Protein AF-A0AA36NCY0-F1 (afdb_monomer_lite)

Sequence (665 aa):
MGGTDERCCNTKGRGQATPVPGSGQQLGLVKAFNTKGLGWIQCMDGSLAWLDLADCVGTRPVTGDAVQFDLQPSEVKVGKMQAVNVTGGTAPMDLKDAVLGKDMAKAKAASPTLQL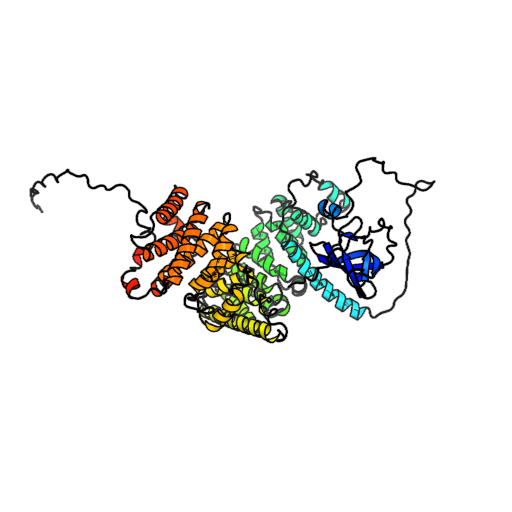KRNANGHLLGCAARIESCRFDAARICALMAHAQLAQRALRPWLVHAARRPLPKGAPETGPLPVQTAMSRIGDGDGLLEVPLSAQFVLARSGRRVDDAEAAELWRGLREKGILSLSGRELCDFLHVLGTARQFEGHPDVAKELAQSPWDRHGELKLWPQTLPLVCEYLVRHLRDRALLGRFLSAGLVPFWELHPGLVHGTLVPHHAMAVSQACAQVSLAPEATEVVRSALSRWTEANCPRLGPRGVANMALALSRLRGLGGEEANARLLHQLLIRAGQLLDEAQGSAQPKEPFRVLSLQFFRADWLGIFLSALAKARCRKEPETLRRLLEVHFPPFRGKSLLASEPQNLALSVHTVLKLDLLRLDLAGSPPLVVLAPDVKHALRGLKGASGARSACLLAHAYGSALLLAEEAQELRVYDEVLQNLFELMLSMKLSNIRLRFQLLSAVQCWFLVRGPTATVAPLRRAQALLRAVAPQMPGPEESIGDQDLISTKGHYEVAEALPEAVQARAVMEHFAFPFWLDIVLSPSRQPLPGKARPAQRPREKEPADE

Secondary structure (DSSP, 8-state):
-----------PPPPPPP-PPP---EEEEEEEE-TTSEEEEEETTS-EEEEEGGGB-SEE--TT-EEEEEEEE-TTSTT-EEEEEEE--SEEPPHHHHTTSS--SS--S------PPPPTTSPPP------------HHHHHHHHHHHHHHHHHHHHHHHHTT-PPPPTT--------HHHHHTTT-SSS-TT-S-HHHHHHHHHHTPPPPHHHHHHHHHHHHHH-GGGS-HHHHHHHHHHHTT-TT-TTHHHHHHHHHHS----TTHHHH-TTHHHHHHHHHHHH---HHHHHHHIIIIIHHHHHH-HHHHTTTTHHHHHHHHHHHHHH-TT-HHHHHHHHHHHHHHHHHHGGG--HHHHHHHHHHHTTS-SSS-HHHHHHHHHHHHHHHHHHHHHHHHTS-TT-HHHHTT--SS-HHHHHHHHHHHHHHT--S-HHHHHHHHHHHSS--TT--SGGGSHHHHHHHHHHHHHTT-TT--SSSS-HHHHHHHHHHHHGGG--HHHHHHHHHHHHHHHHHHHHT--SHHHHHHHHHHHHHHHHHHTTS---SHHHHHHHHHHHHHHHHHHGGGS-HHHHHHHHHHHHHHTTSPPPHHHHHSSS----HHHHHHHHHTS-HHHHTT--GGGGSS--BTTBS-----PPPTT-PPPP-PPPP-PPP--

Radius of gyration: 33.3 Å; chains: 1; bounding box: 70×115×91 Å

Organism: NCBI:txid2562239

pLDDT: mean 71.92, std 22.71, range [25.61, 98.44]

Foldseek 3Di:
DDDDDDDPDDPDDDDDDDDDQFPLPWKFFFQAADPQQWGWTQTPVRDIATGGLLQEDQFRAHHGWIWGFDWDQDPVDGPGIHTHNIDGHDHGQDPVSVPVNPDPPDDDDDDDDDDDDDPPVRDDDDDDDDDDDDDDDPVVVVVVVVVVVLVVVQCVVVVVVVVPDDDDDPPDCPDDPPPCVVVVVVPPDPPPCVVDLVNLLVVVVVVDADELVSLVVVVVVCVVVQVVVDALVSLVSNLSNVVRHVVNPCLQVVLLSLLPDPLPPPPRCLSRVVSQLSNLQSNLVRHPDLVSNLCCLQPRPLVCCVVCVVSCQPPNVLSSLVSVLSSCVSNLVPLPSLVSVVVSLLVSLVVCLLVDFLLNLLSSLLSLLSSPPSDDLVSSLVSLVSSLVSLLVQLVVLVVPDDPPCPPVSLVCPRDQLVSQLSSLLSCLSSLNLPCPPSVLVNLLSQLAPDPPAGSCLVPLLSVLSNLLSCVSNVVQVPDRPNHGSCLSCLVSLVSSLVVQDADSSLVSLLSLLLSLLLSCLVDPDPSSVVSSLVSNVSSLVSCLPYQPPALVSLVSNLSSVVSNCVNCDPVPDVVSLVSNVSSQVVNDVDDDDPVNQPPDPPHPDLVVVVVSLVPRPPVVVVVCDSVCVPDDVSCHVSDDPDDDPDPDDDDDDDDDDDDDDDDD

Structure (mmCIF, N/CA/C/O backbone):
data_AF-A0AA36NCY0-F1
#
_entry.id   AF-A0AA36NCY0-F1
#
loop_
_atom_site.group_PDB
_atom_site.id
_atom_site.type_symbol
_atom_site.label_atom_id
_atom_site.label_alt_id
_atom_site.label_comp_id
_atom_site.label_asym_id
_atom_site.label_entity_id
_atom_site.label_seq_id
_atom_site.pdbx_PDB_ins_code
_atom_site.Cartn_x
_atom_site.Cartn_y
_atom_site.Cartn_z
_atom_site.occupancy
_atom_site.B_iso_or_equiv
_atom_site.auth_seq_id
_atom_site.auth_comp_id
_atom_site.auth_asym_id
_atom_site.auth_atom_id
_atom_site.pdbx_PDB_model_num
ATOM 1 N N . MET A 1 1 ? -43.928 42.606 25.418 1.00 35.19 1 MET A N 1
ATOM 2 C CA . MET A 1 1 ? -44.026 43.418 24.184 1.00 35.19 1 MET A CA 1
ATOM 3 C C . MET A 1 1 ? -42.602 43.602 23.670 1.00 35.19 1 MET A C 1
ATOM 5 O O . MET A 1 1 ? -41.745 43.855 24.499 1.00 35.19 1 MET A O 1
ATOM 9 N N . GLY A 1 2 ? -42.264 43.421 22.396 1.00 39.00 2 GLY A N 1
ATOM 10 C CA . GLY A 1 2 ? -43.105 43.029 21.261 1.00 39.00 2 GLY A CA 1
ATOM 11 C C . GLY A 1 2 ? -42.668 43.763 19.993 1.00 39.00 2 GLY A C 1
ATOM 12 O O . GLY A 1 2 ? -43.191 44.834 19.720 1.00 39.00 2 GLY A O 1
ATOM 13 N N . GLY A 1 3 ? -41.708 43.205 19.256 1.00 32.59 3 GLY A N 1
ATOM 14 C CA . GLY A 1 3 ? -41.176 43.772 18.015 1.00 32.59 3 GLY A CA 1
ATOM 15 C C . GLY A 1 3 ? -40.204 42.789 17.362 1.00 32.59 3 GLY A C 1
ATOM 16 O O . GLY A 1 3 ? -39.414 42.157 18.062 1.00 32.59 3 GLY A O 1
ATOM 17 N N . THR A 1 4 ? -40.311 42.608 16.048 1.00 35.78 4 THR A N 1
ATOM 18 C CA . THR A 1 4 ? -39.571 41.598 15.277 1.00 35.78 4 THR A CA 1
ATOM 19 C C . THR A 1 4 ? -38.955 42.232 14.037 1.00 35.78 4 THR A C 1
ATOM 21 O O . THR A 1 4 ? -39.699 42.678 13.167 1.00 35.78 4 THR A O 1
ATOM 24 N N . ASP A 1 5 ? -37.626 42.223 13.927 1.00 37.50 5 ASP A N 1
ATOM 25 C CA . ASP A 1 5 ? -36.941 42.665 12.709 1.00 37.50 5 ASP A CA 1
ATOM 26 C C . ASP A 1 5 ? -37.069 41.631 11.582 1.00 37.50 5 ASP A C 1
ATOM 28 O O . ASP A 1 5 ? -36.787 40.437 11.751 1.00 37.50 5 ASP A O 1
ATOM 32 N N . GLU A 1 6 ? -37.482 42.098 10.405 1.00 35.84 6 GLU A N 1
ATOM 33 C CA . GLU A 1 6 ? -37.712 41.260 9.231 1.00 35.84 6 GLU A CA 1
ATOM 34 C C . GLU A 1 6 ? -36.411 40.930 8.483 1.00 35.84 6 GLU A C 1
ATOM 36 O O . GLU A 1 6 ? -35.582 41.792 8.183 1.00 35.84 6 GLU A O 1
ATOM 41 N N . ARG A 1 7 ? -36.243 39.662 8.086 1.00 34.66 7 ARG A N 1
ATOM 42 C CA . ARG A 1 7 ? -35.117 39.246 7.236 1.00 34.66 7 ARG A CA 1
ATOM 43 C C . ARG A 1 7 ? -35.407 39.540 5.767 1.00 34.66 7 ARG A C 1
ATOM 45 O O . ARG A 1 7 ? -36.014 38.725 5.072 1.00 34.66 7 ARG A O 1
ATOM 52 N N . CYS A 1 8 ? -34.906 40.666 5.269 1.00 34.69 8 CYS A N 1
ATOM 53 C CA . CYS A 1 8 ? -34.959 40.981 3.843 1.00 34.69 8 CYS A CA 1
ATOM 54 C C . CYS A 1 8 ? -34.064 40.020 3.029 1.00 34.69 8 CYS A C 1
ATOM 56 O O . CYS A 1 8 ? -32.838 40.113 3.055 1.00 34.69 8 CYS A O 1
ATOM 58 N N . CYS A 1 9 ? -34.678 39.070 2.318 1.00 34.47 9 CYS A N 1
ATOM 59 C CA . CYS A 1 9 ? -34.005 38.058 1.492 1.00 34.47 9 CYS A CA 1
ATOM 60 C C . CYS A 1 9 ? -34.830 37.758 0.227 1.00 34.47 9 CYS A C 1
ATOM 62 O O . CYS A 1 9 ? -35.457 36.705 0.130 1.00 34.47 9 CYS A O 1
ATOM 64 N N . ASN A 1 10 ? -34.888 38.693 -0.732 1.00 32.94 10 ASN A N 1
ATOM 65 C CA . ASN A 1 10 ? -35.711 38.514 -1.939 1.00 32.94 10 ASN A CA 1
ATOM 66 C C . ASN A 1 10 ? -35.160 39.219 -3.201 1.00 32.94 10 ASN A C 1
ATOM 68 O O . ASN A 1 10 ? -35.818 40.055 -3.822 1.00 32.94 10 ASN A O 1
ATOM 72 N N . THR A 1 11 ? -33.931 38.884 -3.603 1.00 34.44 11 THR A N 1
ATOM 73 C CA . THR A 1 11 ? -33.336 39.334 -4.874 1.00 34.44 11 THR A CA 1
ATOM 74 C C . THR A 1 11 ? -33.879 38.528 -6.059 1.00 34.44 11 THR A C 1
ATOM 76 O O . THR A 1 11 ? -33.278 37.554 -6.512 1.00 34.44 11 THR A O 1
ATOM 79 N N . LYS A 1 12 ? -35.029 38.956 -6.600 1.00 35.28 12 LYS A N 1
ATOM 80 C CA . LYS A 1 12 ? -35.546 38.453 -7.885 1.00 35.28 12 LYS A CA 1
ATOM 81 C C . LYS A 1 12 ? -34.496 38.641 -8.988 1.00 35.28 12 LYS A C 1
ATOM 83 O O . LYS A 1 12 ? -33.968 39.739 -9.162 1.00 35.28 12 LYS A O 1
ATOM 88 N N . GLY A 1 13 ? -34.220 37.580 -9.745 1.00 36.78 13 GLY A N 1
ATOM 89 C CA . GLY A 1 13 ? -33.263 37.627 -10.850 1.00 36.78 13 GLY A CA 1
ATOM 90 C C . GLY A 1 13 ? -33.707 38.591 -11.951 1.00 36.78 13 GLY A C 1
ATOM 91 O O . GLY A 1 13 ? -34.846 38.527 -12.415 1.00 36.78 13 GLY A O 1
ATOM 92 N N . ARG A 1 14 ? -32.797 39.464 -12.394 1.00 35.00 14 ARG A N 1
ATOM 93 C CA . ARG A 1 14 ? -32.939 40.165 -13.677 1.00 35.00 14 ARG A CA 1
ATOM 94 C C . ARG A 1 14 ? -32.693 39.154 -14.800 1.00 35.00 14 ARG A C 1
ATOM 96 O O . ARG A 1 14 ? -31.807 38.312 -14.673 1.00 35.00 14 ARG A O 1
ATOM 103 N N . GLY A 1 15 ? -33.467 39.231 -15.881 1.00 37.41 15 GLY A N 1
ATOM 104 C CA . GLY A 1 15 ? -33.204 38.421 -17.071 1.00 37.41 15 GLY A CA 1
ATOM 105 C C . GLY A 1 15 ? -31.859 38.812 -17.681 1.00 37.41 15 GLY A C 1
ATOM 106 O O . GLY A 1 15 ? -31.619 39.998 -17.904 1.00 37.41 15 GLY A O 1
ATOM 107 N N . GLN A 1 16 ? -30.985 37.835 -17.925 1.00 43.75 16 GLN A N 1
ATOM 108 C CA . GLN A 1 16 ? -29.778 38.063 -18.719 1.00 43.75 16 GLN A CA 1
ATOM 109 C C . GLN A 1 16 ? -30.184 38.284 -20.184 1.00 43.75 16 GLN A C 1
ATOM 111 O O . GLN A 1 16 ? -31.183 37.730 -20.650 1.00 43.75 16 GLN A O 1
ATOM 116 N N . ALA A 1 17 ? -29.430 39.114 -20.905 1.00 45.38 17 ALA A N 1
ATOM 117 C CA . ALA A 1 17 ? -29.609 39.255 -22.345 1.00 45.38 17 ALA A CA 1
ATOM 118 C C . ALA A 1 17 ? -29.276 37.931 -23.053 1.00 45.38 17 ALA A C 1
ATOM 120 O O . ALA A 1 17 ? -28.464 37.145 -22.561 1.00 45.38 17 ALA A O 1
ATOM 121 N N . THR A 1 18 ? -29.874 37.699 -24.224 1.00 51.03 18 THR A N 1
ATOM 122 C CA . THR A 1 18 ? -29.489 36.585 -25.104 1.00 51.03 18 THR A CA 1
ATOM 123 C C . THR A 1 18 ? -27.982 36.625 -25.377 1.00 51.03 18 THR A C 1
ATOM 125 O O . THR A 1 18 ? -27.478 37.722 -25.635 1.00 51.03 18 THR A O 1
ATOM 128 N N . PRO A 1 19 ? -27.269 35.482 -25.362 1.00 53.09 19 PRO A N 1
ATOM 129 C CA . PRO A 1 19 ? -25.819 35.455 -25.523 1.00 53.09 19 PRO A CA 1
ATOM 130 C C . PRO A 1 19 ? -25.412 36.090 -26.856 1.00 53.09 19 PRO A C 1
ATOM 132 O O . PRO A 1 19 ? -25.696 35.561 -27.932 1.00 53.09 19 PRO A O 1
ATOM 135 N N . VAL A 1 20 ? -24.767 37.253 -26.769 1.00 61.03 20 VAL A N 1
ATOM 136 C CA . VAL A 1 20 ? -24.192 37.952 -27.919 1.00 61.03 20 VAL A CA 1
ATOM 137 C C . VAL A 1 20 ? -22.940 37.181 -28.342 1.00 61.03 20 VAL A C 1
ATOM 139 O O . VAL A 1 20 ? -22.077 36.972 -27.489 1.00 61.03 20 VAL A O 1
ATOM 142 N N . PRO A 1 21 ? -22.808 36.760 -29.617 1.00 64.25 21 PRO A N 1
ATOM 143 C CA . PRO A 1 21 ? -21.606 36.087 -30.092 1.00 64.25 21 PRO A CA 1
ATOM 144 C C . PRO A 1 21 ? -20.361 36.925 -29.800 1.00 64.25 21 PRO A C 1
ATOM 146 O O . PRO A 1 21 ? -20.275 38.082 -30.214 1.00 64.25 21 PRO A O 1
ATOM 149 N N . GLY A 1 22 ? -19.429 36.333 -29.056 1.00 69.44 22 GLY A N 1
ATOM 150 C CA . GLY A 1 22 ? -18.222 37.009 -28.604 1.00 69.44 22 GLY A CA 1
ATOM 151 C C . GLY A 1 22 ? -17.298 37.454 -29.726 1.00 69.44 22 GLY A C 1
ATOM 152 O O . GLY A 1 22 ? -17.333 36.922 -30.836 1.00 69.44 22 GLY A O 1
ATOM 153 N N . SER A 1 23 ? -16.436 38.419 -29.415 1.00 82.75 23 SER A N 1
ATOM 154 C CA . SER A 1 23 ? -15.445 38.920 -30.370 1.00 82.75 23 SER A CA 1
ATOM 155 C C . SER A 1 23 ? -14.187 38.047 -30.433 1.00 82.75 23 SER A C 1
ATOM 157 O O . SER A 1 23 ? -13.454 38.112 -31.418 1.00 82.75 23 SER A O 1
ATOM 159 N N . GLY A 1 24 ? -13.941 37.229 -29.401 1.00 83.88 24 GLY A N 1
ATOM 160 C CA . GLY A 1 24 ? -12.805 36.305 -29.324 1.00 83.88 24 GLY A CA 1
ATOM 161 C C . GLY A 1 24 ? -11.446 37.010 -29.267 1.00 83.88 24 GLY A C 1
ATOM 162 O O . GLY A 1 24 ? -10.428 36.402 -29.592 1.00 83.88 24 GLY A O 1
ATOM 163 N N . GLN A 1 25 ? -11.423 38.297 -28.898 1.00 90.56 25 GLN A N 1
ATOM 164 C CA . GLN A 1 25 ? -10.248 39.169 -29.020 1.00 90.56 25 GLN A CA 1
ATOM 165 C C . GLN A 1 25 ? -9.060 38.762 -28.139 1.00 90.56 25 GLN A C 1
ATOM 167 O O . GLN A 1 25 ? -7.941 39.203 -28.400 1.00 90.56 25 GLN A O 1
ATOM 172 N N . GLN A 1 26 ? -9.277 37.959 -27.095 1.00 97.12 26 GLN A N 1
ATOM 173 C CA . GLN A 1 26 ? -8.231 37.544 -26.166 1.00 97.12 26 GLN A CA 1
ATOM 174 C C . GLN A 1 26 ? -7.858 36.078 -26.366 1.00 97.12 26 GLN A C 1
ATOM 176 O O . GLN A 1 26 ? -8.716 35.204 -26.479 1.00 97.12 26 GLN A O 1
ATOM 181 N N . LEU A 1 27 ? -6.550 35.822 -26.365 1.00 96.94 27 LEU A N 1
ATOM 182 C CA . LEU A 1 27 ? -5.952 34.490 -26.380 1.00 96.94 27 LEU A CA 1
ATOM 183 C C . LEU A 1 27 ? -5.340 34.181 -25.012 1.00 96.94 27 LEU A C 1
ATOM 185 O O . LEU A 1 27 ? -4.791 35.058 -24.341 1.00 96.94 27 LEU A O 1
ATOM 189 N N . GLY A 1 28 ? -5.378 32.913 -24.613 1.00 97.62 28 GLY A N 1
ATOM 190 C CA . GLY A 1 28 ? -4.780 32.477 -23.355 1.00 97.62 28 GLY A CA 1
ATOM 191 C C . GLY A 1 28 ? -4.713 30.963 -23.206 1.00 97.62 28 GLY A C 1
ATOM 192 O O . GLY A 1 28 ? -5.266 30.215 -24.009 1.00 97.62 28 GLY A O 1
ATOM 193 N N . LEU A 1 29 ? -4.019 30.516 -22.160 1.00 98.12 29 LEU A N 1
ATOM 194 C CA . LEU A 1 29 ? -3.852 29.103 -21.820 1.00 98.12 29 LEU A CA 1
ATOM 195 C C . LEU A 1 29 ? -4.638 28.756 -20.556 1.00 98.12 29 LEU A C 1
ATOM 197 O O . LEU A 1 29 ? -4.507 29.424 -19.529 1.00 98.12 29 LEU A O 1
ATOM 201 N N . VAL A 1 30 ? -5.424 27.682 -20.593 1.00 98.06 30 VAL A N 1
ATOM 202 C CA . VAL A 1 30 ? -6.199 27.213 -19.435 1.00 98.06 30 VAL A CA 1
ATOM 203 C C . VAL A 1 30 ? -5.242 26.704 -18.355 1.00 98.06 30 VAL A C 1
ATOM 205 O O . VAL A 1 30 ? -4.676 25.615 -18.456 1.00 98.06 30 VAL A O 1
ATOM 208 N N . LYS A 1 31 ? -5.049 27.493 -17.295 1.00 98.00 31 LYS A N 1
ATOM 209 C CA . LYS A 1 31 ? -4.085 27.221 -16.217 1.00 98.00 31 LYS A CA 1
ATOM 210 C C . LYS A 1 31 ? -4.586 26.169 -15.232 1.00 98.00 31 LYS A C 1
ATOM 212 O O . LYS A 1 31 ? -3.793 25.416 -14.671 1.00 98.00 31 LYS A O 1
ATOM 217 N N . ALA A 1 32 ? -5.898 26.126 -15.022 1.00 96.94 32 ALA A N 1
ATOM 218 C CA . ALA A 1 32 ? -6.588 25.063 -14.306 1.00 96.94 32 ALA A CA 1
ATOM 219 C C . ALA A 1 32 ? -8.072 25.072 -14.683 1.00 96.94 32 ALA A C 1
ATOM 221 O O . ALA A 1 32 ? -8.687 26.134 -14.660 1.00 96.94 32 ALA A O 1
ATOM 222 N N . PHE A 1 33 ? -8.663 23.905 -14.934 1.00 97.50 33 PHE A N 1
ATOM 223 C CA . PHE A 1 33 ? -10.117 23.726 -15.002 1.00 97.50 33 PHE A CA 1
ATOM 224 C C . PHE A 1 33 ? -10.523 22.484 -14.201 1.00 97.50 33 PHE A C 1
ATOM 226 O O . PHE A 1 33 ? -9.819 21.473 -14.226 1.00 97.50 33 PHE A O 1
ATOM 233 N N . ASN A 1 34 ? -11.613 22.564 -13.434 1.00 95.25 34 ASN A N 1
ATOM 234 C CA . ASN A 1 34 ? -12.010 21.508 -12.499 1.00 95.25 34 ASN A CA 1
ATOM 235 C C . ASN A 1 34 ? -13.320 20.800 -12.892 1.00 95.25 34 ASN A C 1
ATOM 237 O O . ASN A 1 34 ? -14.043 21.192 -13.810 1.00 95.25 34 ASN A O 1
ATOM 241 N N . THR A 1 35 ? -13.645 19.719 -12.177 1.00 90.94 35 THR A N 1
ATOM 242 C CA . THR A 1 35 ? -14.837 18.902 -12.456 1.00 90.94 35 THR A CA 1
ATOM 243 C C . THR A 1 35 ? -16.154 19.651 -12.255 1.00 90.94 35 THR A C 1
ATOM 245 O O . THR A 1 35 ? -17.126 19.305 -12.917 1.00 90.94 35 THR A O 1
ATOM 248 N N . LYS A 1 36 ? -16.187 20.693 -11.409 1.00 91.94 36 LYS A N 1
ATOM 249 C CA . LYS A 1 36 ? -17.359 21.557 -11.178 1.00 91.94 36 LYS A CA 1
ATOM 250 C C . LYS A 1 36 ? -17.565 22.617 -12.270 1.00 91.94 36 LYS A C 1
ATOM 252 O O . LYS A 1 36 ? -18.457 23.439 -12.119 1.00 91.94 36 LYS A O 1
ATOM 257 N N . GLY A 1 37 ? -16.735 22.629 -13.315 1.00 95.94 37 GLY A N 1
ATOM 258 C CA . GLY A 1 37 ? -16.844 23.601 -14.402 1.00 95.94 37 GLY A CA 1
ATOM 259 C C . GLY A 1 37 ? -16.209 24.961 -14.104 1.00 95.94 37 GLY A C 1
ATOM 260 O O . GLY A 1 37 ? -16.533 25.926 -14.773 1.00 95.94 37 GLY A O 1
ATOM 261 N N . LEU A 1 38 ? -15.323 25.062 -13.108 1.00 97.19 38 LEU A N 1
ATOM 262 C CA . LEU A 1 38 ? -14.690 26.332 -12.729 1.00 97.19 38 LEU A CA 1
ATOM 263 C C . LEU A 1 38 ? -13.178 26.289 -12.958 1.00 97.19 38 LEU A C 1
ATOM 265 O O . LEU A 1 38 ? -12.538 25.257 -12.717 1.00 97.19 38 LEU A O 1
ATOM 269 N N . GLY A 1 39 ? -12.588 27.415 -13.353 1.00 97.62 39 GLY A N 1
ATOM 270 C CA . GLY A 1 39 ? -11.160 27.489 -13.632 1.00 97.62 39 GLY A CA 1
ATOM 271 C C . GLY A 1 39 ? -10.576 28.888 -13.790 1.00 97.62 39 GLY A C 1
ATOM 272 O O . GLY A 1 39 ? -11.169 29.892 -13.400 1.00 97.62 39 GLY A O 1
ATOM 273 N N . TRP A 1 40 ? -9.373 28.914 -14.360 1.00 98.25 40 TRP A N 1
ATOM 274 C CA . TRP A 1 40 ? -8.596 30.115 -14.645 1.00 98.25 40 TRP A CA 1
ATOM 275 C C . TRP A 1 40 ? -7.907 29.991 -16.002 1.00 98.25 40 TRP A C 1
ATOM 277 O O . TRP A 1 40 ? -7.247 28.981 -16.268 1.00 98.25 40 TRP A O 1
ATOM 287 N N . ILE A 1 41 ? -7.986 31.042 -16.814 1.00 98.44 41 ILE A N 1
ATOM 288 C CA . ILE A 1 41 ? -7.174 31.208 -18.023 1.00 98.44 41 ILE A CA 1
ATOM 289 C C . ILE A 1 41 ? -6.034 32.173 -17.699 1.00 98.44 41 ILE A C 1
ATOM 291 O O . ILE A 1 41 ? -6.250 33.196 -17.052 1.00 98.44 41 ILE A O 1
ATOM 295 N N . GLN A 1 42 ? -4.820 31.837 -18.130 1.00 98.19 42 GLN A N 1
ATOM 296 C CA . GLN A 1 42 ? -3.692 32.757 -18.145 1.00 98.19 42 GLN A CA 1
ATOM 297 C C . GLN A 1 42 ? -3.652 33.471 -19.495 1.00 98.19 42 GLN A C 1
ATOM 299 O O . GLN A 1 42 ? -3.424 32.842 -20.530 1.00 98.19 42 GLN A O 1
ATOM 304 N N . CYS A 1 43 ? -3.898 34.775 -19.460 1.00 97.44 43 CYS A N 1
ATOM 305 C CA . CYS A 1 43 ? -3.846 35.676 -20.605 1.00 97.44 43 CYS A CA 1
ATOM 306 C C . CYS A 1 43 ? -2.392 35.880 -21.076 1.00 97.44 43 CYS A C 1
ATOM 308 O O . CYS A 1 43 ? -1.444 35.612 -20.330 1.00 97.44 43 CYS A O 1
ATOM 310 N N . MET A 1 44 ? -2.198 36.383 -22.301 1.00 95.62 44 MET A N 1
ATOM 311 C CA . MET A 1 44 ? -0.852 36.616 -22.862 1.00 95.62 44 MET A CA 1
ATOM 312 C C . MET A 1 44 ? -0.039 37.696 -22.121 1.00 95.62 44 MET A C 1
ATOM 314 O O . MET A 1 44 ? 1.187 37.655 -22.153 1.00 95.62 44 MET A O 1
ATOM 318 N N . ASP A 1 45 ? -0.696 38.614 -21.407 1.00 95.31 45 ASP A N 1
ATOM 319 C CA . ASP A 1 45 ? -0.064 39.596 -20.509 1.00 95.31 45 ASP A CA 1
ATOM 320 C C . ASP A 1 45 ? 0.368 38.998 -19.149 1.00 95.31 45 ASP A C 1
ATOM 322 O O . ASP A 1 45 ? 0.961 39.683 -18.317 1.00 95.31 45 ASP A O 1
ATOM 326 N N . GLY A 1 46 ? 0.073 37.716 -18.904 1.00 94.56 46 GLY A N 1
ATOM 327 C CA . GLY A 1 46 ? 0.329 37.022 -17.642 1.00 94.56 46 GLY A CA 1
ATOM 328 C C . GLY A 1 46 ? -0.773 37.171 -16.586 1.00 94.56 46 GLY A C 1
ATOM 329 O O . GLY A 1 46 ? -0.674 36.533 -15.532 1.00 94.56 46 GLY A O 1
ATOM 330 N N . SER A 1 47 ? -1.828 37.950 -16.849 1.00 96.56 47 SER A N 1
ATOM 331 C CA . SER A 1 47 ? -2.985 38.077 -15.958 1.00 96.56 47 SER A CA 1
ATOM 332 C C . SER A 1 47 ? -3.814 36.782 -15.896 1.00 96.56 47 SER A C 1
ATOM 334 O O . SER A 1 47 ? -3.635 35.857 -16.695 1.00 96.56 47 SER A O 1
ATOM 336 N N . LEU A 1 48 ? -4.706 36.683 -14.901 1.00 97.56 48 LEU A N 1
ATOM 337 C CA . LEU A 1 48 ? -5.579 35.522 -14.698 1.00 97.56 48 LEU A CA 1
ATOM 338 C C . LEU A 1 48 ? -7.055 35.919 -14.789 1.00 97.56 48 LEU A C 1
ATOM 340 O O . LEU A 1 48 ? -7.579 36.579 -13.890 1.00 97.56 48 LEU A O 1
ATOM 344 N N . ALA A 1 49 ? -7.731 35.447 -15.835 1.00 97.88 49 ALA A N 1
ATOM 345 C CA . ALA A 1 49 ? -9.177 35.552 -15.984 1.00 97.88 49 ALA A CA 1
ATOM 346 C C . ALA A 1 49 ? -9.876 34.364 -15.307 1.00 97.88 49 ALA A C 1
ATOM 348 O O . ALA A 1 49 ? -9.431 33.219 -15.433 1.00 97.88 49 ALA A O 1
ATOM 349 N N . TRP A 1 50 ? -10.972 34.621 -14.589 1.00 97.88 50 TRP A N 1
ATOM 350 C CA . TRP A 1 50 ? -11.857 33.566 -14.083 1.00 97.88 50 TRP A CA 1
ATOM 351 C C . TRP A 1 50 ? -12.628 32.913 -15.234 1.00 97.88 50 TRP A C 1
ATOM 353 O O . TRP A 1 50 ? -13.065 33.614 -16.140 1.00 97.88 50 TRP A O 1
ATOM 363 N N . LEU A 1 51 ? -12.816 31.594 -15.184 1.00 97.94 51 LEU A N 1
ATOM 364 C CA . LEU A 1 51 ? -13.529 30.820 -16.202 1.00 97.94 51 LEU A CA 1
ATOM 365 C C . LEU A 1 51 ? -14.657 30.001 -15.559 1.00 97.94 51 LEU A C 1
ATOM 367 O O . LEU A 1 51 ? -14.405 29.256 -14.607 1.00 97.94 51 LEU A O 1
ATOM 371 N N . ASP A 1 52 ? -15.865 30.102 -16.112 1.00 97.31 52 ASP A N 1
ATOM 372 C CA . ASP A 1 52 ? -17.020 29.254 -15.796 1.00 97.31 52 ASP A CA 1
ATOM 373 C C . ASP A 1 52 ? -17.401 28.392 -17.017 1.00 97.31 52 ASP A C 1
ATOM 375 O O . ASP A 1 52 ? -17.140 28.761 -18.158 1.00 97.31 52 ASP A O 1
ATOM 379 N N . LEU A 1 53 ? -18.020 27.233 -16.795 1.00 96.75 53 LEU A N 1
ATOM 380 C CA . LEU A 1 53 ? -18.481 26.330 -17.853 1.00 96.75 53 LEU A CA 1
ATOM 381 C C . LEU A 1 53 ? -19.710 26.887 -18.575 1.00 96.75 53 LEU A C 1
ATOM 383 O O . LEU A 1 53 ? -19.911 26.577 -19.745 1.00 96.75 53 LEU A O 1
ATOM 387 N N . ALA A 1 54 ? -20.504 27.721 -17.895 1.00 95.19 54 ALA A N 1
ATOM 388 C CA . ALA A 1 54 ? -21.620 28.438 -18.509 1.00 95.19 54 ALA A CA 1
ATOM 389 C C . ALA A 1 54 ? -21.164 29.470 -19.562 1.00 95.19 54 ALA A C 1
ATOM 391 O O . ALA A 1 54 ? -21.940 29.809 -20.452 1.00 95.19 54 ALA A O 1
ATOM 392 N N . ASP A 1 55 ? -19.911 29.928 -19.476 1.00 96.25 55 ASP A N 1
ATOM 393 C CA . ASP A 1 55 ? -19.295 30.885 -20.399 1.00 96.25 55 ASP A CA 1
ATOM 394 C C . ASP A 1 55 ? -18.600 30.201 -21.602 1.00 96.25 55 ASP A C 1
ATOM 396 O O . ASP A 1 55 ? -18.093 30.884 -22.495 1.00 96.25 55 ASP A O 1
ATOM 400 N N . CYS A 1 56 ? -18.560 28.860 -21.642 1.00 96.12 56 CYS A N 1
ATOM 401 C CA . CYS A 1 56 ? -17.899 28.069 -22.685 1.00 96.12 56 CYS A CA 1
ATOM 402 C C . CYS A 1 56 ? -18.835 27.740 -23.859 1.00 96.12 56 CYS A C 1
ATOM 404 O O . CYS A 1 56 ? -19.942 27.231 -23.678 1.00 96.12 56 CYS A O 1
ATOM 406 N N . VAL A 1 57 ? -18.351 27.936 -25.086 1.00 94.94 57 VAL A N 1
ATOM 407 C CA . VAL A 1 57 ? -19.106 27.717 -26.324 1.00 94.94 57 VAL A CA 1
ATOM 408 C C . VAL A 1 57 ? -18.571 26.489 -27.068 1.00 94.94 57 VAL A C 1
ATOM 410 O O . VAL A 1 57 ? -17.412 26.428 -27.476 1.00 94.94 57 VAL A O 1
ATOM 413 N N . GLY A 1 58 ? -19.445 25.501 -27.275 1.00 93.81 58 GLY A N 1
ATOM 414 C CA . GLY A 1 58 ? -19.193 24.299 -28.081 1.00 93.81 58 GLY A CA 1
ATOM 415 C C . GLY A 1 58 ? -18.370 23.201 -27.395 1.00 93.81 58 GLY A C 1
ATOM 416 O O . GLY A 1 58 ? -18.771 22.038 -27.436 1.00 93.81 58 GLY A O 1
ATOM 417 N N . THR A 1 59 ? -17.250 23.541 -26.753 1.00 95.50 59 THR A N 1
ATOM 418 C CA . THR A 1 59 ? -16.319 22.565 -26.157 1.00 95.50 59 THR A CA 1
ATOM 419 C C . THR A 1 59 ? -15.938 22.894 -24.715 1.00 95.50 59 THR A C 1
ATOM 421 O O . THR A 1 59 ? -15.872 24.052 -24.310 1.00 95.50 59 THR A O 1
ATOM 424 N N . ARG A 1 60 ? -15.665 21.851 -23.922 1.00 97.12 60 ARG A N 1
ATOM 425 C CA . ARG A 1 60 ? -15.244 21.961 -22.522 1.00 97.12 60 ARG A CA 1
ATOM 426 C C . ARG A 1 60 ? -13.716 22.138 -22.459 1.00 97.12 60 ARG A C 1
ATOM 428 O O . ARG A 1 60 ? -12.999 21.264 -22.949 1.00 97.12 60 ARG A O 1
ATOM 435 N N . PRO A 1 61 ? -13.185 23.213 -21.847 1.00 97.25 61 PRO A N 1
ATOM 436 C CA . PRO A 1 61 ? -11.740 23.404 -21.753 1.00 97.25 61 PRO A CA 1
ATOM 437 C C . PRO A 1 61 ? -11.063 22.464 -20.745 1.00 97.25 61 PRO A C 1
ATOM 439 O O . PRO A 1 61 ? -11.642 22.070 -19.729 1.00 97.25 61 PRO A O 1
ATOM 442 N N . VAL A 1 62 ? -9.804 22.131 -21.013 1.00 97.50 62 VAL A N 1
ATOM 443 C CA . VAL A 1 62 ? -8.923 21.281 -20.204 1.00 97.50 62 VAL A CA 1
ATOM 444 C C . VAL A 1 62 ? -7.642 22.051 -19.877 1.00 97.50 62 VAL A C 1
ATOM 446 O O . VAL A 1 62 ? -7.181 22.881 -20.654 1.00 97.50 62 VAL A O 1
ATOM 449 N N . THR A 1 63 ? -7.039 21.789 -18.715 1.00 97.75 63 THR A N 1
ATOM 450 C CA . THR A 1 63 ? -5.760 22.401 -18.318 1.00 97.75 63 THR A CA 1
ATOM 451 C C . THR A 1 63 ? -4.671 22.170 -19.375 1.00 97.75 63 THR A C 1
ATOM 453 O O . THR A 1 63 ? -4.243 21.033 -19.583 1.00 97.75 63 THR A O 1
ATOM 456 N N . GLY A 1 64 ? -4.191 23.254 -19.986 1.00 96.44 64 GLY A N 1
ATOM 457 C CA . GLY A 1 64 ? -3.226 23.254 -21.089 1.00 96.44 64 GLY A CA 1
ATOM 458 C C . GLY A 1 64 ? -3.805 23.609 -22.464 1.00 96.44 64 GLY A C 1
ATOM 459 O O . GLY A 1 64 ? -3.015 23.848 -23.374 1.00 96.44 64 GLY A O 1
ATOM 460 N N . ASP A 1 65 ? -5.130 23.683 -22.620 1.00 98.12 65 ASP A N 1
ATOM 461 C CA . ASP A 1 65 ? -5.767 24.132 -23.866 1.00 98.12 65 ASP A CA 1
ATOM 462 C C . ASP A 1 65 ? -5.472 25.616 -24.144 1.00 98.12 65 ASP A C 1
ATOM 464 O O . ASP A 1 65 ? -5.396 26.430 -23.216 1.00 98.12 65 ASP A O 1
ATOM 468 N N . ALA A 1 66 ? -5.351 25.968 -25.427 1.00 97.31 66 ALA A N 1
ATOM 469 C CA . ALA A 1 66 ? -5.281 27.347 -25.902 1.00 97.31 66 ALA A CA 1
ATOM 470 C C . ALA A 1 66 ? -6.674 27.800 -26.355 1.00 97.31 66 ALA A C 1
ATOM 472 O O . ALA A 1 66 ? -7.268 27.181 -27.235 1.00 97.31 66 ALA A O 1
ATOM 473 N N . VAL A 1 67 ? -7.188 28.868 -25.746 1.00 97.88 67 VAL A N 1
ATOM 474 C CA . VAL A 1 67 ? -8.586 29.304 -25.885 1.00 97.88 67 VAL A CA 1
ATOM 475 C C . VAL A 1 67 ? -8.700 30.756 -26.347 1.00 97.88 67 VAL A C 1
ATOM 477 O O . VAL A 1 67 ? -7.840 31.581 -26.029 1.00 97.88 67 VAL A O 1
ATOM 480 N N . GLN A 1 68 ? -9.778 31.053 -27.078 1.00 97.62 68 GLN A N 1
ATOM 481 C CA . GLN A 1 68 ? -10.209 32.403 -27.464 1.00 97.62 68 GLN A CA 1
ATOM 482 C C . GLN A 1 68 ? -11.419 32.823 -26.625 1.00 97.62 68 GLN A C 1
ATOM 484 O O . GLN A 1 68 ? -12.308 32.006 -26.388 1.00 97.62 68 GLN A O 1
ATOM 489 N N . PHE A 1 69 ? -11.447 34.070 -26.156 1.00 97.81 69 PHE A N 1
ATOM 490 C CA . PHE A 1 69 ? -12.481 34.597 -25.257 1.00 97.81 69 PHE A CA 1
ATOM 491 C C . PHE A 1 69 ? -12.545 36.133 -25.298 1.00 97.81 69 PHE A C 1
ATOM 493 O O . PHE A 1 69 ? -11.673 36.790 -25.868 1.00 97.81 69 PHE A O 1
ATOM 500 N N . ASP A 1 70 ? -13.560 36.709 -24.654 1.00 97.25 70 ASP A N 1
ATOM 501 C CA . ASP A 1 70 ? -13.628 38.135 -24.317 1.00 97.25 70 ASP A CA 1
ATOM 502 C C . ASP A 1 70 ? -13.402 38.339 -22.807 1.00 97.25 70 ASP A C 1
ATOM 504 O O . ASP A 1 70 ? -13.714 37.462 -22.000 1.00 97.25 70 ASP A O 1
ATOM 508 N N . LEU A 1 71 ? -12.882 39.502 -22.401 1.00 97.38 71 LEU A N 1
ATOM 509 C CA . LEU A 1 71 ? -12.682 39.861 -20.990 1.00 97.38 71 LEU A CA 1
ATOM 510 C C . LEU A 1 71 ? -13.777 40.812 -20.493 1.00 97.38 71 LEU A C 1
ATOM 512 O O . LEU A 1 71 ? -13.915 41.921 -21.006 1.00 97.38 71 LEU A O 1
ATOM 516 N N . GLN A 1 72 ? -14.482 40.424 -19.429 1.00 96.75 72 GLN A N 1
ATOM 517 C CA . GLN A 1 72 ? -15.504 41.240 -18.764 1.00 96.75 72 GLN A CA 1
ATOM 518 C C . GLN A 1 72 ? -15.219 41.358 -17.250 1.00 96.75 72 GLN A C 1
ATOM 520 O O . GLN A 1 72 ? -14.738 40.399 -16.643 1.00 96.75 72 GLN A O 1
ATOM 525 N N . PRO A 1 73 ? -15.503 42.498 -16.590 1.00 97.12 73 PRO A N 1
ATOM 526 C CA . PRO A 1 73 ? -15.484 42.580 -15.128 1.00 97.12 73 PRO A CA 1
ATOM 527 C C . PRO A 1 73 ? -16.527 41.638 -14.503 1.00 97.12 73 PRO A C 1
ATOM 529 O O . PRO A 1 73 ? -17.689 41.640 -14.903 1.00 97.12 73 PRO A O 1
ATOM 532 N N . SER A 1 74 ? -16.132 40.839 -13.509 1.00 94.94 74 SER A N 1
ATOM 533 C CA . SER A 1 74 ? -17.013 39.841 -12.891 1.00 94.94 74 SER A CA 1
ATOM 534 C C . SER A 1 74 ? -18.036 40.493 -11.955 1.00 94.94 74 SER A C 1
ATOM 536 O O . SER A 1 74 ? -17.670 41.028 -10.905 1.00 94.94 74 SER A O 1
ATOM 538 N N . GLU A 1 75 ? -19.327 40.383 -12.286 1.00 92.38 75 GLU A N 1
ATOM 539 C CA . GLU A 1 75 ? -20.444 40.941 -11.500 1.00 92.38 75 GLU A CA 1
ATOM 540 C C . GLU A 1 75 ? -20.448 40.465 -10.035 1.00 92.38 75 GLU A C 1
ATOM 542 O O . GLU A 1 75 ? -20.811 41.207 -9.126 1.00 92.38 75 GLU A O 1
ATOM 547 N N . VAL A 1 76 ? -20.006 39.226 -9.794 1.00 89.62 76 VAL A N 1
ATOM 548 C CA . VAL A 1 76 ? -19.974 38.595 -8.462 1.00 89.62 76 VAL A CA 1
ATOM 549 C C . VAL A 1 76 ? -18.732 39.008 -7.657 1.00 89.62 76 VAL A C 1
ATOM 551 O O . VAL A 1 76 ? -18.703 38.862 -6.435 1.00 89.62 76 VAL A O 1
ATOM 554 N N . LYS A 1 77 ? -17.668 39.479 -8.323 1.00 90.19 77 LYS A N 1
ATOM 555 C CA . LYS A 1 77 ? -16.349 39.747 -7.723 1.00 90.19 77 LYS A CA 1
ATOM 556 C C . LYS A 1 77 ? -15.739 41.009 -8.331 1.00 90.19 77 LYS A C 1
ATOM 558 O O . LYS A 1 77 ? -14.799 40.935 -9.123 1.00 90.19 77 LYS A O 1
ATOM 563 N N . VAL A 1 78 ? -16.268 42.159 -7.910 1.00 93.44 78 VAL A N 1
ATOM 564 C CA . VAL A 1 78 ? -15.768 43.500 -8.256 1.00 93.44 78 VAL A CA 1
ATOM 565 C C . VAL A 1 78 ? -14.237 43.551 -8.154 1.00 93.44 78 VAL A C 1
ATOM 567 O O . VAL A 1 78 ? -13.654 43.089 -7.172 1.00 93.44 78 VAL A O 1
ATOM 570 N N . GLY A 1 79 ? -13.583 44.084 -9.190 1.00 93.19 79 GLY A N 1
ATOM 571 C CA . GLY A 1 79 ? -12.120 44.134 -9.286 1.00 93.19 79 GLY A CA 1
ATOM 572 C C . GLY A 1 79 ? -11.448 42.850 -9.795 1.00 93.19 79 GLY A C 1
ATOM 573 O O . GLY A 1 79 ? -10.224 42.756 -9.743 1.00 93.19 79 GLY A O 1
ATOM 574 N N . LYS A 1 80 ? -12.203 41.859 -10.293 1.00 95.94 80 LYS A N 1
ATOM 575 C CA . LYS A 1 80 ? -11.657 40.685 -11.000 1.00 95.94 80 LYS A CA 1
ATOM 576 C C . LYS A 1 80 ? -12.249 40.547 -12.397 1.00 95.94 80 LYS A C 1
ATOM 578 O O . LYS A 1 80 ? -13.430 40.812 -12.597 1.00 95.94 80 LYS A O 1
ATOM 583 N N . MET A 1 81 ? -11.429 40.083 -13.336 1.00 97.94 81 MET A N 1
ATOM 584 C CA . MET A 1 81 ? -11.855 39.800 -14.706 1.00 97.94 81 MET A CA 1
ATOM 585 C C . MET A 1 81 ? -12.328 38.351 -14.857 1.00 97.94 81 MET A C 1
ATOM 587 O O . MET A 1 81 ? -11.796 37.431 -14.228 1.00 97.94 81 MET A O 1
ATOM 591 N N . GLN A 1 82 ? -13.316 38.167 -15.720 1.00 98.00 82 GLN A N 1
ATOM 592 C CA . GLN A 1 82 ? -13.922 36.904 -16.114 1.00 98.00 82 GLN A CA 1
ATOM 593 C C . GLN A 1 82 ? -13.827 36.773 -17.637 1.00 98.00 82 GLN A C 1
ATOM 595 O O . GLN A 1 82 ? -13.950 37.763 -18.359 1.00 98.00 82 GLN A O 1
ATOM 600 N N . ALA A 1 83 ? -13.546 35.562 -18.105 1.00 97.94 83 ALA A N 1
ATOM 601 C CA . ALA A 1 83 ? -13.523 35.212 -19.512 1.00 97.94 83 ALA A CA 1
ATOM 602 C C . ALA A 1 83 ? -14.919 34.751 -19.936 1.00 97.94 83 ALA A C 1
ATOM 604 O O . ALA A 1 83 ? -15.452 33.813 -19.345 1.00 97.94 83 ALA A O 1
ATOM 605 N N . VAL A 1 84 ? -15.486 35.400 -20.950 1.00 97.31 84 VAL A N 1
ATOM 606 C CA . VAL A 1 84 ? -16.791 35.057 -21.536 1.00 97.31 84 VAL A CA 1
ATOM 607 C C . VAL A 1 84 ? -16.630 34.634 -22.998 1.00 97.31 84 VAL A C 1
ATOM 609 O O . VAL A 1 84 ? -15.609 34.932 -23.621 1.00 97.31 84 VAL A O 1
ATOM 612 N N . ASN A 1 85 ? -17.620 33.922 -23.546 1.00 95.94 85 ASN A N 1
ATOM 613 C CA . ASN A 1 85 ? -17.618 33.409 -24.926 1.00 95.94 85 ASN A CA 1
ATOM 614 C C . ASN A 1 85 ? -16.414 32.498 -25.252 1.00 95.94 85 ASN A C 1
ATOM 616 O O . ASN A 1 85 ? -15.811 32.588 -26.322 1.00 95.94 85 ASN A O 1
ATOM 620 N N . VAL A 1 86 ? -16.037 31.630 -24.311 1.00 97.00 86 VAL A N 1
ATOM 621 C CA . VAL A 1 86 ? -14.774 30.883 -24.358 1.00 97.00 86 VAL A CA 1
ATOM 622 C C . VAL A 1 86 ? -14.852 29.712 -25.338 1.00 97.00 86 VAL A C 1
ATOM 624 O O . VAL A 1 86 ? -15.678 28.814 -25.188 1.00 97.00 86 VAL A O 1
ATOM 627 N N . THR A 1 87 ? -13.957 29.690 -26.322 1.00 96.50 87 THR A N 1
ATOM 628 C CA . THR A 1 87 ? -13.866 28.671 -27.382 1.00 96.50 87 THR A CA 1
ATOM 629 C C . THR A 1 87 ? -12.463 28.062 -27.452 1.00 96.50 87 THR A C 1
ATOM 631 O O . THR A 1 87 ? -11.495 28.654 -26.978 1.00 96.50 87 THR A O 1
ATOM 634 N N . GLY A 1 88 ? -12.332 26.868 -28.046 1.00 95.94 88 GLY A N 1
ATOM 635 C CA . GLY A 1 88 ? -11.038 26.186 -28.229 1.00 95.94 88 GLY A CA 1
ATOM 636 C C . GLY A 1 88 ? -10.700 25.107 -27.190 1.00 95.94 88 GLY A C 1
ATOM 637 O O . GLY A 1 88 ? -9.573 24.622 -27.158 1.00 95.94 88 GLY A O 1
ATOM 638 N N . GLY A 1 89 ? -11.659 24.697 -26.352 1.00 96.69 89 GLY A N 1
ATOM 639 C CA . GLY A 1 89 ? -11.485 23.550 -25.452 1.00 96.69 89 GLY A CA 1
ATOM 640 C C . GLY A 1 89 ? -11.381 22.211 -26.197 1.00 96.69 89 GLY A C 1
ATOM 641 O O . GLY A 1 89 ? -11.975 22.052 -27.266 1.00 96.69 89 GLY A O 1
ATOM 642 N N . THR A 1 90 ? -10.661 21.239 -25.632 1.00 96.94 90 THR A N 1
ATOM 643 C CA . THR A 1 90 ? -10.410 19.924 -26.258 1.00 96.94 90 THR A CA 1
ATOM 644 C C . THR A 1 90 ? -11.313 18.789 -25.768 1.00 96.94 90 THR A C 1
ATOM 646 O O . THR A 1 90 ? -11.352 17.736 -26.407 1.00 96.94 90 THR A O 1
ATOM 649 N N . ALA A 1 91 ? -12.062 18.964 -24.673 1.00 93.81 91 ALA A N 1
ATOM 650 C CA . ALA A 1 91 ? -13.008 17.956 -24.193 1.00 93.81 91 ALA A CA 1
ATOM 651 C C . ALA A 1 91 ? -14.432 18.189 -24.744 1.00 93.81 91 ALA A C 1
ATOM 653 O O . ALA A 1 91 ? -14.842 19.335 -24.959 1.00 93.81 91 ALA A O 1
ATOM 654 N N . PRO A 1 92 ? -15.229 17.123 -24.949 1.00 94.06 92 PRO A N 1
ATOM 655 C CA . PRO A 1 92 ? -16.639 17.271 -25.287 1.00 94.06 92 PRO A CA 1
ATOM 656 C C . PRO A 1 92 ? -17.418 17.909 -24.127 1.00 94.06 92 PRO A C 1
ATOM 658 O O . PRO A 1 92 ? -17.130 17.663 -22.954 1.00 94.06 92 PRO A O 1
ATOM 661 N N . MET A 1 93 ? -18.441 18.694 -24.464 1.00 90.31 93 MET A N 1
ATOM 662 C CA . MET A 1 93 ? -19.501 19.063 -23.524 1.00 90.31 93 MET A CA 1
ATOM 663 C C . MET A 1 93 ? -20.381 17.829 -23.284 1.00 90.31 93 MET A C 1
ATOM 665 O O . MET A 1 93 ? -20.992 17.321 -24.225 1.00 90.31 93 MET A O 1
ATOM 669 N N . ASP A 1 94 ? -20.463 17.339 -22.045 1.00 84.44 94 ASP A N 1
ATOM 670 C CA . ASP A 1 94 ? -21.432 16.294 -21.697 1.00 84.44 94 ASP A CA 1
ATOM 671 C C . ASP A 1 94 ? -22.861 16.828 -21.915 1.00 84.44 94 ASP A C 1
ATOM 673 O O . ASP A 1 94 ? -23.148 17.988 -21.612 1.00 84.44 94 ASP A O 1
ATOM 677 N N . LEU A 1 95 ? -23.809 15.980 -22.339 1.00 64.31 95 LEU A N 1
ATOM 678 C CA . LEU A 1 95 ? -25.219 16.395 -22.503 1.00 64.31 95 LEU A CA 1
ATOM 679 C C . LEU A 1 95 ? -25.838 16.972 -21.214 1.00 64.31 95 LEU A C 1
ATOM 681 O O . LEU A 1 95 ? -26.826 17.695 -21.274 1.00 64.31 95 LEU A O 1
ATOM 685 N N . LYS A 1 96 ? -25.269 16.652 -20.046 1.00 70.12 96 LYS A N 1
ATOM 686 C CA . LYS A 1 96 ? -25.676 17.204 -18.745 1.00 70.12 96 LYS A CA 1
ATOM 687 C C . LYS A 1 96 ? -25.059 18.572 -18.459 1.00 70.12 96 LYS A C 1
ATOM 689 O O . LYS A 1 96 ? -25.708 19.379 -17.806 1.00 70.12 96 LYS A O 1
ATOM 694 N N . ASP A 1 97 ? -23.857 18.834 -18.968 1.00 63.00 97 ASP A N 1
ATOM 695 C CA . ASP A 1 97 ? -23.200 20.139 -18.871 1.00 63.00 97 ASP A CA 1
ATOM 696 C C . ASP A 1 97 ? -23.895 21.146 -19.802 1.00 63.00 97 ASP A C 1
ATOM 698 O O . ASP A 1 97 ? -24.217 22.254 -19.386 1.00 63.00 97 ASP A O 1
ATOM 702 N N . ALA A 1 98 ? -24.237 20.728 -21.028 1.00 54.94 98 ALA A N 1
ATOM 703 C CA . ALA A 1 98 ? -24.993 21.546 -21.981 1.00 54.94 98 ALA A CA 1
ATOM 704 C C . ALA A 1 98 ? -26.389 21.963 -21.460 1.00 54.94 98 ALA A C 1
ATOM 706 O O . ALA A 1 98 ? -26.889 23.028 -21.810 1.00 54.94 98 ALA A O 1
ATOM 707 N N . VAL A 1 99 ? -27.004 21.149 -20.592 1.00 50.78 99 VAL A N 1
ATOM 708 C CA . VAL A 1 99 ? -28.316 21.410 -19.963 1.00 50.78 99 VAL A CA 1
ATOM 709 C C . VAL A 1 99 ? -28.212 22.276 -18.691 1.00 50.78 99 VAL A C 1
ATOM 711 O O . VAL A 1 99 ? -29.232 22.673 -18.132 1.00 50.78 99 VAL A O 1
ATOM 714 N N . LEU A 1 100 ? -27.001 22.639 -18.245 1.00 54.19 100 LEU A N 1
ATOM 715 C CA . LEU A 1 100 ? -26.807 23.669 -17.211 1.00 54.19 100 LEU A CA 1
ATOM 716 C C . LEU A 1 100 ? -26.827 25.104 -17.780 1.00 54.19 100 LEU A C 1
ATOM 718 O O . LEU A 1 100 ? -26.894 26.062 -17.006 1.00 54.19 100 LEU A O 1
ATOM 722 N N . GLY A 1 101 ? -26.860 25.263 -19.110 1.00 47.69 101 GLY A N 1
ATOM 723 C CA . GLY A 1 101 ? -27.321 26.496 -19.755 1.00 47.69 101 GLY A CA 1
ATOM 724 C C . GLY A 1 101 ? -28.804 26.739 -19.439 1.00 47.69 101 GLY A C 1
ATOM 725 O O . GLY A 1 101 ? -29.631 25.844 -19.590 1.00 47.69 101 GLY A O 1
ATOM 726 N N . LYS A 1 102 ? -29.149 27.937 -18.952 1.00 46.00 102 LYS A N 1
ATOM 727 C CA . LYS A 1 102 ? -30.375 28.178 -18.157 1.00 46.00 102 LYS A CA 1
ATOM 728 C C . LYS A 1 102 ? -31.727 28.110 -18.891 1.00 46.00 102 LYS A C 1
ATOM 730 O O . LYS A 1 102 ? -32.756 28.161 -18.217 1.00 46.00 102 LYS A O 1
ATOM 735 N N . ASP A 1 103 ? -31.765 27.979 -20.215 1.00 47.03 103 ASP A N 1
ATOM 736 C CA . ASP A 1 103 ? -32.983 28.191 -21.011 1.00 47.03 103 ASP A CA 1
ATOM 737 C C . ASP A 1 103 ? -33.596 26.908 -21.595 1.00 47.03 103 ASP A C 1
ATOM 739 O O . ASP A 1 103 ? -33.434 26.580 -22.769 1.00 47.03 103 ASP A O 1
ATOM 743 N N . MET A 1 104 ? -34.402 26.215 -20.782 1.00 39.81 104 MET A N 1
ATOM 744 C CA . MET A 1 104 ? -35.299 25.132 -21.234 1.00 39.81 104 MET A CA 1
ATOM 745 C C . MET A 1 104 ? -36.746 25.282 -20.723 1.00 39.81 104 MET A C 1
ATOM 747 O O . MET A 1 104 ? -37.469 24.310 -20.517 1.00 39.81 104 MET A O 1
ATOM 751 N N . ALA A 1 105 ? -37.201 26.528 -20.551 1.00 37.88 105 ALA A N 1
ATOM 752 C CA . ALA A 1 105 ? -38.573 26.847 -20.137 1.00 37.88 105 ALA A CA 1
ATOM 753 C C . ALA A 1 105 ? -39.524 27.221 -21.296 1.00 37.88 105 ALA A C 1
ATOM 755 O O . ALA A 1 105 ? -40.725 27.369 -21.066 1.00 37.88 105 ALA A O 1
ATOM 756 N N . LYS A 1 106 ? -39.025 27.428 -22.531 1.00 39.59 106 LYS A N 1
ATOM 757 C CA . LYS A 1 106 ? -39.836 28.031 -23.612 1.00 39.59 106 LYS A CA 1
ATOM 758 C C . LYS A 1 106 ? -39.492 27.605 -25.053 1.00 39.59 106 LYS A C 1
ATOM 760 O O . LYS A 1 106 ? -39.538 28.423 -25.964 1.00 39.59 106 LYS A O 1
ATOM 765 N N . ALA A 1 107 ? -39.214 26.317 -25.275 1.00 35.53 107 ALA A N 1
ATOM 766 C CA . ALA A 1 107 ? -38.931 25.757 -26.606 1.00 35.53 107 ALA A CA 1
ATOM 767 C C . ALA A 1 107 ? -39.729 24.463 -26.896 1.00 35.53 107 ALA A C 1
ATOM 769 O O . ALA A 1 107 ? -39.169 23.373 -26.968 1.00 35.53 107 ALA A O 1
ATOM 770 N N . LYS A 1 108 ? -41.058 24.572 -27.064 1.00 34.16 108 LYS A N 1
ATOM 771 C CA . LYS A 1 108 ? -41.924 23.458 -27.523 1.00 34.16 108 LYS A CA 1
ATOM 772 C C . LYS A 1 108 ? -42.810 23.844 -28.720 1.00 34.16 108 LYS A C 1
ATOM 774 O O . LYS A 1 108 ? -43.999 23.540 -28.751 1.00 34.16 108 LYS A O 1
ATOM 779 N N . ALA A 1 109 ? -42.219 24.528 -29.697 1.00 36.72 109 ALA A N 1
ATOM 780 C CA . ALA A 1 109 ? -42.780 24.758 -31.028 1.00 36.72 109 ALA A CA 1
ATOM 781 C C . ALA A 1 109 ? -41.645 25.068 -32.021 1.00 36.72 109 ALA A C 1
ATOM 783 O O . ALA A 1 109 ? -40.637 25.638 -31.614 1.00 36.72 109 ALA A O 1
ATOM 784 N N . ALA A 1 110 ? -41.863 24.736 -33.300 1.00 33.31 110 ALA A N 1
ATOM 785 C CA . ALA A 1 110 ? -40.977 24.953 -34.453 1.00 33.31 110 ALA A CA 1
ATOM 786 C C . ALA A 1 110 ? -39.599 24.245 -34.435 1.00 33.31 110 ALA A C 1
ATOM 788 O O . ALA A 1 110 ? -38.799 24.366 -33.513 1.00 33.31 110 ALA A O 1
ATOM 789 N N . SER A 1 111 ? -39.297 23.554 -35.537 1.00 39.44 111 SER A N 1
ATOM 790 C CA . SER A 1 111 ? -37.963 23.053 -35.889 1.00 39.44 111 SER A CA 1
ATOM 791 C C . SER A 1 111 ? -37.530 23.714 -37.204 1.00 39.44 111 SER A C 1
ATOM 793 O O . SER A 1 111 ? -38.318 23.689 -38.151 1.00 39.44 111 SER A O 1
ATOM 795 N N . PRO A 1 112 ? -36.327 24.313 -37.285 1.00 38.66 112 PRO A N 1
ATOM 796 C CA . PRO A 1 112 ? -35.766 24.800 -38.541 1.00 38.66 112 PRO A CA 1
ATOM 797 C C . PRO A 1 112 ? -34.549 23.980 -39.005 1.00 38.66 112 PRO A C 1
ATOM 799 O O . PRO A 1 112 ? -33.687 23.588 -38.218 1.00 38.66 112 PRO A O 1
ATOM 802 N N . THR A 1 113 ? -34.459 23.754 -40.316 1.00 31.28 113 THR A N 1
ATOM 803 C CA . THR A 1 113 ? -33.347 23.051 -40.972 1.00 31.28 113 THR A CA 1
ATOM 804 C C . THR A 1 113 ? -32.076 23.906 -41.014 1.00 31.28 113 THR A C 1
ATOM 806 O O . THR A 1 113 ? -32.126 25.103 -41.291 1.00 31.28 113 THR A O 1
ATOM 809 N N . LEU A 1 114 ? -30.916 23.280 -40.803 1.00 26.11 114 LEU A N 1
ATOM 810 C CA . LEU A 1 114 ? -29.609 23.938 -40.866 1.00 26.11 114 LEU A CA 1
ATOM 811 C C . LEU A 1 114 ? -29.181 24.151 -42.333 1.00 26.11 114 LEU A C 1
ATOM 813 O O . LEU A 1 114 ? -29.018 23.183 -43.074 1.00 26.11 114 LEU A O 1
ATOM 817 N N . GLN A 1 115 ? -28.971 25.404 -42.753 1.00 29.30 115 GLN A N 1
ATOM 818 C CA . GLN A 1 115 ? -28.383 25.746 -44.057 1.00 29.30 115 GLN A CA 1
ATOM 819 C C . GLN A 1 115 ? -27.037 26.460 -43.884 1.00 29.30 115 GLN A C 1
ATOM 821 O O . GLN A 1 115 ? -26.929 27.441 -43.150 1.00 29.30 115 GLN A O 1
ATOM 826 N N . LEU A 1 116 ? -26.015 25.997 -44.608 1.00 33.94 116 LEU A N 1
ATOM 827 C CA . LEU A 1 116 ? -24.695 26.628 -44.669 1.00 33.94 116 LEU A CA 1
ATOM 828 C C . LEU A 1 116 ? -24.631 27.600 -45.854 1.00 33.94 116 LEU A C 1
ATOM 830 O O . LEU A 1 116 ? -24.729 27.179 -47.007 1.00 33.94 116 LEU A O 1
ATOM 834 N N . LYS A 1 117 ? -24.413 28.894 -45.590 1.00 34.66 117 LYS A N 1
ATOM 835 C CA . LYS A 1 117 ? -24.132 29.871 -46.653 1.00 34.66 117 LYS A CA 1
ATOM 836 C C . LYS A 1 117 ? -22.708 29.696 -47.184 1.00 34.66 117 LYS A C 1
ATOM 838 O O . LYS A 1 117 ? -21.741 29.806 -46.436 1.00 34.66 117 LYS A O 1
ATOM 843 N N . ARG A 1 118 ? -22.597 29.494 -48.496 1.00 42.31 118 ARG A N 1
ATOM 844 C CA . ARG A 1 118 ? -21.375 29.716 -49.287 1.00 42.31 118 ARG A CA 1
ATOM 845 C C . ARG A 1 118 ? -21.429 31.120 -49.899 1.00 42.31 118 ARG A C 1
ATOM 847 O O . ARG A 1 118 ? -22.504 31.720 -49.955 1.00 42.31 118 ARG A O 1
ATOM 854 N N . ASN A 1 119 ? -20.299 31.642 -50.376 1.00 59.59 119 ASN A N 1
ATOM 855 C CA . ASN A 1 119 ? -20.326 32.813 -51.262 1.00 59.59 119 ASN A CA 1
ATOM 856 C C . ASN A 1 119 ? -20.844 32.427 -52.668 1.00 59.59 119 ASN A C 1
ATOM 858 O O . ASN A 1 119 ? -21.051 31.246 -52.953 1.00 59.59 119 ASN A O 1
ATOM 862 N N . ALA A 1 120 ? -21.042 33.412 -53.552 1.00 43.59 120 ALA A N 1
ATOM 863 C CA . ALA A 1 120 ? -21.591 33.196 -54.898 1.00 43.59 120 ALA A CA 1
ATOM 864 C C . ALA A 1 120 ? -20.782 32.205 -55.767 1.00 43.59 120 ALA A C 1
ATOM 866 O O . ALA A 1 120 ? -21.345 31.597 -56.671 1.00 43.59 120 ALA A O 1
ATOM 867 N N . ASN A 1 121 ? -19.500 31.990 -55.445 1.00 47.41 121 ASN A N 1
ATOM 868 C CA . ASN A 1 121 ? -18.598 31.076 -56.153 1.00 47.41 121 ASN A CA 1
ATOM 869 C C . ASN A 1 121 ? -18.316 29.783 -55.352 1.00 47.41 121 ASN A C 1
ATOM 871 O O . ASN A 1 121 ? -17.376 29.054 -55.647 1.00 47.41 121 ASN A O 1
ATOM 875 N N . GLY A 1 122 ? -19.117 29.484 -54.322 1.00 42.44 122 GLY A N 1
ATOM 876 C CA . GLY A 1 122 ? -19.124 28.188 -53.637 1.00 42.44 122 GLY A CA 1
ATOM 877 C C . GLY A 1 122 ? -18.042 27.948 -52.575 1.00 42.44 122 GLY A C 1
ATOM 878 O O . GLY A 1 122 ? -18.053 26.883 -51.958 1.00 42.44 122 GLY A O 1
ATOM 879 N N . HIS A 1 123 ? -17.138 28.896 -52.318 1.00 41.59 123 HIS A N 1
ATOM 880 C CA . HIS A 1 123 ? -16.020 28.707 -51.383 1.00 41.59 123 HIS A CA 1
ATOM 881 C C . HIS A 1 123 ? -16.362 29.079 -49.928 1.00 41.59 123 HIS A C 1
ATOM 883 O O . HIS A 1 123 ? -17.190 29.955 -49.660 1.00 41.59 123 HIS A O 1
ATOM 889 N N . LEU A 1 124 ? -15.679 28.413 -48.990 1.00 36.16 124 LEU A N 1
ATOM 890 C CA . LEU A 1 124 ? -15.589 28.792 -47.576 1.00 36.16 124 LEU A CA 1
ATOM 891 C C . LEU A 1 124 ? -14.379 29.718 -47.386 1.00 36.16 124 LEU A C 1
ATOM 893 O O . LEU A 1 124 ? -13.325 29.480 -47.972 1.00 36.16 124 LEU A O 1
ATOM 897 N N . LEU A 1 125 ? -14.531 30.771 -46.582 1.00 33.81 125 LEU A N 1
ATOM 898 C CA . LEU A 1 125 ? -13.480 31.760 -46.329 1.00 33.81 125 LEU A CA 1
ATOM 899 C C . LEU A 1 125 ? -12.745 31.468 -45.017 1.00 33.81 125 LEU A C 1
ATOM 901 O O . LEU A 1 125 ? -13.372 31.210 -43.992 1.00 33.81 125 LEU A O 1
ATOM 905 N N . GLY A 1 126 ? -11.420 31.585 -45.052 1.00 31.42 126 GLY A N 1
ATOM 906 C CA . GLY A 1 126 ? -10.545 31.606 -43.884 1.00 31.42 126 GLY A CA 1
ATOM 907 C C . GLY A 1 126 ? -9.357 32.525 -44.160 1.00 31.42 126 GLY A C 1
ATOM 908 O O . GLY A 1 126 ? -8.851 32.550 -45.282 1.00 31.42 126 GLY A O 1
ATOM 909 N N . CYS A 1 127 ? -8.932 33.294 -43.159 1.00 25.61 127 CYS A N 1
ATOM 910 C CA . CYS A 1 127 ? -7.831 34.250 -43.282 1.00 25.61 127 CYS A CA 1
ATOM 911 C C . CYS A 1 127 ? -6.598 33.781 -42.505 1.00 25.61 127 CYS A C 1
ATOM 913 O O . CYS A 1 127 ? -6.714 33.227 -41.414 1.00 25.61 127 CYS A O 1
ATOM 915 N N . ALA A 1 128 ? -5.418 34.075 -43.049 1.00 29.75 128 ALA A N 1
ATOM 916 C CA . ALA A 1 128 ? -4.136 33.937 -42.370 1.00 29.75 128 ALA A CA 1
ATOM 917 C C . ALA A 1 128 ? -3.483 35.319 -42.225 1.00 29.75 128 ALA A C 1
ATOM 919 O O . ALA A 1 128 ? -3.628 36.166 -43.107 1.00 29.75 128 ALA A O 1
ATOM 920 N N . ALA A 1 129 ? -2.739 35.536 -41.141 1.00 27.73 129 ALA A N 1
ATOM 921 C CA . ALA A 1 129 ? -1.967 36.755 -40.915 1.00 27.73 129 ALA A CA 1
ATOM 922 C C . ALA A 1 129 ? -0.603 36.418 -40.293 1.00 27.73 129 ALA A C 1
ATOM 924 O O . ALA A 1 129 ? -0.505 35.551 -39.425 1.00 27.73 129 ALA A O 1
ATOM 925 N N . ARG A 1 130 ? 0.447 37.113 -40.744 1.00 30.80 130 ARG A N 1
ATOM 926 C CA . ARG A 1 130 ? 1.778 37.111 -40.115 1.00 30.80 130 ARG A CA 1
ATOM 927 C C . ARG A 1 130 ? 1.865 38.249 -39.100 1.00 30.80 130 ARG A C 1
ATOM 929 O O . ARG A 1 130 ? 1.337 39.323 -39.368 1.00 30.80 130 ARG A O 1
ATOM 936 N N . ILE A 1 131 ? 2.647 38.061 -38.039 1.00 27.44 131 ILE A N 1
ATOM 937 C CA . ILE A 1 131 ? 3.307 39.155 -37.312 1.00 27.44 131 ILE A CA 1
ATOM 938 C C . ILE A 1 131 ? 4.763 38.741 -37.070 1.00 27.44 131 ILE A C 1
ATOM 940 O O . ILE A 1 131 ? 5.039 37.591 -36.729 1.00 27.44 131 ILE A O 1
ATOM 944 N N . GLU A 1 132 ? 5.688 39.675 -37.277 1.00 27.42 132 GLU A N 1
ATOM 945 C CA . GLU A 1 132 ? 7.120 39.516 -37.012 1.00 27.42 132 GLU A CA 1
ATOM 946 C C . GLU A 1 132 ? 7.546 40.323 -35.774 1.00 27.42 132 GLU A C 1
ATOM 948 O O . GLU A 1 132 ? 6.828 41.199 -35.298 1.00 27.42 132 GLU A O 1
ATOM 953 N N . SER A 1 133 ? 8.777 40.074 -35.322 1.00 30.80 133 SER A N 1
ATOM 954 C CA . SER A 1 133 ? 9.529 40.829 -34.308 1.00 30.80 133 SER A CA 1
ATOM 955 C C . SER A 1 133 ? 9.056 40.737 -32.842 1.00 30.80 133 SER A C 1
ATOM 957 O O . SER A 1 133 ? 8.070 41.329 -32.421 1.00 30.80 133 SER A O 1
ATOM 959 N N . CYS A 1 134 ? 9.877 40.078 -32.018 1.00 27.00 134 CYS A N 1
ATOM 960 C CA . CYS A 1 134 ? 10.208 40.544 -30.668 1.00 27.00 134 CYS A CA 1
ATOM 961 C C . CYS A 1 134 ? 11.537 39.893 -30.235 1.00 27.00 134 CYS A C 1
ATOM 963 O O . CYS A 1 134 ? 11.657 38.669 -30.262 1.00 27.00 134 CYS A O 1
ATOM 965 N N . ARG A 1 135 ? 12.566 40.683 -29.891 1.00 37.59 135 ARG A N 1
ATOM 966 C CA . ARG A 1 135 ? 13.882 40.167 -29.457 1.00 37.59 135 ARG A CA 1
ATOM 967 C C . ARG A 1 135 ? 13.971 40.156 -27.930 1.00 37.59 135 ARG A C 1
ATOM 969 O O . ARG A 1 135 ? 14.137 41.211 -27.332 1.00 37.59 135 ARG A O 1
ATOM 976 N N . PHE A 1 136 ? 13.943 38.971 -27.325 1.00 39.72 136 PHE A N 1
ATOM 977 C CA . PHE A 1 136 ? 14.269 38.754 -25.909 1.00 39.72 136 PHE A CA 1
ATOM 978 C C . PHE A 1 136 ? 15.167 37.522 -25.729 1.00 39.72 136 PHE A C 1
ATOM 980 O O . PHE A 1 136 ? 15.302 36.710 -26.644 1.00 39.72 136 PHE A O 1
ATOM 987 N N . ASP A 1 137 ? 15.821 37.422 -24.567 1.00 48.56 137 ASP A N 1
ATOM 988 C CA . ASP A 1 137 ? 16.883 36.449 -24.269 1.00 48.56 137 ASP A CA 1
ATOM 989 C C . ASP A 1 137 ? 16.389 34.989 -24.310 1.00 48.56 137 ASP A C 1
ATOM 991 O O . ASP A 1 137 ? 15.898 34.414 -23.330 1.00 48.56 137 ASP A O 1
ATOM 995 N N . ALA A 1 138 ? 16.542 34.384 -25.489 1.00 36.28 138 ALA A N 1
ATOM 996 C CA . ALA A 1 138 ? 16.090 33.034 -25.778 1.00 36.28 138 ALA A CA 1
ATOM 997 C C . ALA A 1 138 ? 16.811 31.967 -24.941 1.00 36.28 138 ALA A C 1
ATOM 999 O O . ALA A 1 138 ? 16.197 30.945 -24.640 1.00 36.28 138 ALA A O 1
ATOM 1000 N N . ALA A 1 139 ? 18.065 32.181 -24.526 1.00 36.12 139 ALA A N 1
ATOM 1001 C CA . ALA A 1 139 ? 18.827 31.177 -23.782 1.00 36.12 139 ALA A CA 1
ATOM 1002 C C . ALA A 1 139 ? 18.191 30.907 -22.409 1.00 36.12 139 ALA A C 1
ATOM 1004 O O . ALA A 1 139 ? 17.970 29.756 -22.018 1.00 36.12 139 ALA A O 1
ATOM 1005 N N . ARG A 1 140 ? 17.817 31.978 -21.702 1.00 36.88 140 ARG A N 1
ATOM 1006 C CA . ARG A 1 140 ? 17.229 31.903 -20.358 1.00 36.88 140 ARG A CA 1
ATOM 1007 C C . ARG A 1 140 ? 15.786 31.391 -20.375 1.00 36.88 140 ARG A C 1
ATOM 1009 O O . ARG A 1 140 ? 15.394 30.628 -19.490 1.00 36.88 140 ARG A O 1
ATOM 1016 N N . ILE A 1 141 ? 15.022 31.747 -21.411 1.00 41.09 141 ILE A N 1
ATOM 1017 C CA . ILE A 1 141 ? 13.661 31.238 -21.639 1.00 41.09 141 ILE A CA 1
ATOM 1018 C C . ILE A 1 141 ? 13.696 29.749 -22.014 1.00 41.09 141 ILE A C 1
ATOM 1020 O O . ILE A 1 141 ? 12.970 28.958 -21.412 1.00 41.09 141 ILE A O 1
ATOM 1024 N N . CYS A 1 142 ? 14.581 29.332 -22.927 1.00 37.81 142 CYS A N 1
ATOM 1025 C CA . CYS A 1 142 ? 14.717 27.928 -23.321 1.00 37.81 142 CYS A CA 1
ATOM 1026 C C . CYS A 1 142 ? 15.121 27.030 -22.145 1.00 37.81 142 CYS A C 1
ATOM 1028 O O . CYS A 1 142 ? 14.560 25.946 -22.011 1.00 37.81 142 CYS A O 1
ATOM 1030 N N . ALA A 1 143 ? 16.013 27.475 -21.254 1.00 37.75 143 ALA A N 1
ATOM 1031 C CA . ALA A 1 143 ? 16.384 26.709 -20.061 1.00 37.75 143 ALA A CA 1
ATOM 1032 C C . ALA A 1 143 ? 15.185 26.463 -19.118 1.00 37.75 143 ALA A C 1
ATOM 1034 O O . ALA A 1 143 ? 14.934 25.329 -18.703 1.00 37.75 143 ALA A O 1
ATOM 1035 N N . LEU A 1 144 ? 14.398 27.505 -18.821 1.00 36.56 144 LEU A N 1
ATOM 1036 C CA . LEU A 1 144 ? 13.204 27.389 -17.974 1.00 36.56 144 LEU A CA 1
ATOM 1037 C C . LEU A 1 144 ? 12.096 26.559 -18.639 1.00 36.56 144 LEU A C 1
ATOM 1039 O O . LEU A 1 144 ? 11.490 25.708 -17.985 1.00 36.56 144 LEU A O 1
ATOM 1043 N N . MET A 1 145 ? 11.863 26.747 -19.942 1.00 37.84 145 MET A N 1
ATOM 1044 C CA . MET A 1 145 ? 10.896 25.949 -20.698 1.00 37.84 145 MET A CA 1
ATOM 1045 C C . MET A 1 145 ? 11.328 24.483 -20.817 1.00 37.84 145 MET A C 1
ATOM 1047 O O . MET A 1 145 ? 10.477 23.607 -20.688 1.00 37.84 145 MET A O 1
ATOM 1051 N N . ALA A 1 146 ? 12.620 24.187 -20.984 1.00 37.69 146 ALA A N 1
ATOM 1052 C CA . ALA A 1 146 ? 13.135 22.820 -21.009 1.00 37.69 146 ALA A CA 1
ATOM 1053 C C . ALA A 1 146 ? 12.911 22.105 -19.667 1.00 37.69 146 ALA A C 1
ATOM 1055 O O . ALA A 1 146 ? 12.368 21.001 -19.655 1.00 37.69 146 ALA A O 1
ATOM 1056 N N . HIS A 1 147 ? 13.228 22.746 -18.535 1.00 38.38 147 HIS A N 1
ATOM 1057 C CA . HIS A 1 147 ? 12.959 22.181 -17.206 1.00 38.38 147 HIS A CA 1
ATOM 1058 C C . HIS A 1 147 ? 11.457 21.984 -16.938 1.00 38.38 147 HIS A C 1
ATOM 1060 O O . HIS A 1 147 ? 11.053 20.925 -16.449 1.00 38.38 147 HIS A O 1
ATOM 1066 N N . ALA A 1 148 ? 10.613 22.957 -17.298 1.00 33.91 148 ALA A N 1
ATOM 1067 C CA . ALA A 1 148 ? 9.162 22.843 -17.148 1.00 33.91 148 ALA A CA 1
ATOM 1068 C C . ALA A 1 148 ? 8.569 21.735 -18.041 1.00 33.91 148 ALA A C 1
ATOM 1070 O O . ALA A 1 148 ? 7.730 20.955 -17.585 1.00 33.91 148 ALA A O 1
ATOM 1071 N N . GLN A 1 149 ? 9.036 21.611 -19.288 1.00 37.94 149 GLN A N 1
ATOM 1072 C CA . GLN A 1 149 ? 8.620 20.539 -20.192 1.00 37.94 149 GLN A CA 1
ATOM 1073 C C . GLN A 1 149 ? 9.138 19.167 -19.749 1.00 37.94 149 GLN A C 1
ATOM 1075 O O . GLN A 1 149 ? 8.390 18.201 -19.881 1.00 37.94 149 GLN A O 1
ATOM 1080 N N . LEU A 1 150 ? 10.346 19.048 -19.182 1.00 37.22 150 LEU A N 1
ATOM 1081 C CA . LEU A 1 150 ? 10.819 17.797 -18.569 1.00 37.22 150 LEU A CA 1
ATOM 1082 C C . LEU A 1 150 ? 9.874 17.356 -17.443 1.00 37.22 150 LEU A C 1
ATOM 1084 O O . LEU A 1 150 ? 9.376 16.231 -17.464 1.00 37.22 150 LEU A O 1
ATOM 1088 N N . ALA A 1 151 ? 9.560 18.259 -16.509 1.00 34.34 151 ALA A N 1
ATOM 1089 C CA . ALA A 1 151 ? 8.658 17.971 -15.394 1.00 34.34 151 ALA A CA 1
ATOM 1090 C C . ALA A 1 151 ? 7.245 17.573 -15.868 1.00 34.34 151 ALA A C 1
ATOM 1092 O O . ALA A 1 151 ? 6.677 16.593 -15.381 1.00 34.34 151 ALA A O 1
ATOM 1093 N N . GLN A 1 152 ? 6.686 18.273 -16.863 1.00 37.47 152 GLN A N 1
ATOM 1094 C CA . GLN A 1 152 ? 5.389 17.914 -17.449 1.00 37.47 152 GLN A CA 1
ATOM 1095 C C . GLN A 1 152 ? 5.426 16.577 -18.209 1.00 37.47 152 GLN A C 1
ATOM 1097 O O . GLN A 1 152 ? 4.488 15.785 -18.087 1.00 37.47 152 GLN A O 1
ATOM 1102 N N . ARG A 1 153 ? 6.497 16.286 -18.962 1.00 37.50 153 ARG A N 1
ATOM 1103 C CA . ARG A 1 153 ? 6.672 15.014 -19.690 1.00 37.50 153 ARG A CA 1
ATOM 1104 C C . ARG A 1 153 ? 6.817 13.830 -18.728 1.00 37.50 153 ARG A C 1
ATOM 1106 O O . ARG A 1 153 ? 6.172 12.810 -18.953 1.00 37.50 153 ARG A O 1
ATOM 1113 N N . ALA A 1 154 ? 7.555 13.988 -17.627 1.00 37.28 154 ALA A N 1
ATOM 1114 C CA . ALA A 1 154 ? 7.712 12.965 -16.590 1.00 37.28 154 ALA A CA 1
ATOM 1115 C C . ALA A 1 154 ? 6.408 12.667 -15.818 1.00 37.28 154 ALA A C 1
ATOM 1117 O O . ALA A 1 154 ? 6.156 11.522 -15.444 1.00 37.28 154 ALA A O 1
ATOM 1118 N N . LEU A 1 155 ? 5.544 13.669 -15.602 1.00 32.97 155 LEU A N 1
ATOM 1119 C CA . LEU A 1 155 ? 4.275 13.499 -14.876 1.00 32.97 155 LEU A CA 1
ATOM 1120 C C . LEU A 1 155 ? 3.110 12.991 -15.747 1.00 32.97 155 LEU A C 1
ATOM 1122 O O . LEU A 1 155 ? 2.168 12.389 -15.219 1.00 32.97 155 LEU A O 1
ATOM 1126 N N . ARG A 1 156 ? 3.156 13.190 -17.074 1.00 33.47 156 ARG A N 1
ATOM 1127 C CA . ARG A 1 156 ? 2.058 12.834 -17.997 1.00 33.47 156 ARG A CA 1
ATOM 1128 C C . ARG A 1 156 ? 1.634 11.349 -17.958 1.00 33.47 156 ARG A C 1
ATOM 1130 O O . ARG A 1 156 ? 0.428 11.106 -18.009 1.00 33.47 156 ARG A O 1
ATOM 1137 N N . PRO A 1 157 ? 2.535 10.352 -17.815 1.00 38.25 157 PRO A N 1
ATOM 1138 C CA . PRO A 1 157 ? 2.141 8.949 -17.651 1.00 38.25 157 PRO A CA 1
ATOM 1139 C C . PRO A 1 157 ? 1.314 8.682 -16.383 1.00 38.25 157 PRO A C 1
ATOM 1141 O O . PRO A 1 157 ? 0.383 7.876 -16.411 1.00 38.25 157 PRO A O 1
ATOM 1144 N N . TRP A 1 158 ? 1.610 9.374 -15.277 1.00 38.38 158 TRP A N 1
ATOM 1145 C CA . TRP A 1 158 ? 0.978 9.115 -13.979 1.00 38.38 158 TRP A CA 1
ATOM 1146 C C . TRP A 1 158 ? -0.447 9.676 -13.883 1.00 38.38 158 TRP A C 1
ATOM 1148 O O . TRP A 1 158 ? -1.331 9.009 -13.345 1.00 38.38 158 TRP A O 1
ATOM 1158 N N . LEU A 1 159 ? -0.710 10.843 -14.486 1.00 33.47 159 LEU A N 1
ATOM 1159 C CA . LEU A 1 159 ? -2.074 11.385 -14.600 1.00 33.47 159 LEU A CA 1
ATOM 1160 C C . LEU A 1 159 ? -3.016 10.433 -15.361 1.00 33.47 159 LEU A C 1
ATOM 1162 O O . LEU A 1 159 ? -4.189 10.324 -15.012 1.00 33.47 159 LEU A O 1
ATOM 1166 N N . VAL A 1 160 ? -2.500 9.677 -16.337 1.00 37.16 160 VAL A N 1
ATOM 1167 C CA . VAL A 1 160 ? -3.278 8.656 -17.064 1.00 37.16 160 VAL A CA 1
ATOM 1168 C C . VAL A 1 160 ? -3.470 7.378 -16.232 1.00 37.16 160 VAL A C 1
ATOM 1170 O O . VAL A 1 160 ? -4.511 6.736 -16.339 1.00 37.16 160 VAL A O 1
ATOM 1173 N N . HIS A 1 161 ? -2.555 7.031 -15.319 1.00 33.91 161 HIS A N 1
ATOM 1174 C CA . HIS A 1 161 ? -2.768 5.913 -14.384 1.00 33.91 161 HIS A CA 1
ATOM 1175 C C . HIS A 1 161 ? -3.956 6.176 -13.426 1.00 33.91 161 HIS A C 1
ATOM 1177 O O . HIS A 1 161 ? -4.621 5.231 -12.992 1.00 33.91 161 HIS A O 1
ATOM 1183 N N . ALA A 1 162 ? -4.281 7.437 -13.122 1.00 29.08 162 ALA A N 1
ATOM 1184 C CA . ALA A 1 162 ? -5.491 7.782 -12.370 1.00 29.08 162 ALA A CA 1
ATOM 1185 C C . ALA A 1 162 ? -6.791 7.577 -13.182 1.00 29.08 162 ALA A C 1
ATOM 1187 O O . ALA A 1 162 ? -7.854 7.365 -12.599 1.00 29.08 162 ALA A O 1
ATOM 1188 N N . ALA A 1 163 ? -6.721 7.566 -14.517 1.00 30.98 163 ALA A N 1
ATOM 1189 C CA . ALA A 1 163 ? -7.868 7.466 -15.422 1.00 30.98 163 ALA A CA 1
ATOM 1190 C C . ALA A 1 163 ? -8.389 6.024 -15.637 1.00 30.98 163 ALA A C 1
ATOM 1192 O O . ALA A 1 163 ? -8.967 5.719 -16.675 1.00 30.98 163 ALA A O 1
ATOM 1193 N N . ARG A 1 164 ? -8.235 5.123 -14.652 1.00 34.91 164 ARG A N 1
ATOM 1194 C CA . ARG A 1 164 ? -8.698 3.714 -14.694 1.00 34.91 164 ARG A CA 1
ATOM 1195 C C . ARG A 1 164 ? -10.229 3.551 -14.578 1.00 34.91 164 ARG A C 1
ATOM 1197 O O . ARG A 1 164 ? -10.713 2.688 -13.846 1.00 34.91 164 ARG A O 1
ATOM 1204 N N . ARG A 1 165 ? -11.012 4.367 -15.287 1.00 30.14 165 ARG A N 1
ATOM 1205 C CA . ARG A 1 165 ? -12.445 4.119 -15.509 1.00 30.14 165 ARG A CA 1
ATOM 1206 C C . ARG A 1 165 ? -12.621 3.449 -16.876 1.00 30.14 165 ARG A C 1
ATOM 1208 O O . ARG A 1 165 ? -12.040 3.944 -17.837 1.00 30.14 165 ARG A O 1
ATOM 1215 N N . PRO A 1 166 ? -13.407 2.364 -16.996 1.00 31.80 166 PRO A N 1
ATOM 1216 C CA . PRO A 1 166 ? -13.852 1.915 -18.310 1.00 31.80 166 PRO A CA 1
ATOM 1217 C C . PRO A 1 166 ? -14.725 3.002 -18.953 1.00 31.80 166 PRO A C 1
ATOM 1219 O O . PRO A 1 166 ? -15.360 3.792 -18.246 1.00 31.80 166 PRO A O 1
ATOM 1222 N N . LEU A 1 167 ? -14.780 3.015 -20.287 1.00 36.66 167 LEU A N 1
ATOM 1223 C CA . LEU A 1 167 ? -15.748 3.831 -21.022 1.00 36.66 167 LEU A CA 1
ATOM 1224 C C . LEU A 1 167 ? -17.190 3.476 -20.594 1.00 36.66 167 LEU A C 1
ATOM 1226 O O . LEU A 1 167 ? -17.438 2.349 -20.145 1.00 36.66 167 LEU A O 1
ATOM 1230 N N . PRO A 1 168 ? -18.155 4.409 -20.712 1.00 32.00 168 PRO A N 1
ATOM 1231 C CA . PRO A 1 168 ? -19.552 4.121 -20.408 1.00 32.00 168 PRO A CA 1
ATOM 1232 C C . PRO A 1 168 ? -20.070 2.927 -21.220 1.00 32.00 168 PRO A C 1
ATOM 1234 O O . PRO A 1 168 ? -19.861 2.853 -22.431 1.00 32.00 168 PRO A O 1
ATOM 1237 N N . LYS A 1 169 ? -20.796 2.008 -20.567 1.00 28.56 169 LYS A N 1
ATOM 1238 C CA . LYS A 1 169 ? -21.568 0.982 -21.284 1.00 28.56 169 LYS A CA 1
ATOM 1239 C C . LYS A 1 169 ? -22.563 1.689 -22.209 1.00 28.56 169 LYS A C 1
ATOM 1241 O O . LYS A 1 169 ? -23.397 2.441 -21.713 1.00 28.56 169 LYS A O 1
ATOM 1246 N N . GLY A 1 170 ? -22.467 1.443 -23.515 1.00 36.12 170 GLY A N 1
ATOM 1247 C CA . GLY A 1 170 ? -23.269 2.134 -24.530 1.00 36.12 170 GLY A CA 1
ATOM 1248 C C . GLY A 1 170 ? -22.527 3.214 -25.325 1.00 36.12 170 GLY A C 1
ATOM 1249 O O . GLY A 1 170 ? -23.159 3.878 -26.141 1.00 36.12 170 GLY A O 1
ATOM 1250 N N . ALA A 1 171 ? -21.208 3.381 -25.154 1.00 34.19 171 ALA A N 1
ATOM 1251 C CA . ALA A 1 171 ? -20.398 3.933 -26.243 1.00 34.19 171 ALA A CA 1
ATOM 1252 C C . ALA A 1 171 ? -20.589 3.042 -27.494 1.00 34.19 171 ALA A C 1
ATOM 1254 O O . ALA A 1 171 ? -20.568 1.817 -27.343 1.00 34.19 171 ALA A O 1
ATOM 1255 N N . PRO A 1 172 ? -20.828 3.609 -28.691 1.00 31.89 172 PRO A N 1
ATOM 1256 C CA . PRO A 1 172 ? -21.124 2.812 -29.875 1.00 31.89 172 PRO A CA 1
ATOM 1257 C C . PRO A 1 172 ? -19.921 1.952 -30.260 1.00 31.89 172 PRO A C 1
ATOM 1259 O O . PRO A 1 172 ? -18.786 2.431 -30.261 1.00 31.89 172 PRO A O 1
ATOM 1262 N N . GLU A 1 173 ? -20.179 0.704 -30.650 1.00 38.09 173 GLU A N 1
ATOM 1263 C CA . GLU A 1 173 ? -19.185 -0.137 -31.314 1.00 38.09 173 GLU A CA 1
ATOM 1264 C C . GLU A 1 173 ? -18.935 0.409 -32.723 1.00 38.09 173 GLU A C 1
ATOM 1266 O O . GLU A 1 173 ? -19.493 -0.054 -33.717 1.00 38.09 173 GLU A O 1
ATOM 1271 N N . THR A 1 174 ? -18.077 1.428 -32.819 1.00 34.88 174 THR A N 1
ATOM 1272 C CA . THR A 1 174 ? -17.360 1.702 -34.062 1.00 34.88 174 THR A CA 1
ATOM 1273 C C . THR A 1 174 ? -16.604 0.426 -34.409 1.00 34.88 174 THR A C 1
ATOM 1275 O O . THR A 1 174 ? -15.674 0.054 -33.688 1.00 34.88 174 THR A O 1
ATOM 1278 N N . GLY A 1 175 ? -17.053 -0.260 -35.465 1.00 36.00 175 GLY A N 1
ATOM 1279 C CA . GLY A 1 175 ? -16.466 -1.518 -35.923 1.00 36.00 175 GLY A CA 1
ATOM 1280 C C . GLY A 1 175 ? -14.961 -1.391 -36.184 1.00 36.00 175 GLY A C 1
ATOM 1281 O O . GLY A 1 175 ? -14.444 -0.271 -36.233 1.00 36.00 175 GLY A O 1
ATOM 1282 N N . PRO A 1 176 ? -14.241 -2.518 -36.335 1.00 34.12 176 PRO A N 1
ATOM 1283 C CA . PRO A 1 176 ? -12.784 -2.526 -36.375 1.00 34.12 176 PRO A CA 1
ATOM 1284 C C . PRO A 1 176 ? -12.257 -1.534 -37.415 1.00 34.12 176 PRO A C 1
ATOM 1286 O O . PRO A 1 176 ? -12.369 -1.767 -38.619 1.00 34.12 176 PRO A O 1
ATOM 1289 N N . LEU A 1 177 ? -11.673 -0.430 -36.932 1.00 36.75 177 LEU A N 1
ATOM 1290 C CA . LEU A 1 177 ? -10.888 0.486 -37.753 1.00 36.75 177 LEU A CA 1
ATOM 1291 C C . LEU A 1 177 ? -9.828 -0.367 -38.456 1.00 36.75 177 LEU A C 1
ATOM 1293 O O . LEU A 1 177 ? -9.021 -0.982 -37.750 1.00 36.75 177 LEU A O 1
ATOM 1297 N N . PRO A 1 178 ? -9.832 -0.467 -39.799 1.00 38.22 178 PRO A N 1
ATOM 1298 C CA . PRO A 1 178 ? -8.948 -1.405 -40.461 1.00 38.22 178 PRO A CA 1
ATOM 1299 C C . PRO A 1 178 ? -7.504 -1.020 -40.161 1.00 38.22 178 PRO A C 1
ATOM 1301 O O . PRO A 1 178 ? -7.067 0.082 -40.495 1.00 38.22 178 PRO A O 1
ATOM 1304 N N . VAL A 1 179 ? -6.759 -1.943 -39.549 1.00 40.53 179 VAL A N 1
ATOM 1305 C CA . VAL A 1 179 ? -5.312 -1.799 -39.319 1.00 40.53 179 VAL A CA 1
ATOM 1306 C C . VAL A 1 179 ? -4.616 -1.470 -40.649 1.00 40.53 179 VAL A C 1
ATOM 1308 O O . VAL A 1 179 ? -3.760 -0.589 -40.711 1.00 40.53 179 VAL A O 1
ATOM 1311 N N . GLN A 1 180 ? -5.120 -2.062 -41.737 1.00 38.00 180 GLN A N 1
ATOM 1312 C CA . GLN A 1 180 ? -4.782 -1.737 -43.121 1.00 38.00 180 GLN A CA 1
ATOM 1313 C C . GLN A 1 180 ? -4.862 -0.239 -43.458 1.00 38.00 180 GLN A C 1
ATOM 1315 O O . GLN A 1 180 ? -3.945 0.241 -44.101 1.00 38.00 180 GLN A O 1
ATOM 1320 N N . THR A 1 181 ? -5.860 0.536 -43.018 1.00 35.19 181 THR A N 1
ATOM 1321 C CA . THR A 1 181 ? -5.980 1.969 -43.382 1.00 35.19 181 THR A CA 1
ATOM 1322 C C . THR A 1 181 ? -4.980 2.863 -42.637 1.00 35.19 181 THR A C 1
ATOM 1324 O O . THR A 1 181 ? -4.658 3.959 -43.100 1.00 35.19 181 THR A O 1
ATOM 1327 N N . ALA A 1 182 ? -4.471 2.411 -41.486 1.00 35.59 182 ALA A N 1
ATOM 1328 C CA . ALA A 1 182 ? -3.355 3.064 -40.804 1.00 35.59 182 ALA A CA 1
ATOM 1329 C C . ALA A 1 182 ? -2.010 2.697 -41.458 1.00 35.59 182 ALA A C 1
ATOM 1331 O O . ALA A 1 182 ? -1.162 3.567 -41.635 1.00 35.59 182 ALA A O 1
ATOM 1332 N N . MET A 1 183 ? -1.835 1.435 -41.870 1.00 35.94 183 MET A N 1
ATOM 1333 C CA . MET A 1 183 ? -0.609 0.951 -42.521 1.00 35.94 183 MET A CA 1
ATOM 1334 C C . MET A 1 183 ? -0.495 1.379 -43.998 1.00 35.94 183 MET A C 1
ATOM 1336 O O . MET A 1 183 ? 0.594 1.701 -44.464 1.00 35.94 183 MET A O 1
ATOM 1340 N N . SER A 1 184 ? -1.605 1.498 -44.733 1.00 36.44 184 SER A N 1
ATOM 1341 C CA . SER A 1 184 ? -1.645 1.898 -46.153 1.00 36.44 184 SER A CA 1
ATOM 1342 C C . SER A 1 184 ? -1.402 3.395 -46.390 1.00 36.44 184 SER A C 1
ATOM 1344 O O . SER A 1 184 ? -1.596 3.884 -47.499 1.00 36.44 184 SER A O 1
ATOM 1346 N N . ARG A 1 185 ? -1.041 4.146 -45.343 1.00 33.50 185 ARG A N 1
ATOM 1347 C CA . ARG A 1 185 ? -0.515 5.519 -45.428 1.00 33.50 185 ARG A CA 1
ATOM 1348 C C . ARG A 1 185 ? 0.973 5.604 -45.059 1.00 33.50 185 ARG A C 1
ATOM 1350 O O . ARG A 1 185 ? 1.496 6.704 -44.936 1.00 33.50 185 ARG A O 1
ATOM 1357 N N . ILE A 1 186 ? 1.612 4.451 -44.852 1.00 39.88 186 ILE A N 1
ATOM 1358 C CA . ILE A 1 186 ? 3.024 4.287 -44.469 1.00 39.88 186 ILE A CA 1
ATOM 1359 C C . ILE A 1 186 ? 3.758 3.402 -45.500 1.00 39.88 186 ILE A C 1
ATOM 1361 O O . ILE A 1 186 ? 4.954 3.564 -45.716 1.00 39.88 186 ILE A O 1
ATOM 1365 N N . GLY A 1 187 ? 3.047 2.495 -46.180 1.00 34.59 187 GLY A N 1
ATOM 1366 C CA . GLY A 1 187 ? 3.622 1.618 -47.202 1.00 34.59 187 GLY A CA 1
ATOM 1367 C C . GLY A 1 187 ? 3.924 2.304 -48.537 1.00 34.59 187 GLY A C 1
ATOM 1368 O O . GLY A 1 187 ? 3.051 2.341 -49.397 1.00 34.59 187 GLY A O 1
ATOM 1369 N N . ASP A 1 188 ? 5.166 2.765 -48.701 1.00 33.69 188 ASP A N 1
ATOM 1370 C CA . ASP A 1 188 ? 5.893 2.797 -49.990 1.00 33.69 188 ASP A CA 1
ATOM 1371 C C . ASP A 1 188 ? 7.435 2.758 -49.779 1.00 33.69 188 ASP A C 1
ATOM 1373 O O . ASP A 1 188 ? 8.225 3.313 -50.541 1.00 33.69 188 ASP A O 1
ATOM 1377 N N . GLY A 1 189 ? 7.882 2.102 -48.698 1.00 34.69 189 GLY A N 1
ATOM 1378 C CA . GLY A 1 189 ? 9.295 1.879 -48.360 1.00 34.69 189 GLY A CA 1
ATOM 1379 C C . GLY A 1 189 ? 9.466 0.784 -47.296 1.00 34.69 189 GLY A C 1
ATOM 1380 O O . GLY A 1 189 ? 8.507 0.456 -46.596 1.00 34.69 189 GLY A O 1
ATOM 1381 N N . ASP A 1 190 ? 10.678 0.231 -47.154 1.00 37.97 190 ASP A N 1
ATOM 1382 C CA . ASP A 1 190 ? 11.018 -0.971 -46.350 1.00 37.97 190 ASP A CA 1
ATOM 1383 C C . ASP A 1 190 ? 10.902 -0.819 -44.805 1.00 37.97 190 ASP A C 1
ATOM 1385 O O . ASP A 1 190 ? 11.526 -1.533 -44.016 1.00 37.97 190 ASP A O 1
ATOM 1389 N N . GLY A 1 191 ? 10.088 0.123 -44.330 1.00 43.56 191 GLY A N 1
ATOM 1390 C CA . GLY A 1 191 ? 9.920 0.492 -42.926 1.00 43.56 191 GLY A CA 1
ATOM 1391 C C . GLY A 1 191 ? 8.901 -0.350 -42.153 1.00 43.56 191 GLY A C 1
ATOM 1392 O O . GLY A 1 191 ? 8.010 0.214 -41.525 1.00 43.56 191 GLY A O 1
ATOM 1393 N N . LEU A 1 192 ? 9.021 -1.683 -42.113 1.00 44.72 192 LEU A N 1
ATOM 1394 C CA . LEU A 1 192 ? 8.060 -2.554 -41.390 1.00 44.72 192 LEU A CA 1
ATOM 1395 C C . LEU A 1 192 ? 8.005 -2.328 -39.855 1.00 44.72 192 LEU A C 1
ATOM 1397 O O . LEU A 1 192 ? 7.113 -2.827 -39.175 1.00 44.72 192 LEU A O 1
ATOM 1401 N N . LEU A 1 193 ? 8.921 -1.518 -39.310 1.00 46.06 193 LEU A N 1
ATOM 1402 C CA . LEU A 1 193 ? 8.938 -1.033 -37.920 1.00 46.06 193 LEU A CA 1
ATOM 1403 C C . LEU A 1 193 ? 8.626 0.476 -37.789 1.00 46.06 193 LEU A C 1
ATOM 1405 O O . LEU A 1 193 ? 8.815 1.044 -36.715 1.00 46.06 193 LEU A O 1
ATOM 1409 N N . GLU A 1 194 ? 8.136 1.130 -38.849 1.00 44.66 194 GLU A N 1
ATOM 1410 C CA . GLU A 1 194 ? 7.611 2.510 -38.821 1.00 44.66 194 GLU A CA 1
ATOM 1411 C C . GLU A 1 194 ? 6.110 2.588 -38.490 1.00 44.66 194 GLU A C 1
ATOM 1413 O O . GLU A 1 194 ? 5.475 3.633 -38.622 1.00 44.66 194 GLU A O 1
ATOM 1418 N N . VAL A 1 195 ? 5.541 1.520 -37.925 1.00 48.94 195 VAL A N 1
ATOM 1419 C CA . VAL A 1 195 ? 4.535 1.700 -36.873 1.00 48.94 195 VAL A CA 1
ATOM 1420 C C . VAL A 1 195 ? 5.323 2.038 -35.600 1.00 48.94 195 VAL A C 1
ATOM 1422 O O . VAL A 1 195 ? 5.790 1.115 -34.931 1.00 48.94 195 VAL A O 1
ATOM 1425 N N . PRO A 1 196 ? 5.534 3.325 -35.241 1.00 55.69 196 PRO A N 1
ATOM 1426 C CA . PRO A 1 196 ? 6.319 3.656 -34.057 1.00 55.69 196 PRO A CA 1
ATOM 1427 C C . PRO A 1 196 ? 5.654 3.025 -32.835 1.00 55.69 196 PRO A C 1
ATOM 1429 O O . PRO A 1 196 ? 4.424 3.018 -32.752 1.00 55.69 196 PRO A O 1
ATOM 1432 N N . LEU A 1 197 ? 6.428 2.575 -31.839 1.00 58.09 197 LEU A N 1
ATOM 1433 C CA . LEU A 1 197 ? 5.872 1.926 -30.637 1.00 58.09 197 LEU A CA 1
ATOM 1434 C C . LEU A 1 197 ? 4.772 2.770 -29.964 1.00 58.09 197 LEU A C 1
ATOM 1436 O O . LEU A 1 197 ? 3.823 2.232 -29.399 1.00 58.09 197 LEU A O 1
ATOM 1440 N N . SER A 1 198 ? 4.841 4.099 -30.112 1.00 58.75 198 SER A N 1
ATOM 1441 C CA . SER A 1 198 ? 3.780 5.048 -29.748 1.00 58.75 198 SER A CA 1
ATOM 1442 C C . SER A 1 198 ? 2.378 4.686 -30.279 1.00 58.75 198 SER A C 1
ATOM 1444 O O . SER A 1 198 ? 1.401 4.908 -29.568 1.00 58.75 198 SER A O 1
ATOM 1446 N N . ALA A 1 199 ? 2.246 4.147 -31.493 1.00 54.41 199 ALA A N 1
ATOM 1447 C CA . ALA A 1 199 ? 0.965 3.804 -32.116 1.00 54.41 199 ALA A CA 1
ATOM 1448 C C . ALA A 1 199 ? 0.364 2.510 -31.538 1.00 54.41 199 ALA A C 1
ATOM 1450 O O . ALA A 1 199 ? -0.804 2.491 -31.151 1.00 54.41 199 ALA A O 1
ATOM 1451 N N . GLN A 1 200 ? 1.166 1.455 -31.370 1.00 58.94 200 GLN A N 1
ATOM 1452 C CA . GLN A 1 200 ? 0.730 0.245 -30.659 1.00 58.94 200 GLN A CA 1
ATOM 1453 C C . GLN A 1 200 ? 0.476 0.513 -29.171 1.00 58.94 200 GLN A C 1
ATOM 1455 O O . GLN A 1 200 ? -0.468 -0.024 -28.602 1.00 58.94 200 GLN A O 1
ATOM 1460 N N . PHE A 1 201 ? 1.233 1.415 -28.546 1.00 62.44 201 PHE A N 1
ATOM 1461 C CA . PHE A 1 201 ? 0.960 1.899 -27.194 1.00 62.44 201 PHE A CA 1
ATOM 1462 C C . PHE A 1 201 ? -0.361 2.685 -27.106 1.00 62.44 201 PHE A C 1
ATOM 1464 O O . PHE A 1 201 ? -1.075 2.587 -26.106 1.00 62.44 201 PHE A O 1
ATOM 1471 N N . VAL A 1 202 ? -0.746 3.419 -28.158 1.00 62.81 202 VAL A N 1
ATOM 1472 C CA . VAL A 1 202 ? -2.087 4.019 -28.286 1.00 62.81 202 VAL A CA 1
ATOM 1473 C C . VAL A 1 202 ? -3.171 2.943 -28.447 1.00 62.81 202 VAL A C 1
ATOM 1475 O O . VAL A 1 202 ? -4.213 3.056 -27.802 1.00 62.81 202 VAL A O 1
ATOM 1478 N N . LEU A 1 203 ? -2.924 1.864 -29.198 1.00 60.53 203 LEU A N 1
ATOM 1479 C CA . LEU A 1 203 ? -3.852 0.726 -29.295 1.00 60.53 203 LEU A CA 1
ATOM 1480 C C . LEU A 1 203 ? -4.004 -0.010 -27.951 1.00 60.53 203 LEU A C 1
ATOM 1482 O O . LEU A 1 203 ? -5.134 -0.193 -27.496 1.00 60.53 203 LEU A O 1
ATOM 1486 N N . ALA A 1 204 ? -2.905 -0.306 -27.252 1.00 60.34 204 ALA A N 1
ATOM 1487 C CA . ALA A 1 204 ? -2.913 -0.862 -25.896 1.00 60.34 204 ALA A CA 1
ATOM 1488 C C . ALA A 1 204 ? -3.693 0.030 -24.910 1.00 60.34 204 ALA A C 1
ATOM 1490 O O . ALA A 1 204 ? -4.448 -0.456 -24.065 1.00 60.34 204 ALA A O 1
ATOM 1491 N N . ARG A 1 205 ? -3.580 1.358 -25.058 1.00 62.28 205 ARG A N 1
ATOM 1492 C CA . ARG A 1 205 ? -4.349 2.347 -24.284 1.00 62.28 205 ARG A CA 1
ATOM 1493 C C . ARG A 1 205 ? -5.824 2.453 -24.668 1.00 62.28 205 ARG A C 1
ATOM 1495 O O . ARG A 1 205 ? -6.617 2.828 -23.810 1.00 62.28 205 ARG A O 1
ATOM 1502 N N . SER A 1 206 ? -6.207 2.108 -25.897 1.00 66.56 206 SER A N 1
ATOM 1503 C CA . SER A 1 206 ? -7.620 2.024 -26.307 1.00 66.56 206 SER A CA 1
ATOM 1504 C C . SER A 1 206 ? -8.350 0.808 -25.714 1.00 66.56 206 SER A C 1
ATOM 1506 O O . SER A 1 206 ? -9.571 0.716 -25.798 1.00 66.56 206 SER A O 1
ATOM 1508 N N . GLY A 1 207 ? -7.618 -0.113 -25.075 1.00 72.31 207 GLY A N 1
ATOM 1509 C CA . GLY A 1 207 ? -8.161 -1.317 -24.445 1.00 72.31 207 GLY A CA 1
ATOM 1510 C C . GLY A 1 207 ? -8.067 -2.576 -25.310 1.00 72.31 207 GLY A C 1
ATOM 1511 O O . GLY A 1 207 ? -8.288 -3.670 -24.784 1.00 72.31 207 GLY A O 1
ATOM 1512 N N . ARG A 1 208 ? -7.668 -2.455 -26.587 1.00 83.75 208 ARG A N 1
ATOM 1513 C CA . ARG A 1 208 ? -7.190 -3.600 -27.375 1.00 83.75 208 ARG A CA 1
ATOM 1514 C C . ARG A 1 208 ? -5.957 -4.169 -26.674 1.00 83.75 208 ARG A C 1
ATOM 1516 O O . ARG A 1 208 ? -4.997 -3.444 -26.434 1.00 83.75 208 ARG A O 1
ATOM 1523 N N . ARG A 1 209 ? -5.975 -5.457 -26.332 1.00 83.25 209 ARG A N 1
ATOM 1524 C CA . ARG A 1 209 ? -4.750 -6.154 -25.916 1.00 83.25 209 ARG A CA 1
ATOM 1525 C C . ARG A 1 209 ? -3.961 -6.526 -27.157 1.00 83.25 209 ARG A C 1
ATOM 1527 O O . ARG A 1 209 ? -4.569 -6.890 -28.159 1.00 83.25 209 ARG A O 1
ATOM 1534 N N . VAL A 1 210 ? -2.644 -6.441 -27.044 1.00 86.06 210 VAL A N 1
ATOM 1535 C CA . VAL A 1 210 ? -1.734 -7.061 -28.001 1.00 86.06 210 VAL A CA 1
ATOM 1536 C C . VAL A 1 210 ? -1.751 -8.559 -27.715 1.00 86.06 210 VAL A C 1
ATOM 1538 O O . VAL A 1 210 ? -1.698 -8.960 -26.547 1.00 86.06 210 VAL A O 1
ATOM 1541 N N . ASP A 1 211 ? -1.944 -9.366 -28.755 1.00 91.62 211 ASP A N 1
ATOM 1542 C CA . ASP A 1 211 ? -1.932 -10.824 -28.632 1.00 91.62 211 ASP A CA 1
ATOM 1543 C C . ASP A 1 211 ? -0.502 -11.384 -28.669 1.00 91.62 211 ASP A C 1
ATOM 1545 O O . ASP A 1 211 ? 0.475 -10.665 -28.891 1.00 91.62 211 ASP A O 1
ATOM 1549 N N . ASP A 1 212 ? -0.360 -12.676 -28.382 1.00 92.25 212 ASP A N 1
ATOM 1550 C CA . ASP A 1 212 ? 0.953 -13.297 -28.222 1.00 92.25 212 ASP A CA 1
ATOM 1551 C C . ASP A 1 212 ? 1.712 -13.442 -29.566 1.00 92.25 212 ASP A C 1
ATOM 1553 O O . ASP A 1 212 ? 2.932 -13.613 -29.556 1.00 92.25 212 ASP A O 1
ATOM 1557 N N . ALA A 1 213 ? 1.028 -13.305 -30.715 1.00 92.75 213 ALA A N 1
ATOM 1558 C CA . ALA A 1 213 ? 1.642 -13.289 -32.045 1.00 92.75 213 ALA A CA 1
ATOM 1559 C C . ALA A 1 213 ? 2.129 -11.882 -32.427 1.00 92.75 213 ALA A C 1
ATOM 1561 O O . ALA A 1 213 ? 3.284 -11.736 -32.833 1.00 92.75 213 ALA A O 1
ATOM 1562 N N . GLU A 1 214 ? 1.318 -10.840 -32.204 1.00 91.75 214 GLU A N 1
ATOM 1563 C CA . GLU A 1 214 ? 1.759 -9.440 -32.316 1.00 91.75 214 GLU A CA 1
ATOM 1564 C C . GLU A 1 214 ? 2.947 -9.155 -31.373 1.00 91.75 214 GLU A C 1
ATOM 1566 O O . GLU A 1 214 ? 3.900 -8.472 -31.750 1.00 91.75 214 GLU A O 1
ATOM 1571 N N . ALA A 1 215 ? 2.938 -9.722 -30.160 1.00 93.06 215 ALA A N 1
ATOM 1572 C CA . ALA A 1 215 ? 4.052 -9.645 -29.213 1.00 93.06 215 ALA A CA 1
ATOM 1573 C C . ALA A 1 215 ? 5.326 -10.349 -29.721 1.00 93.06 215 ALA A C 1
ATOM 1575 O O . ALA A 1 215 ? 6.435 -9.848 -29.511 1.00 93.06 215 ALA A O 1
ATOM 1576 N N . ALA A 1 216 ? 5.187 -11.484 -30.414 1.00 93.88 216 ALA A N 1
ATOM 1577 C CA . ALA A 1 216 ? 6.309 -12.214 -31.002 1.00 93.88 216 ALA A CA 1
ATOM 1578 C C . ALA A 1 216 ? 6.907 -11.510 -32.230 1.00 93.88 216 ALA A C 1
ATOM 1580 O O . ALA A 1 216 ? 8.127 -11.513 -32.398 1.00 93.88 216 ALA A O 1
ATOM 1581 N N . GLU A 1 217 ? 6.078 -10.881 -33.065 1.00 93.06 217 GLU A N 1
ATOM 1582 C CA . GLU A 1 217 ? 6.529 -10.042 -34.180 1.00 93.06 217 GLU A CA 1
ATOM 1583 C C . GLU A 1 217 ? 7.269 -8.796 -33.675 1.00 93.06 217 GLU A C 1
ATOM 1585 O O . GLU A 1 217 ? 8.395 -8.531 -34.100 1.00 93.06 217 GLU A O 1
ATOM 1590 N N . LEU A 1 218 ? 6.695 -8.104 -32.683 1.00 91.56 218 LEU A N 1
ATOM 1591 C CA . LEU A 1 218 ? 7.336 -6.990 -31.983 1.00 91.56 218 LEU A CA 1
ATOM 1592 C C . LEU A 1 218 ? 8.700 -7.358 -31.410 1.00 91.56 218 LEU A C 1
ATOM 1594 O O . LEU A 1 218 ? 9.661 -6.600 -31.550 1.00 91.56 218 LEU A O 1
ATOM 1598 N N . TRP A 1 219 ? 8.789 -8.515 -30.753 1.00 94.75 219 TRP A N 1
ATOM 1599 C CA . TRP A 1 219 ? 10.046 -8.970 -30.181 1.00 94.75 219 TRP A CA 1
ATOM 1600 C C . TRP A 1 219 ? 11.080 -9.293 -31.259 1.00 94.75 219 TRP A C 1
ATOM 1602 O O . TRP A 1 219 ? 12.231 -8.890 -31.121 1.00 94.75 219 TRP A O 1
ATOM 1612 N N . ARG A 1 220 ? 10.680 -9.953 -32.354 1.00 93.94 220 ARG A N 1
ATOM 1613 C CA . ARG A 1 220 ? 11.568 -10.266 -33.484 1.00 93.94 220 ARG A CA 1
ATOM 1614 C C . ARG A 1 220 ? 12.181 -8.995 -34.080 1.00 93.94 220 ARG A C 1
ATOM 1616 O O . ARG A 1 220 ? 13.402 -8.861 -34.091 1.00 93.94 220 ARG A O 1
ATOM 1623 N N . GLY A 1 221 ? 11.339 -8.036 -34.469 1.00 91.38 221 GLY A N 1
ATOM 1624 C CA . GLY A 1 221 ? 11.787 -6.780 -35.073 1.00 91.38 221 GLY A CA 1
ATOM 1625 C C . GLY A 1 221 ? 12.594 -5.885 -34.124 1.00 91.38 221 GLY A C 1
ATOM 1626 O O . GLY A 1 221 ? 13.476 -5.149 -34.566 1.00 91.38 221 GLY A O 1
ATOM 1627 N N . LEU A 1 222 ? 12.348 -5.961 -32.810 1.00 92.12 222 LEU A N 1
ATOM 1628 C CA . LEU A 1 222 ? 13.198 -5.285 -31.830 1.00 92.12 222 LEU A CA 1
ATOM 1629 C C . LEU A 1 222 ? 14.550 -5.983 -31.657 1.00 92.12 222 LEU A C 1
ATOM 1631 O O . LEU A 1 222 ? 15.572 -5.309 -31.598 1.00 92.12 222 LEU A O 1
ATOM 1635 N N . ARG A 1 223 ? 14.576 -7.316 -31.588 1.00 91.88 223 ARG A N 1
ATOM 1636 C CA . ARG A 1 223 ? 15.797 -8.109 -31.384 1.00 91.88 223 ARG A CA 1
ATOM 1637 C C . ARG A 1 223 ? 16.801 -7.943 -32.528 1.00 91.88 223 ARG A C 1
ATOM 1639 O O . ARG A 1 223 ? 18.001 -7.936 -32.282 1.00 91.88 223 ARG A O 1
ATOM 1646 N N . GLU A 1 224 ? 16.322 -7.736 -33.752 1.00 91.00 224 GLU A N 1
ATOM 1647 C CA . GLU A 1 224 ? 17.151 -7.393 -34.920 1.00 91.00 224 GLU A CA 1
ATOM 1648 C C . GLU A 1 224 ? 17.822 -6.010 -34.798 1.00 91.00 224 GLU A C 1
ATOM 1650 O O . GLU A 1 224 ? 18.937 -5.819 -35.278 1.00 91.00 224 GLU A O 1
ATOM 1655 N N . LYS A 1 225 ? 17.180 -5.055 -34.108 1.00 89.19 225 LYS A N 1
ATOM 1656 C CA . LYS A 1 225 ? 17.738 -3.725 -33.786 1.00 89.19 225 LYS A CA 1
ATOM 1657 C C . LYS A 1 225 ? 18.486 -3.685 -32.441 1.00 89.19 225 LYS A C 1
ATOM 1659 O O . LYS A 1 225 ? 19.200 -2.721 -32.168 1.00 89.19 225 LYS A O 1
ATOM 1664 N N . GLY A 1 226 ? 18.320 -4.726 -31.622 1.00 90.25 226 GLY A N 1
ATOM 1665 C CA . GLY A 1 226 ? 18.704 -4.806 -30.214 1.00 90.25 226 GLY A CA 1
ATOM 1666 C C . GLY A 1 226 ? 17.813 -3.946 -29.309 1.00 90.25 226 GLY A C 1
ATOM 1667 O O . GLY A 1 226 ? 17.517 -2.791 -29.620 1.00 90.25 226 GLY A O 1
ATOM 1668 N N . ILE A 1 227 ? 17.447 -4.446 -28.121 1.00 87.75 227 ILE A N 1
ATOM 1669 C CA . ILE A 1 227 ? 16.630 -3.684 -27.149 1.00 87.75 227 ILE A CA 1
ATOM 1670 C C . ILE A 1 227 ? 17.256 -2.337 -26.730 1.00 87.75 227 ILE A C 1
ATOM 1672 O O . ILE A 1 227 ? 16.563 -1.411 -26.299 1.00 87.75 227 ILE A O 1
ATOM 1676 N N . LEU A 1 228 ? 18.574 -2.203 -26.914 1.00 80.88 228 LEU A N 1
ATOM 1677 C CA . LEU A 1 228 ? 19.339 -0.976 -26.708 1.00 80.88 228 LEU A CA 1
ATOM 1678 C C . LEU A 1 228 ? 18.991 0.166 -27.680 1.00 80.88 228 LEU A C 1
ATOM 1680 O O . LEU A 1 228 ? 19.367 1.299 -27.380 1.00 80.88 228 LEU A O 1
ATOM 1684 N N . SER A 1 229 ? 18.270 -0.071 -28.781 1.00 88.19 229 SER A N 1
ATOM 1685 C CA . SER A 1 229 ? 17.877 0.998 -29.713 1.00 88.19 229 SER A CA 1
ATOM 1686 C C . SER A 1 229 ? 16.737 1.886 -29.190 1.00 88.19 229 SER A C 1
ATOM 1688 O O . SER A 1 229 ? 16.516 2.966 -29.731 1.00 88.19 229 SER A O 1
ATOM 1690 N N . LEU A 1 230 ? 15.989 1.447 -28.169 1.00 88.00 230 LEU A N 1
ATOM 1691 C CA . LEU A 1 230 ? 14.817 2.168 -27.653 1.00 88.00 230 LEU A CA 1
ATOM 1692 C C . LEU A 1 230 ? 15.199 3.258 -26.648 1.00 88.00 230 LEU A C 1
ATOM 1694 O O . LEU A 1 230 ? 15.915 2.978 -25.680 1.00 88.00 230 LEU A O 1
ATOM 1698 N N . SER A 1 231 ? 14.628 4.459 -26.772 1.00 88.25 231 SER A N 1
ATOM 1699 C CA . SER A 1 231 ? 14.654 5.448 -25.683 1.00 88.25 231 SER A CA 1
ATOM 1700 C C . SER A 1 231 ? 14.023 4.890 -24.397 1.00 88.25 231 SER A C 1
ATOM 1702 O O . SER A 1 231 ? 13.259 3.921 -24.418 1.00 88.25 231 SER A O 1
ATOM 1704 N N . GLY A 1 232 ? 14.294 5.510 -23.246 1.00 85.38 232 GLY A N 1
ATOM 1705 C CA . GLY A 1 232 ? 13.700 5.122 -21.962 1.00 85.38 232 GLY A CA 1
ATOM 1706 C C . GLY A 1 232 ? 12.168 5.145 -21.994 1.00 85.38 232 GLY A C 1
ATOM 1707 O O . GLY A 1 232 ? 11.516 4.296 -21.383 1.00 85.38 232 GLY A O 1
ATOM 1708 N N . ARG A 1 233 ? 11.577 6.049 -22.788 1.00 85.19 233 ARG A N 1
ATOM 1709 C CA . ARG A 1 233 ? 10.134 6.053 -23.044 1.00 85.19 233 ARG A CA 1
ATOM 1710 C C . ARG A 1 233 ? 9.684 4.886 -23.917 1.00 85.19 233 ARG A C 1
ATOM 1712 O O . ARG A 1 233 ? 8.732 4.215 -23.540 1.00 85.19 233 ARG A O 1
ATOM 1719 N N . GLU A 1 234 ? 10.302 4.658 -25.072 1.00 88.56 234 GLU A N 1
ATOM 1720 C CA . GLU A 1 234 ? 9.873 3.574 -25.968 1.00 88.56 234 GLU A CA 1
ATOM 1721 C C . GLU A 1 234 ? 10.032 2.210 -25.301 1.00 88.56 234 GLU A C 1
ATOM 1723 O O . GLU A 1 234 ? 9.182 1.346 -25.475 1.00 88.56 234 GLU A O 1
ATOM 1728 N N . LEU A 1 235 ? 11.047 2.053 -24.448 1.00 90.44 235 LEU A N 1
ATOM 1729 C CA . LEU A 1 235 ? 11.208 0.880 -23.601 1.00 90.44 235 LEU A CA 1
ATOM 1730 C C . LEU A 1 235 ? 10.079 0.747 -22.563 1.00 90.44 235 LEU A C 1
ATOM 1732 O O . LEU A 1 235 ? 9.606 -0.360 -22.315 1.00 90.44 235 LEU A O 1
ATOM 1736 N N . CYS A 1 236 ? 9.590 1.848 -21.982 1.00 87.75 236 CYS A N 1
ATOM 1737 C CA . CYS A 1 236 ? 8.394 1.799 -21.133 1.00 87.75 236 CYS A CA 1
ATOM 1738 C C . CYS A 1 236 ? 7.144 1.394 -21.921 1.00 87.75 236 CYS A C 1
ATOM 1740 O O . CYS A 1 236 ? 6.374 0.545 -21.467 1.00 87.75 236 CYS A O 1
ATOM 1742 N N . ASP A 1 237 ? 6.949 2.003 -23.090 1.00 88.69 237 ASP A N 1
ATOM 1743 C CA . ASP A 1 237 ? 5.801 1.767 -23.960 1.00 88.69 237 ASP A CA 1
ATOM 1744 C C . ASP A 1 237 ? 5.827 0.289 -24.464 1.00 88.69 237 ASP A C 1
ATOM 1746 O O . ASP A 1 237 ? 4.795 -0.384 -24.422 1.00 88.69 237 ASP A O 1
ATOM 1750 N N . PHE A 1 238 ? 7.011 -0.270 -24.777 1.00 92.25 238 PHE A N 1
ATOM 1751 C CA . PHE A 1 238 ? 7.270 -1.685 -25.119 1.00 92.25 238 PHE A CA 1
ATOM 1752 C C . PHE A 1 238 ? 6.922 -2.667 -23.993 1.00 92.25 238 PHE A C 1
ATOM 1754 O O . PHE A 1 238 ? 6.119 -3.582 -24.184 1.00 92.25 238 PHE A O 1
ATOM 1761 N N . LEU A 1 239 ? 7.496 -2.483 -22.797 1.00 92.31 239 LEU A N 1
ATOM 1762 C CA . LEU A 1 239 ? 7.265 -3.394 -21.667 1.00 92.31 239 LEU A CA 1
ATOM 1763 C C . LEU A 1 239 ? 5.815 -3.329 -21.170 1.00 92.31 239 LEU A C 1
ATOM 1765 O O . LEU A 1 239 ? 5.284 -4.326 -20.678 1.00 92.31 239 LEU A O 1
ATOM 1769 N N . HIS A 1 240 ? 5.147 -2.184 -21.342 1.00 87.50 240 HIS A N 1
ATOM 1770 C CA . HIS A 1 240 ? 3.715 -2.068 -21.089 1.00 87.50 240 HIS A CA 1
ATOM 1771 C C . HIS A 1 240 ? 2.880 -2.869 -22.097 1.00 87.50 240 HIS A C 1
ATOM 1773 O O . HIS A 1 240 ? 1.958 -3.571 -21.683 1.00 87.50 240 HIS A O 1
ATOM 1779 N N . VAL A 1 241 ? 3.221 -2.803 -23.391 1.00 88.56 241 VAL A N 1
ATOM 1780 C CA . VAL A 1 241 ? 2.585 -3.589 -24.460 1.00 88.56 241 VAL A CA 1
ATOM 1781 C C . VAL A 1 241 ? 2.754 -5.092 -24.214 1.00 88.56 241 VAL A C 1
ATOM 1783 O O . VAL A 1 241 ? 1.747 -5.793 -24.072 1.00 88.56 241 VAL A O 1
ATOM 1786 N N . LEU A 1 242 ? 3.993 -5.579 -24.059 1.00 92.56 242 LEU A N 1
ATOM 1787 C CA . LEU A 1 242 ? 4.264 -6.998 -23.788 1.00 92.56 242 LEU A CA 1
ATOM 1788 C C . LEU A 1 242 ? 3.596 -7.484 -22.497 1.00 92.56 242 LEU A C 1
ATOM 1790 O O . LEU A 1 242 ? 3.092 -8.600 -22.446 1.00 92.56 242 LEU A O 1
ATOM 1794 N N . GLY A 1 243 ? 3.507 -6.641 -21.463 1.00 89.12 243 GLY A N 1
ATOM 1795 C CA . GLY A 1 243 ? 2.803 -6.963 -20.217 1.00 89.12 243 GLY A CA 1
ATOM 1796 C C . GLY A 1 243 ? 1.299 -7.263 -20.373 1.00 89.12 243 GLY A C 1
ATOM 1797 O O . GLY A 1 243 ? 0.673 -7.733 -19.414 1.00 89.12 243 GLY A O 1
ATOM 1798 N N . THR A 1 244 ? 0.705 -7.010 -21.549 1.00 89.31 244 THR A N 1
ATOM 1799 C CA . THR A 1 244 ? -0.680 -7.396 -21.875 1.00 89.31 244 THR A CA 1
ATOM 1800 C C . THR A 1 244 ? -0.807 -8.796 -22.491 1.00 89.31 244 THR A C 1
ATOM 1802 O O . THR A 1 244 ? -1.804 -9.469 -22.202 1.00 89.31 244 THR A O 1
ATOM 1805 N N . ALA A 1 245 ? 0.206 -9.255 -23.235 1.00 92.25 245 ALA A N 1
ATOM 1806 C CA . ALA A 1 245 ? 0.279 -10.548 -23.922 1.00 92.25 245 ALA A CA 1
ATOM 1807 C C . ALA A 1 245 ? 0.720 -11.658 -22.949 1.00 92.25 245 ALA A C 1
ATOM 1809 O O . ALA A 1 245 ? 1.874 -12.069 -22.889 1.00 92.25 245 ALA A O 1
ATOM 1810 N N . ARG A 1 246 ? -0.198 -12.075 -22.067 1.00 89.88 246 ARG A N 1
ATOM 1811 C CA . ARG A 1 246 ? 0.125 -12.891 -20.879 1.00 89.88 246 ARG A CA 1
ATOM 1812 C C . ARG A 1 246 ? 0.641 -14.304 -21.167 1.00 89.88 246 ARG A C 1
ATOM 1814 O O . ARG A 1 246 ? 1.092 -14.941 -20.213 1.00 89.88 246 ARG A O 1
ATOM 1821 N N . GLN A 1 247 ? 0.499 -14.810 -22.389 1.00 94.38 247 GLN A N 1
ATOM 1822 C CA . GLN A 1 247 ? 0.914 -16.160 -22.779 1.00 94.38 247 GLN A CA 1
ATOM 1823 C C . GLN A 1 247 ? 2.118 -16.131 -23.736 1.00 94.38 247 GLN A C 1
ATOM 1825 O O . GLN A 1 247 ? 2.582 -17.187 -24.152 1.00 94.38 247 GLN A O 1
ATOM 1830 N N . PHE A 1 248 ? 2.676 -14.947 -24.013 1.00 96.00 248 PHE A N 1
ATOM 1831 C CA . PHE A 1 248 ? 3.830 -14.749 -24.875 1.00 96.00 248 PHE A CA 1
ATOM 1832 C C . PHE A 1 248 ? 5.068 -15.500 -24.362 1.00 96.00 248 PHE A C 1
ATOM 1834 O O . PHE A 1 248 ? 5.719 -15.109 -23.388 1.00 96.00 248 PHE A O 1
ATOM 1841 N N . GLU A 1 249 ? 5.421 -16.584 -25.054 1.00 96.44 249 GLU A N 1
ATOM 1842 C CA . GLU A 1 249 ? 6.493 -17.494 -24.638 1.00 96.44 249 GLU A CA 1
ATOM 1843 C C . GLU A 1 249 ? 7.883 -16.844 -24.655 1.00 96.44 249 GLU A C 1
ATOM 1845 O O . GLU A 1 249 ? 8.742 -17.232 -23.867 1.00 96.44 249 GLU A O 1
ATOM 1850 N N . GLY A 1 250 ? 8.093 -15.805 -25.475 1.00 96.12 250 GLY A N 1
ATOM 1851 C CA . GLY A 1 250 ? 9.347 -15.043 -25.547 1.00 96.12 250 GLY A CA 1
ATOM 1852 C C . GLY A 1 250 ? 9.602 -14.103 -24.361 1.00 96.12 250 GLY A C 1
ATOM 1853 O O . GLY A 1 250 ? 10.666 -13.487 -24.284 1.00 96.12 250 GLY A O 1
ATOM 1854 N N . HIS A 1 251 ? 8.673 -14.002 -23.403 1.00 96.19 251 HIS A N 1
ATOM 1855 C CA . HIS A 1 251 ? 8.837 -13.222 -22.173 1.00 96.19 251 HIS A CA 1
ATOM 1856 C C . HIS A 1 251 ? 10.202 -13.415 -21.458 1.00 96.19 251 HIS A C 1
ATOM 1858 O O . HIS A 1 251 ? 10.794 -12.400 -21.069 1.00 96.19 251 HIS A O 1
ATOM 1864 N N . PRO A 1 252 ? 10.734 -14.647 -21.267 1.00 96.50 252 PRO A N 1
ATOM 1865 C CA . PRO A 1 252 ? 12.016 -14.869 -20.598 1.00 96.50 252 PRO A CA 1
ATOM 1866 C C . PRO A 1 252 ? 13.221 -14.408 -21.421 1.00 96.50 252 PRO A C 1
ATOM 1868 O O . PRO A 1 252 ? 14.204 -13.973 -20.827 1.00 96.50 252 PRO A O 1
ATOM 1871 N N . ASP A 1 253 ? 13.149 -14.455 -22.755 1.00 96.00 253 ASP A N 1
ATOM 1872 C CA . ASP A 1 253 ? 14.226 -13.982 -23.635 1.00 96.00 253 ASP A CA 1
ATOM 1873 C C . ASP A 1 253 ? 14.329 -12.457 -23.603 1.00 96.00 253 ASP A C 1
ATOM 1875 O O . ASP A 1 253 ? 15.421 -11.927 -23.415 1.00 96.00 253 ASP A O 1
ATOM 1879 N N . VAL A 1 254 ? 13.191 -11.752 -23.660 1.00 95.50 254 VAL A N 1
ATOM 1880 C CA . VAL A 1 254 ? 13.143 -10.296 -23.433 1.00 95.50 254 VAL A CA 1
ATOM 1881 C C . VAL A 1 254 ? 13.737 -9.956 -22.065 1.00 95.50 254 VAL A C 1
ATOM 1883 O O . VAL A 1 254 ? 14.545 -9.040 -21.939 1.00 95.50 254 VAL A O 1
ATOM 1886 N N . ALA A 1 255 ? 13.366 -10.708 -21.023 1.00 95.31 255 ALA A N 1
ATOM 1887 C CA . ALA A 1 255 ? 13.875 -10.482 -19.674 1.00 95.31 255 ALA A CA 1
ATOM 1888 C C . ALA A 1 255 ? 15.383 -10.777 -19.551 1.00 95.31 255 ALA A C 1
ATOM 1890 O O . ALA A 1 255 ? 16.098 -10.101 -18.813 1.00 95.31 255 ALA A O 1
ATOM 1891 N N . LYS A 1 256 ? 15.889 -11.756 -20.301 1.00 95.31 256 LYS A N 1
ATOM 1892 C CA . LYS A 1 256 ? 17.313 -12.072 -20.370 1.00 95.31 256 LYS A CA 1
ATOM 1893 C C . LYS A 1 256 ? 18.091 -10.972 -21.100 1.00 95.31 256 LYS A C 1
ATOM 1895 O O . LYS A 1 256 ? 19.070 -10.490 -20.541 1.00 95.31 256 LYS A O 1
ATOM 1900 N N . GLU A 1 257 ? 17.647 -10.520 -22.274 1.00 94.50 257 GLU A N 1
ATOM 1901 C CA . GLU A 1 257 ? 18.321 -9.446 -23.022 1.00 94.50 257 GLU A CA 1
ATOM 1902 C C . GLU A 1 257 ? 18.298 -8.119 -22.249 1.00 94.50 257 GLU A C 1
ATOM 1904 O O . GLU A 1 257 ? 19.326 -7.449 -22.150 1.00 94.50 257 GLU A O 1
ATOM 1909 N N . LEU A 1 258 ? 17.179 -7.786 -21.590 1.00 93.00 258 LEU A N 1
ATOM 1910 C CA . LEU A 1 258 ? 17.100 -6.666 -20.645 1.00 93.00 258 LEU A CA 1
ATOM 1911 C C . LEU A 1 258 ? 18.177 -6.753 -19.557 1.00 93.00 258 LEU A C 1
ATOM 1913 O O . LEU A 1 258 ? 18.898 -5.788 -19.336 1.00 93.00 258 LEU A O 1
ATOM 1917 N N . ALA A 1 259 ? 18.296 -7.880 -18.854 1.00 91.81 259 ALA A N 1
ATOM 1918 C CA . ALA A 1 259 ? 19.224 -7.987 -17.728 1.00 91.81 259 ALA A CA 1
ATOM 1919 C C . ALA A 1 259 ? 20.693 -8.209 -18.148 1.00 91.81 259 ALA A C 1
ATOM 1921 O O . ALA A 1 259 ? 21.587 -7.967 -17.340 1.00 91.81 259 ALA A O 1
ATOM 1922 N N . GLN A 1 260 ? 20.951 -8.641 -19.389 1.00 92.06 260 GLN A N 1
ATOM 1923 C CA . GLN A 1 260 ? 22.294 -8.700 -19.989 1.00 92.06 260 GLN A CA 1
ATOM 1924 C C . GLN A 1 260 ? 22.729 -7.378 -20.640 1.00 92.06 260 GLN A C 1
ATOM 1926 O O . GLN A 1 260 ? 23.925 -7.175 -20.840 1.00 92.06 260 GLN A O 1
ATOM 1931 N N . SER A 1 261 ? 21.790 -6.487 -20.970 1.00 89.06 261 SER A N 1
ATOM 1932 C CA . SER A 1 261 ? 22.090 -5.183 -21.567 1.00 89.06 261 SER A CA 1
ATOM 1933 C C . SER A 1 261 ? 22.979 -4.326 -20.650 1.00 89.06 261 SER A C 1
ATOM 1935 O O . SER A 1 261 ? 22.744 -4.297 -19.440 1.00 89.06 261 SER A O 1
ATOM 1937 N N . PRO A 1 262 ? 23.957 -3.571 -21.184 1.00 83.81 262 PRO A N 1
ATOM 1938 C CA . PRO A 1 262 ? 24.632 -2.524 -20.427 1.00 83.81 262 PRO A CA 1
ATOM 1939 C C . PRO A 1 262 ? 23.631 -1.428 -20.031 1.00 83.81 262 PRO A C 1
ATOM 1941 O O . PRO A 1 262 ? 22.995 -0.798 -20.875 1.00 83.81 262 PRO A O 1
ATOM 1944 N N . TRP A 1 263 ? 23.497 -1.183 -18.726 1.00 73.75 263 TRP A N 1
ATOM 1945 C CA . TRP A 1 263 ? 22.644 -0.122 -18.169 1.00 73.75 263 TRP A CA 1
ATOM 1946 C C . TRP A 1 263 ? 23.411 1.187 -17.925 1.00 73.75 263 TRP A C 1
ATOM 1948 O O . TRP A 1 263 ? 23.008 1.999 -17.095 1.00 73.75 263 TRP A O 1
ATOM 1958 N N . ASP A 1 264 ? 24.468 1.438 -18.706 1.00 67.75 264 ASP A N 1
ATOM 1959 C CA . ASP A 1 264 ? 25.264 2.681 -18.711 1.00 67.75 264 ASP A CA 1
ATOM 1960 C C . ASP A 1 264 ? 24.493 3.911 -19.239 1.00 67.75 264 ASP A C 1
ATOM 1962 O O . ASP A 1 264 ? 25.032 5.017 -19.313 1.00 67.75 264 ASP A O 1
ATOM 1966 N N . ARG A 1 265 ? 23.201 3.714 -19.545 1.00 63.31 265 ARG A N 1
ATOM 1967 C CA . ARG A 1 265 ? 22.145 4.648 -19.970 1.00 63.31 265 ARG A CA 1
ATOM 1968 C C . ARG A 1 265 ? 21.895 5.829 -19.009 1.00 63.31 265 ARG A C 1
ATOM 1970 O O . ARG A 1 265 ? 20.770 6.312 -18.896 1.00 63.31 265 ARG A O 1
ATOM 1977 N N . HIS A 1 266 ? 22.918 6.370 -18.352 1.00 67.38 266 HIS A N 1
ATOM 1978 C CA . HIS A 1 266 ? 22.876 7.562 -17.502 1.00 67.38 266 HIS A CA 1
ATOM 1979 C C . HIS A 1 266 ? 22.295 8.802 -18.201 1.00 67.38 266 HIS A C 1
ATOM 1981 O O . HIS A 1 266 ? 21.904 9.737 -17.510 1.00 67.38 266 HIS A O 1
ATOM 1987 N N . GLY A 1 267 ? 22.234 8.850 -19.536 1.00 73.25 267 GLY A N 1
ATOM 1988 C CA . GLY A 1 267 ? 21.433 9.835 -20.273 1.00 73.25 267 GLY A CA 1
ATOM 1989 C C . GLY A 1 267 ? 19.933 9.539 -20.159 1.00 73.25 267 GLY A C 1
ATOM 1990 O O . GLY A 1 267 ? 19.2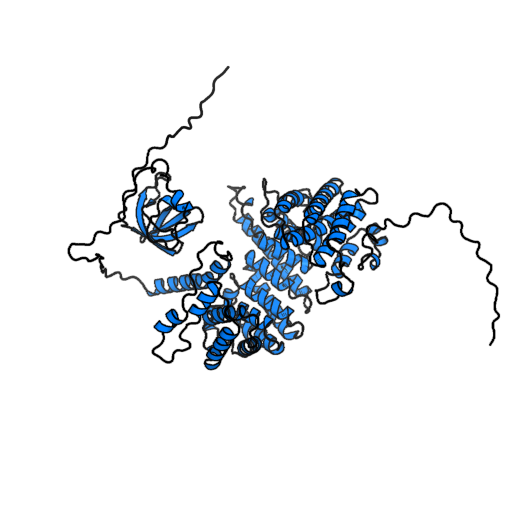07 10.225 -19.440 1.00 73.25 267 GLY A O 1
ATOM 1991 N N . GLU A 1 268 ? 19.475 8.476 -20.822 1.00 75.94 268 GLU A N 1
ATOM 1992 C CA . GLU A 1 268 ? 18.055 8.100 -20.889 1.00 75.94 268 GLU A CA 1
ATOM 1993 C C . GLU A 1 268 ? 17.409 7.848 -19.522 1.00 75.94 268 GLU A C 1
ATOM 1995 O O . GLU A 1 268 ? 16.271 8.250 -19.296 1.00 75.94 268 GLU A O 1
ATOM 2000 N N . LEU A 1 269 ? 18.124 7.250 -18.568 1.00 76.94 269 LEU A N 1
ATOM 2001 C CA . LEU A 1 269 ? 17.598 6.987 -17.227 1.00 76.94 269 LEU A CA 1
ATOM 2002 C C . LEU A 1 269 ? 17.485 8.256 -16.366 1.00 76.94 269 LEU A C 1
ATOM 2004 O O . LEU A 1 269 ? 16.687 8.274 -15.431 1.00 76.94 269 LEU A O 1
ATOM 2008 N N . LYS A 1 270 ? 18.212 9.340 -16.685 1.00 77.62 270 LYS A N 1
ATOM 2009 C CA . LYS A 1 270 ? 17.961 10.661 -16.074 1.00 77.62 270 LYS A CA 1
ATOM 2010 C C . LYS A 1 270 ? 16.693 11.314 -16.626 1.00 77.62 270 LYS A C 1
ATOM 2012 O O . LYS A 1 270 ? 16.012 12.024 -15.892 1.00 77.62 270 LYS A O 1
ATOM 2017 N N . LEU A 1 271 ? 16.377 11.076 -17.901 1.00 75.69 271 LEU A N 1
ATOM 2018 C CA . LEU A 1 271 ? 15.165 11.581 -18.556 1.00 75.69 271 LEU A CA 1
ATOM 2019 C C . LEU A 1 271 ? 13.919 10.758 -18.183 1.00 75.69 271 LEU A C 1
ATOM 2021 O O . LEU A 1 271 ? 12.831 11.315 -18.031 1.00 75.69 271 LEU A O 1
ATOM 2025 N N . TRP A 1 272 ? 14.088 9.447 -17.994 1.00 77.88 272 TRP A N 1
ATOM 2026 C CA . TRP A 1 272 ? 13.019 8.480 -17.733 1.00 77.88 272 TRP A CA 1
ATOM 2027 C C . TRP A 1 272 ? 13.332 7.561 -16.530 1.00 77.88 272 TRP A C 1
ATOM 2029 O O . TRP A 1 272 ? 13.337 6.336 -16.690 1.00 77.88 272 TRP A O 1
ATOM 2039 N N . PRO A 1 273 ? 13.561 8.091 -15.309 1.00 79.00 273 PRO A N 1
ATOM 2040 C CA . PRO A 1 273 ? 13.869 7.280 -14.120 1.00 79.00 273 PRO A CA 1
ATOM 2041 C C . PRO A 1 273 ? 12.806 6.210 -13.808 1.00 79.00 273 PRO A C 1
ATOM 2043 O O . PRO A 1 273 ? 13.134 5.121 -13.338 1.00 79.00 273 PRO A O 1
ATOM 2046 N N . GLN A 1 274 ? 11.540 6.462 -14.162 1.00 79.88 274 GLN A N 1
ATOM 2047 C CA . GLN A 1 274 ? 10.428 5.507 -14.069 1.00 79.88 274 GLN A CA 1
ATOM 2048 C C . GLN A 1 274 ? 10.561 4.256 -14.962 1.00 79.88 274 GLN A C 1
ATOM 2050 O O . GLN A 1 274 ? 9.800 3.307 -14.771 1.00 79.88 274 GLN A O 1
ATOM 2055 N N . THR A 1 275 ? 11.532 4.212 -15.880 1.00 85.00 275 THR A N 1
ATOM 2056 C CA . THR A 1 275 ? 11.842 3.014 -16.679 1.00 85.00 275 THR A CA 1
ATOM 2057 C C . THR A 1 275 ? 12.408 1.900 -15.805 1.00 85.00 275 THR A C 1
ATOM 2059 O O . THR A 1 275 ? 11.993 0.753 -15.931 1.00 85.00 275 THR A O 1
ATOM 2062 N N . LEU A 1 276 ? 13.301 2.228 -14.864 1.00 84.88 276 LEU A N 1
ATOM 2063 C CA . LEU A 1 276 ? 13.955 1.232 -14.009 1.00 84.88 276 LEU A CA 1
ATOM 2064 C C . LEU A 1 276 ? 12.963 0.419 -13.155 1.00 84.88 276 LEU A C 1
ATOM 2066 O O . LEU A 1 276 ? 13.076 -0.803 -13.177 1.00 84.88 276 LEU A O 1
ATOM 2070 N N . PRO A 1 277 ? 11.970 1.007 -12.452 1.00 83.94 277 PRO A N 1
ATOM 2071 C CA . PRO A 1 277 ? 10.938 0.242 -11.750 1.00 83.94 277 PRO A CA 1
ATOM 2072 C C . PRO A 1 277 ? 10.144 -0.716 -12.645 1.00 83.94 277 PRO A C 1
ATOM 2074 O O . PRO A 1 277 ? 9.831 -1.820 -12.212 1.00 83.94 277 PRO A O 1
ATOM 2077 N N . LEU A 1 278 ? 9.833 -0.317 -13.884 1.00 87.50 278 LEU A N 1
ATOM 2078 C CA . LEU A 1 278 ? 9.074 -1.150 -14.821 1.00 87.50 278 LEU A CA 1
ATOM 2079 C C . LEU A 1 278 ? 9.930 -2.293 -15.383 1.00 87.50 278 LEU A C 1
ATOM 2081 O O . LEU A 1 278 ? 9.462 -3.426 -15.458 1.00 87.50 278 LEU A O 1
ATOM 2085 N N . VAL A 1 279 ? 11.199 -2.015 -15.702 1.00 90.38 279 VAL A N 1
ATOM 2086 C CA . VAL A 1 279 ? 12.203 -3.036 -16.038 1.00 90.38 279 VAL A CA 1
ATOM 2087 C C . VAL A 1 279 ? 12.346 -4.019 -14.878 1.00 90.38 279 VAL A C 1
ATOM 2089 O O . VAL A 1 279 ? 12.249 -5.218 -15.102 1.00 90.38 279 VAL A O 1
ATOM 2092 N N . CYS A 1 280 ? 12.476 -3.539 -13.636 1.00 88.12 280 CYS A N 1
ATOM 2093 C CA . CYS A 1 280 ? 12.492 -4.396 -12.449 1.00 88.12 280 CYS A CA 1
ATOM 2094 C C . CYS A 1 280 ? 11.243 -5.283 -12.391 1.00 88.12 280 CYS A C 1
ATOM 2096 O O . CYS A 1 280 ? 11.379 -6.497 -12.354 1.00 88.12 280 CYS A O 1
ATOM 2098 N N . GLU A 1 281 ? 10.033 -4.715 -12.423 1.00 87.38 281 GLU A N 1
ATOM 2099 C CA . GLU A 1 281 ? 8.784 -5.489 -12.343 1.00 87.38 281 GLU A CA 1
ATOM 2100 C C . GLU A 1 281 ? 8.686 -6.557 -13.451 1.00 87.38 281 GLU A C 1
ATOM 2102 O O . GLU A 1 281 ? 8.282 -7.691 -13.181 1.00 87.38 281 GLU A O 1
ATOM 2107 N N . TYR A 1 282 ? 9.128 -6.234 -14.671 1.00 92.31 282 TYR A N 1
ATOM 2108 C CA . TYR A 1 282 ? 9.183 -7.171 -15.792 1.00 92.31 282 TYR A CA 1
ATOM 2109 C C . TYR A 1 282 ? 10.219 -8.287 -15.568 1.00 92.31 282 TYR A C 1
ATOM 2111 O O . TYR A 1 282 ? 9.885 -9.470 -15.659 1.00 92.31 282 TYR A O 1
ATOM 2119 N N . LEU A 1 283 ? 11.461 -7.942 -15.211 1.00 92.19 283 LEU A N 1
ATOM 2120 C CA . LEU A 1 283 ? 12.521 -8.911 -14.913 1.00 92.19 283 LEU A CA 1
ATOM 2121 C C . LEU A 1 283 ? 12.118 -9.857 -13.779 1.00 92.19 283 LEU A C 1
ATOM 2123 O O . LEU A 1 283 ? 12.243 -11.068 -13.902 1.00 92.19 283 LEU A O 1
ATOM 2127 N N . VAL A 1 284 ? 11.572 -9.322 -12.693 1.00 87.62 284 VAL A N 1
ATOM 2128 C CA . VAL A 1 284 ? 11.139 -10.081 -11.511 1.00 87.62 284 VAL A CA 1
ATOM 2129 C C . VAL A 1 284 ? 10.068 -11.117 -11.846 1.00 87.62 284 VAL A C 1
ATOM 2131 O O . VAL A 1 284 ? 10.038 -12.196 -11.251 1.00 87.62 284 VAL A O 1
ATOM 2134 N N . ARG A 1 285 ? 9.207 -10.799 -12.815 1.00 89.56 285 ARG A N 1
ATOM 2135 C CA . ARG A 1 285 ? 8.108 -11.648 -13.271 1.00 89.56 285 ARG A CA 1
ATOM 2136 C C . ARG A 1 285 ? 8.517 -12.682 -14.324 1.00 89.56 285 ARG A C 1
ATOM 2138 O O . ARG A 1 285 ? 7.919 -13.755 -14.361 1.00 89.56 285 ARG A O 1
ATOM 2145 N N . HIS A 1 286 ? 9.481 -12.362 -15.186 1.00 93.75 286 HIS A N 1
ATOM 2146 C CA . HIS A 1 286 ? 9.768 -13.142 -16.396 1.00 93.75 286 HIS A CA 1
ATOM 2147 C C . HIS A 1 286 ? 11.183 -13.749 -16.442 1.00 93.75 286 HIS A C 1
ATOM 2149 O O . HIS A 1 286 ? 11.389 -14.748 -17.134 1.00 93.75 286 HIS A O 1
ATOM 2155 N N . LEU A 1 287 ? 12.152 -13.218 -15.686 1.00 93.50 287 LEU A N 1
ATOM 2156 C CA . LEU A 1 287 ? 13.520 -13.735 -15.645 1.00 93.50 287 LEU A CA 1
ATOM 2157 C C . LEU A 1 287 ? 13.655 -14.906 -14.660 1.00 93.50 287 LEU A C 1
ATOM 2159 O O . LEU A 1 287 ? 13.572 -14.751 -13.437 1.00 93.50 287 LEU A O 1
ATOM 2163 N N . ARG A 1 288 ? 13.918 -16.094 -15.217 1.00 90.88 288 ARG A N 1
ATOM 2164 C CA . ARG A 1 288 ? 14.187 -17.321 -14.450 1.00 90.88 288 ARG A CA 1
ATOM 2165 C C . ARG A 1 288 ? 15.590 -17.330 -13.823 1.00 90.88 288 ARG A C 1
ATOM 2167 O O . ARG A 1 288 ? 15.757 -17.864 -12.731 1.00 90.88 288 ARG A O 1
ATOM 2174 N N . ASP A 1 289 ? 16.579 -16.709 -14.471 1.00 91.50 289 ASP A N 1
ATOM 2175 C CA . ASP A 1 289 ? 17.951 -16.599 -13.955 1.00 91.50 289 ASP A CA 1
ATOM 2176 C C . ASP A 1 289 ? 18.039 -15.557 -12.822 1.00 91.50 289 ASP A C 1
ATOM 2178 O O . ASP A 1 289 ? 18.090 -14.342 -13.043 1.00 91.50 289 ASP A O 1
ATOM 2182 N N . ARG A 1 290 ? 18.075 -16.049 -11.579 1.00 87.56 290 ARG A N 1
ATOM 2183 C CA . ARG A 1 290 ? 18.173 -15.204 -10.382 1.00 87.56 290 ARG A CA 1
ATOM 2184 C C . ARG A 1 290 ? 19.555 -14.568 -10.195 1.00 87.56 290 ARG A C 1
ATOM 2186 O O . ARG A 1 290 ? 19.629 -13.503 -9.588 1.00 87.56 290 ARG A O 1
ATOM 2193 N N . ALA A 1 291 ? 20.626 -15.151 -10.738 1.00 88.62 291 ALA A N 1
ATOM 2194 C CA . ALA A 1 291 ? 21.973 -14.582 -10.666 1.00 88.62 291 ALA A CA 1
ATOM 2195 C C . ALA A 1 291 ? 22.145 -13.420 -11.661 1.00 88.62 291 ALA A C 1
ATOM 2197 O O . ALA A 1 291 ? 22.783 -12.412 -11.360 1.00 88.62 291 ALA A O 1
ATOM 2198 N N . LEU A 1 292 ? 21.531 -13.515 -12.841 1.00 90.31 292 LEU A N 1
ATOM 2199 C CA . LEU A 1 292 ? 21.431 -12.405 -13.788 1.00 90.31 292 LEU A CA 1
ATOM 2200 C C . LEU A 1 292 ? 20.541 -11.268 -13.254 1.00 90.31 292 LEU A C 1
ATOM 2202 O O . LEU A 1 292 ? 20.945 -10.110 -13.337 1.00 90.31 292 LEU A O 1
ATOM 2206 N N . LEU A 1 293 ? 19.405 -11.578 -12.615 1.00 88.94 293 LEU A N 1
ATOM 2207 C CA . LEU A 1 293 ? 18.611 -10.567 -11.902 1.00 88.94 293 LEU A CA 1
ATOM 2208 C C . LEU A 1 293 ? 19.419 -9.902 -10.772 1.00 88.94 293 LEU A C 1
ATOM 2210 O O . LEU A 1 293 ? 19.403 -8.680 -10.641 1.00 88.94 293 LEU A O 1
ATOM 2214 N N . GLY A 1 294 ? 20.184 -10.684 -10.004 1.00 86.19 294 GLY A N 1
ATOM 2215 C CA . GLY A 1 294 ? 21.082 -10.163 -8.973 1.00 86.19 294 GLY A CA 1
ATOM 2216 C C . GLY A 1 294 ? 22.128 -9.185 -9.519 1.00 86.19 294 GLY A C 1
ATOM 2217 O O . GLY A 1 294 ? 22.281 -8.095 -8.972 1.00 86.19 294 GLY A O 1
ATOM 2218 N N . ARG A 1 295 ? 22.777 -9.527 -10.643 1.00 88.56 295 ARG A N 1
ATOM 2219 C CA . ARG A 1 295 ? 23.729 -8.646 -11.348 1.00 88.56 295 ARG A CA 1
ATOM 2220 C C . ARG A 1 295 ? 23.082 -7.363 -11.869 1.00 88.56 295 ARG A C 1
ATOM 2222 O O . ARG A 1 295 ? 23.675 -6.300 -11.732 1.00 88.56 295 ARG A O 1
ATOM 2229 N N . PHE A 1 296 ? 21.869 -7.424 -12.416 1.00 89.56 296 PHE A N 1
ATOM 2230 C CA . PHE A 1 296 ? 21.145 -6.219 -12.837 1.00 89.56 296 PHE A CA 1
ATOM 2231 C C . PHE A 1 296 ? 20.874 -5.267 -11.653 1.00 89.56 296 PHE A C 1
ATOM 2233 O O . PHE A 1 296 ? 21.080 -4.054 -11.764 1.00 89.56 296 PHE A O 1
ATOM 2240 N N . LEU A 1 297 ? 20.465 -5.810 -10.500 1.00 86.38 297 LEU A N 1
ATOM 2241 C CA . LEU A 1 297 ? 20.222 -5.020 -9.289 1.00 86.38 297 LEU A CA 1
ATOM 2242 C C . LEU A 1 297 ? 21.510 -4.359 -8.765 1.00 86.38 297 LEU A C 1
ATOM 2244 O O . LEU A 1 297 ? 21.487 -3.171 -8.440 1.00 86.38 297 LEU A O 1
ATOM 2248 N N . SER A 1 298 ? 22.624 -5.098 -8.709 1.00 84.94 298 SER A N 1
ATOM 2249 C CA . SER A 1 298 ? 23.890 -4.603 -8.150 1.00 84.94 298 SER A CA 1
ATOM 2250 C C . SER A 1 298 ? 24.702 -3.713 -9.097 1.00 84.94 298 SER A C 1
ATOM 2252 O O . SER A 1 298 ? 25.338 -2.779 -8.620 1.00 84.94 298 SER A O 1
ATOM 2254 N N . ALA A 1 299 ? 24.679 -3.961 -10.411 1.00 86.31 299 ALA A N 1
ATOM 2255 C CA . ALA A 1 299 ? 25.498 -3.232 -11.388 1.00 86.31 299 ALA A CA 1
ATOM 2256 C C . ALA A 1 299 ? 24.744 -2.121 -12.141 1.00 86.31 299 ALA A C 1
ATOM 2258 O O . ALA A 1 299 ? 25.360 -1.139 -12.544 1.00 86.31 299 ALA A O 1
ATOM 2259 N N . GLY A 1 300 ? 23.427 -2.247 -12.336 1.00 84.75 300 GLY A N 1
ATOM 2260 C CA . GLY A 1 300 ? 22.618 -1.218 -13.001 1.00 84.75 300 GLY A CA 1
ATOM 2261 C C . GLY A 1 300 ? 21.900 -0.302 -12.012 1.00 84.75 300 GLY A C 1
ATOM 2262 O O . GLY A 1 300 ? 22.025 0.922 -12.053 1.00 84.75 300 GLY A O 1
ATOM 2263 N N . LEU A 1 301 ? 21.118 -0.896 -11.110 1.00 83.25 301 LEU A N 1
ATOM 2264 C CA . LEU A 1 301 ? 20.118 -0.151 -10.346 1.00 83.25 301 LEU A CA 1
ATOM 2265 C C . LEU A 1 301 ? 20.659 0.546 -9.093 1.00 83.25 301 LEU A C 1
ATOM 2267 O O . LEU A 1 301 ? 20.331 1.711 -8.864 1.00 83.25 301 LEU A O 1
ATOM 2271 N N . VAL A 1 302 ? 21.483 -0.137 -8.296 1.00 82.94 302 VAL A N 1
ATOM 2272 C CA . VAL A 1 302 ? 22.112 0.467 -7.111 1.00 82.94 302 VAL A CA 1
ATOM 2273 C C . VAL A 1 302 ? 23.028 1.645 -7.494 1.00 82.94 302 VAL A C 1
ATOM 2275 O O . VAL A 1 302 ? 22.814 2.733 -6.953 1.00 82.94 302 VAL A O 1
ATOM 2278 N N . PRO A 1 303 ? 23.936 1.535 -8.488 1.00 86.12 303 PRO A N 1
ATOM 2279 C CA . PRO A 1 303 ? 24.733 2.674 -8.947 1.00 86.12 303 PRO A CA 1
ATOM 2280 C C . PRO A 1 303 ? 23.884 3.839 -9.472 1.00 86.12 303 PRO A C 1
ATOM 2282 O O . PRO A 1 303 ? 24.223 4.998 -9.238 1.00 86.12 303 PRO A O 1
ATOM 2285 N N . PHE A 1 304 ? 22.739 3.573 -10.115 1.00 84.69 304 PHE A N 1
ATOM 2286 C CA . PHE A 1 304 ? 21.811 4.635 -10.518 1.00 84.69 304 PHE A CA 1
ATOM 2287 C C . PHE A 1 304 ? 21.222 5.395 -9.314 1.00 84.69 304 PHE A C 1
ATOM 2289 O O . PHE A 1 304 ? 21.120 6.623 -9.361 1.00 84.69 304 PHE A O 1
ATOM 2296 N N . TRP A 1 305 ? 20.855 4.704 -8.227 1.00 81.81 305 TRP A N 1
ATOM 2297 C CA . TRP A 1 305 ? 20.370 5.353 -6.999 1.00 81.81 305 TRP A CA 1
ATOM 2298 C C . TRP A 1 305 ? 21.438 6.209 -6.315 1.00 81.81 305 TRP A C 1
ATOM 2300 O O . TRP A 1 305 ? 21.115 7.276 -5.791 1.00 81.81 305 TRP A O 1
ATOM 2310 N N . GLU A 1 306 ? 22.689 5.750 -6.323 1.00 81.56 306 GLU A N 1
ATOM 2311 C CA . GLU A 1 306 ? 23.814 6.423 -5.665 1.00 81.56 306 GLU A CA 1
ATOM 2312 C C . GLU A 1 306 ? 24.317 7.630 -6.469 1.00 81.56 306 GLU A C 1
ATOM 2314 O O . GLU A 1 306 ? 24.626 8.671 -5.890 1.00 81.56 306 GLU A O 1
ATOM 2319 N N . LEU A 1 307 ? 24.310 7.546 -7.804 1.00 84.56 307 LEU A N 1
ATOM 2320 C CA . LEU A 1 307 ? 24.702 8.647 -8.690 1.00 84.56 307 LEU A CA 1
ATOM 2321 C C . LEU A 1 307 ? 23.593 9.687 -8.900 1.00 84.56 307 LEU A C 1
ATOM 2323 O O . LEU A 1 307 ? 23.889 10.863 -9.136 1.00 84.56 307 LEU A O 1
ATOM 2327 N N . HIS A 1 308 ? 22.313 9.293 -8.857 1.00 83.75 308 HIS A N 1
ATOM 2328 C CA . HIS A 1 308 ? 21.178 10.184 -9.149 1.00 83.75 308 HIS A CA 1
ATOM 2329 C C . HIS A 1 308 ? 20.121 10.249 -8.030 1.00 83.75 308 HIS A C 1
ATOM 2331 O O . HIS A 1 308 ? 18.919 10.203 -8.323 1.00 83.75 308 HIS A O 1
ATOM 2337 N N . PRO A 1 309 ? 20.522 10.442 -6.753 1.00 75.50 309 PRO A N 1
ATOM 2338 C CA . PRO A 1 309 ? 19.611 10.417 -5.611 1.00 75.50 309 PRO A CA 1
ATOM 2339 C C . PRO A 1 309 ? 18.435 11.385 -5.804 1.00 75.50 309 PRO A C 1
ATOM 2341 O O . PRO A 1 309 ? 17.280 10.970 -5.732 1.00 75.50 309 PRO A O 1
ATOM 2344 N N . GLY A 1 310 ? 18.698 12.635 -6.203 1.00 76.31 310 GLY A N 1
ATOM 2345 C CA . GLY A 1 310 ? 17.663 13.656 -6.423 1.00 76.31 310 GLY A CA 1
ATOM 2346 C C . GLY A 1 310 ? 16.566 13.299 -7.442 1.00 76.31 310 GLY A C 1
ATOM 2347 O O . GLY A 1 310 ? 15.460 13.822 -7.321 1.00 76.31 310 GLY A O 1
ATOM 2348 N N . LEU A 1 311 ? 16.823 12.397 -8.399 1.00 75.44 311 LEU A N 1
ATOM 2349 C CA . LEU A 1 311 ? 15.795 11.899 -9.327 1.00 75.44 311 LEU A CA 1
ATOM 2350 C C . LEU A 1 311 ? 14.942 10.790 -8.700 1.00 75.44 311 LEU A C 1
ATOM 2352 O O . LEU A 1 311 ? 13.736 10.725 -8.941 1.00 75.44 311 LEU A O 1
ATOM 2356 N N . VAL A 1 312 ? 15.546 9.959 -7.846 1.00 69.25 312 VAL A N 1
ATOM 2357 C CA . VAL A 1 312 ? 14.824 8.960 -7.051 1.00 69.25 312 VAL A CA 1
ATOM 2358 C C . VAL A 1 312 ? 13.909 9.660 -6.038 1.00 69.25 312 VAL A C 1
ATOM 2360 O O . VAL A 1 312 ? 12.732 9.315 -5.970 1.00 69.25 312 VAL A O 1
ATOM 2363 N N . HIS A 1 313 ? 14.414 10.677 -5.316 1.00 62.88 313 HIS A N 1
ATOM 2364 C CA . HIS A 1 313 ? 13.779 11.376 -4.172 1.00 62.88 313 HIS A CA 1
ATOM 2365 C C . HIS A 1 313 ? 12.326 11.838 -4.367 1.00 62.88 313 HIS A C 1
ATOM 2367 O O . HIS A 1 313 ? 11.620 12.040 -3.380 1.00 62.88 313 HIS A O 1
ATOM 2373 N N . GLY A 1 314 ? 11.898 12.077 -5.608 1.00 67.12 314 GLY A N 1
ATOM 2374 C CA . GLY A 1 314 ? 10.572 12.600 -5.919 1.00 67.12 314 GLY A CA 1
ATOM 2375 C C . GLY A 1 314 ? 9.451 11.566 -5.776 1.00 67.12 314 GLY A C 1
ATOM 2376 O O . GLY A 1 314 ? 9.389 10.750 -4.859 1.00 67.12 314 GLY A O 1
ATOM 2377 N N . THR A 1 315 ? 8.527 11.566 -6.733 1.00 59.50 315 THR A N 1
ATOM 2378 C CA . THR A 1 315 ? 7.395 10.625 -6.768 1.00 59.50 315 THR A CA 1
ATOM 2379 C C . THR A 1 315 ? 7.795 9.168 -7.033 1.00 59.50 315 THR A C 1
ATOM 2381 O O . THR A 1 315 ? 6.911 8.308 -7.002 1.00 59.50 315 THR A O 1
ATOM 2384 N N . LEU A 1 316 ? 9.082 8.882 -7.282 1.00 68.81 316 LEU A N 1
ATOM 2385 C CA . LEU A 1 316 ? 9.575 7.614 -7.825 1.00 68.81 316 LEU A CA 1
ATOM 2386 C C . LEU A 1 316 ? 10.288 6.693 -6.824 1.00 68.81 316 LEU A C 1
ATOM 2388 O O . LEU A 1 316 ? 10.234 5.485 -7.054 1.00 68.81 316 LEU A O 1
ATOM 2392 N N . VAL A 1 317 ? 10.824 7.181 -5.689 1.00 70.31 317 VAL A N 1
ATOM 2393 C CA . VAL A 1 317 ? 11.274 6.321 -4.560 1.00 70.31 317 VAL A CA 1
ATOM 2394 C C . VAL A 1 317 ? 10.292 5.175 -4.283 1.00 70.31 317 VAL A C 1
ATOM 2396 O O . VAL A 1 317 ? 10.738 4.030 -4.214 1.00 70.31 317 VAL A O 1
ATOM 2399 N N . PRO A 1 318 ? 8.962 5.426 -4.191 1.00 65.38 318 PRO A N 1
ATOM 2400 C CA . PRO A 1 318 ? 7.979 4.378 -3.943 1.00 65.38 318 PRO A CA 1
ATOM 2401 C C . PRO A 1 318 ? 8.023 3.244 -4.960 1.00 65.38 318 PRO A C 1
ATOM 2403 O O . PRO A 1 318 ? 7.848 2.090 -4.595 1.00 65.38 318 PRO A O 1
ATOM 2406 N N . HIS A 1 319 ? 8.241 3.573 -6.232 1.00 73.50 319 HIS A N 1
ATOM 2407 C CA . HIS A 1 319 ? 8.197 2.624 -7.337 1.00 73.50 319 HIS A CA 1
ATOM 2408 C C . HIS A 1 319 ? 9.521 1.868 -7.459 1.00 73.50 319 HIS A C 1
ATOM 2410 O O . HIS A 1 319 ? 9.496 0.646 -7.561 1.00 73.50 319 HIS A O 1
ATOM 2416 N N . HIS A 1 320 ? 10.661 2.561 -7.348 1.00 76.94 320 HIS A N 1
ATOM 2417 C CA . HIS A 1 320 ? 11.979 1.924 -7.278 1.00 76.94 320 HIS A CA 1
ATOM 2418 C C . HIS A 1 320 ? 12.056 0.947 -6.097 1.00 76.94 320 HIS A C 1
ATOM 2420 O O . HIS A 1 320 ? 12.297 -0.241 -6.295 1.00 76.94 320 HIS A O 1
ATOM 2426 N N . ALA A 1 321 ? 11.786 1.417 -4.878 1.00 71.25 321 ALA A N 1
ATOM 2427 C CA . ALA A 1 321 ? 11.919 0.603 -3.677 1.00 71.25 321 ALA A CA 1
ATOM 2428 C C . ALA A 1 321 ? 10.861 -0.521 -3.605 1.00 71.25 321 ALA A C 1
ATOM 2430 O O . ALA A 1 321 ? 11.151 -1.598 -3.088 1.00 71.25 321 ALA A O 1
ATOM 2431 N N . MET A 1 322 ? 9.663 -0.331 -4.182 1.00 73.00 322 MET A N 1
ATOM 2432 C CA . MET A 1 322 ? 8.667 -1.401 -4.335 1.00 73.00 322 MET A CA 1
ATOM 2433 C C . MET A 1 322 ? 9.104 -2.479 -5.330 1.00 73.00 322 MET A C 1
ATOM 2435 O O . MET A 1 322 ? 9.059 -3.656 -4.974 1.00 73.00 322 MET A O 1
ATOM 2439 N N . ALA A 1 323 ? 9.514 -2.104 -6.544 1.00 78.00 323 ALA A N 1
ATOM 2440 C CA . ALA A 1 323 ? 9.879 -3.071 -7.577 1.00 78.00 323 ALA A CA 1
ATOM 2441 C C . ALA A 1 323 ? 11.136 -3.865 -7.180 1.00 78.00 323 ALA A C 1
ATOM 2443 O O . ALA A 1 323 ? 11.203 -5.073 -7.389 1.00 78.00 323 ALA A O 1
ATOM 2444 N N . VAL A 1 324 ? 12.084 -3.214 -6.498 1.00 74.12 324 VAL A N 1
ATOM 2445 C CA . VAL A 1 324 ? 13.254 -3.865 -5.894 1.00 74.12 324 VAL A CA 1
ATOM 2446 C C . VAL A 1 324 ? 12.884 -4.765 -4.722 1.00 74.12 324 VAL A C 1
ATOM 2448 O O . VAL A 1 324 ? 13.381 -5.881 -4.629 1.00 74.12 324 VAL A O 1
ATOM 2451 N N . SER A 1 325 ? 11.961 -4.344 -3.857 1.00 72.69 325 SER A N 1
ATOM 2452 C CA . SER A 1 325 ? 11.424 -5.223 -2.816 1.00 72.69 325 SER A CA 1
ATOM 2453 C C . SER A 1 325 ? 10.765 -6.478 -3.408 1.00 72.69 325 SER A C 1
ATOM 2455 O O . SER A 1 325 ? 10.928 -7.564 -2.854 1.00 72.69 325 SER A O 1
ATOM 2457 N N . GLN A 1 326 ? 10.024 -6.343 -4.512 1.00 76.81 326 GLN A N 1
ATOM 2458 C CA . GLN A 1 326 ? 9.444 -7.481 -5.228 1.00 76.81 326 GLN A CA 1
ATOM 2459 C C . GLN A 1 326 ? 10.538 -8.352 -5.860 1.00 76.81 326 GLN A C 1
ATOM 2461 O O . GLN A 1 326 ? 10.395 -9.572 -5.874 1.00 76.81 326 GLN A O 1
ATOM 2466 N N . ALA A 1 327 ? 11.650 -7.750 -6.300 1.00 77.06 327 ALA A N 1
ATOM 2467 C CA . ALA A 1 327 ? 12.824 -8.479 -6.758 1.00 77.06 327 ALA A CA 1
ATOM 2468 C C . ALA A 1 327 ? 13.454 -9.316 -5.648 1.00 77.06 327 ALA A C 1
ATOM 2470 O O . ALA A 1 327 ? 13.519 -10.530 -5.793 1.00 77.06 327 ALA A O 1
ATOM 2471 N N . CYS A 1 328 ? 13.828 -8.722 -4.514 1.00 72.31 328 CYS A N 1
ATOM 2472 C CA . CYS A 1 328 ? 14.414 -9.457 -3.388 1.00 72.31 328 CYS A CA 1
ATOM 2473 C C . CYS A 1 328 ? 13.504 -10.587 -2.878 1.00 72.31 328 CYS A C 1
ATOM 2475 O O . CYS A 1 328 ? 13.994 -11.675 -2.592 1.00 72.31 328 CYS A O 1
ATOM 2477 N N . ALA A 1 329 ? 12.183 -10.379 -2.844 1.00 72.19 329 ALA A N 1
ATOM 2478 C CA . ALA A 1 329 ? 11.218 -11.415 -2.463 1.00 72.19 329 ALA A CA 1
ATOM 2479 C C . ALA A 1 329 ? 11.100 -12.575 -3.480 1.00 72.19 329 ALA A C 1
ATOM 2481 O O . ALA A 1 329 ? 10.672 -13.665 -3.122 1.00 72.19 329 ALA A O 1
ATOM 2482 N N . GLN A 1 330 ? 11.472 -12.365 -4.746 1.00 70.56 330 GLN A N 1
ATOM 2483 C CA . GLN A 1 330 ? 11.607 -13.425 -5.760 1.00 70.56 330 GLN A CA 1
ATOM 2484 C C . GLN A 1 330 ? 13.037 -13.997 -5.831 1.00 70.56 330 GLN A C 1
ATOM 2486 O O . GLN A 1 330 ? 13.252 -15.091 -6.357 1.00 70.56 330 GLN A O 1
ATOM 2491 N N . VAL A 1 331 ? 14.011 -13.260 -5.294 1.00 64.62 331 VAL A N 1
ATOM 2492 C CA . VAL A 1 331 ? 15.459 -13.522 -5.305 1.00 64.62 331 VAL A CA 1
ATOM 2493 C C . VAL A 1 331 ? 15.938 -13.960 -3.910 1.00 64.62 331 VAL A C 1
ATOM 2495 O O . VAL A 1 331 ? 17.107 -13.842 -3.563 1.00 64.62 331 VAL A O 1
ATOM 2498 N N . SER A 1 332 ? 15.062 -14.594 -3.123 1.00 63.00 332 SER A N 1
ATOM 2499 C CA . SER A 1 332 ? 15.408 -15.237 -1.842 1.00 63.00 332 SER A CA 1
ATOM 2500 C C . SER A 1 332 ? 16.446 -16.370 -1.961 1.00 63.00 332 SER A C 1
ATOM 2502 O O . SER A 1 332 ? 16.888 -16.904 -0.952 1.00 63.00 332 SER A O 1
ATOM 2504 N N . LEU A 1 333 ? 16.855 -16.707 -3.191 1.00 57.62 333 LEU A N 1
ATOM 2505 C CA . LEU A 1 333 ? 17.928 -17.642 -3.538 1.00 57.62 333 LEU A CA 1
ATOM 2506 C C . LEU A 1 333 ? 19.282 -16.963 -3.855 1.00 57.62 333 LEU A C 1
ATOM 2508 O O . LEU A 1 333 ? 20.254 -17.668 -4.095 1.00 57.62 333 LEU A O 1
ATOM 2512 N N . ALA A 1 334 ? 19.375 -15.625 -3.871 1.00 73.62 334 ALA A N 1
ATOM 2513 C CA . ALA A 1 334 ? 20.644 -14.898 -4.023 1.00 73.62 334 ALA A CA 1
ATOM 2514 C C . ALA A 1 334 ? 20.798 -13.837 -2.907 1.00 73.62 334 ALA A C 1
ATOM 2516 O O . ALA A 1 334 ? 20.425 -12.669 -3.090 1.00 73.62 334 ALA A O 1
ATOM 2517 N N . PRO A 1 335 ? 21.325 -14.226 -1.728 1.00 79.56 335 PRO A N 1
ATOM 2518 C CA . PRO A 1 335 ? 21.410 -13.342 -0.566 1.00 79.56 335 PRO A CA 1
ATOM 2519 C C . PRO A 1 335 ? 22.325 -12.133 -0.799 1.00 79.56 335 PRO A C 1
ATOM 2521 O O . PRO A 1 335 ? 21.994 -11.041 -0.347 1.00 79.56 335 PRO A O 1
ATOM 2524 N N . GLU A 1 336 ? 23.413 -12.285 -1.562 1.00 80.69 336 GLU A N 1
ATOM 2525 C CA . GLU A 1 336 ? 24.363 -11.208 -1.886 1.00 80.69 336 GLU A CA 1
ATOM 2526 C C . GLU A 1 336 ? 23.686 -10.013 -2.569 1.00 80.69 336 GLU A C 1
ATOM 2528 O O . GLU A 1 336 ? 23.821 -8.876 -2.124 1.00 80.69 336 GLU A O 1
ATOM 2533 N N . ALA A 1 337 ? 22.895 -10.265 -3.618 1.00 75.38 337 ALA A N 1
ATOM 2534 C CA . ALA A 1 337 ? 22.179 -9.214 -4.337 1.00 75.38 337 ALA A CA 1
ATOM 2535 C C . ALA A 1 337 ? 21.129 -8.524 -3.453 1.00 75.38 337 ALA A C 1
ATOM 2537 O O . ALA A 1 337 ? 20.902 -7.321 -3.580 1.00 75.38 337 ALA A O 1
ATOM 2538 N N . THR A 1 338 ? 20.519 -9.271 -2.526 1.00 78.25 338 THR A N 1
ATOM 2539 C CA . THR A 1 338 ? 19.619 -8.696 -1.522 1.00 78.25 338 THR A CA 1
ATOM 2540 C C . THR A 1 338 ? 20.372 -7.834 -0.513 1.00 78.25 338 THR A C 1
ATOM 2542 O O . THR A 1 338 ? 19.861 -6.779 -0.150 1.00 78.25 338 THR A O 1
ATOM 2545 N N . GLU A 1 339 ? 21.570 -8.226 -0.073 1.00 83.31 339 GLU A N 1
ATOM 2546 C CA . GLU A 1 339 ? 22.360 -7.402 0.844 1.00 83.31 339 GLU A CA 1
ATOM 2547 C C . GLU A 1 339 ? 22.879 -6.134 0.158 1.00 83.31 339 GLU A C 1
ATOM 2549 O O . GLU A 1 339 ? 22.717 -5.050 0.705 1.00 83.31 339 GLU A O 1
ATOM 2554 N N . VAL A 1 340 ? 23.379 -6.213 -1.080 1.00 82.81 340 VAL A N 1
ATOM 2555 C CA . VAL A 1 340 ? 23.762 -5.019 -1.859 1.00 82.81 340 VAL A CA 1
ATOM 2556 C C . VAL A 1 340 ? 22.581 -4.048 -1.985 1.00 82.81 340 VAL A C 1
ATOM 2558 O O . VAL A 1 340 ? 22.727 -2.854 -1.718 1.00 82.81 340 VAL A O 1
ATOM 2561 N N . VAL A 1 341 ? 21.384 -4.556 -2.298 1.00 81.00 341 VAL A N 1
ATOM 2562 C CA . VAL A 1 341 ? 20.142 -3.768 -2.318 1.00 81.00 341 VAL A CA 1
ATOM 2563 C C . VAL A 1 341 ? 19.786 -3.192 -0.943 1.00 81.00 341 VAL A C 1
ATOM 2565 O O . VAL A 1 341 ? 19.438 -2.014 -0.853 1.00 81.00 341 VAL A O 1
ATOM 2568 N N . ARG A 1 342 ? 19.847 -3.997 0.125 1.00 83.62 342 ARG A N 1
ATOM 2569 C CA . ARG A 1 342 ? 19.521 -3.587 1.498 1.00 83.62 342 ARG A CA 1
ATOM 2570 C C . ARG A 1 342 ? 20.458 -2.483 1.948 1.00 83.62 342 ARG A C 1
ATOM 2572 O O . ARG A 1 342 ? 19.978 -1.445 2.391 1.00 83.62 342 ARG A O 1
ATOM 2579 N N . SER A 1 343 ? 21.763 -2.686 1.818 1.00 85.25 343 SER A N 1
ATOM 2580 C CA . SER A 1 343 ? 22.795 -1.713 2.158 1.00 85.25 343 SER A CA 1
ATOM 2581 C C . SER A 1 343 ? 22.642 -0.421 1.348 1.00 85.25 343 SER A C 1
ATOM 2583 O O . SER A 1 343 ? 22.656 0.658 1.937 1.00 85.25 343 SER A O 1
ATOM 2585 N N . ALA A 1 344 ? 22.373 -0.493 0.039 1.00 83.56 344 ALA A N 1
ATOM 2586 C CA . ALA A 1 344 ? 22.082 0.690 -0.779 1.00 83.56 344 ALA A CA 1
ATOM 2587 C C . ALA A 1 344 ? 20.820 1.442 -0.318 1.00 83.56 344 ALA A C 1
ATOM 2589 O O . ALA A 1 344 ? 20.857 2.658 -0.128 1.00 83.56 344 ALA A O 1
ATOM 2590 N N . LEU A 1 345 ? 19.712 0.730 -0.074 1.00 83.00 345 LEU A N 1
ATOM 2591 C CA . LEU A 1 345 ? 18.464 1.323 0.420 1.00 83.00 345 LEU A CA 1
ATOM 2592 C C . LEU A 1 345 ? 18.627 1.905 1.834 1.00 83.00 345 LEU A C 1
ATOM 2594 O O . LEU A 1 345 ? 18.005 2.916 2.157 1.00 83.00 345 LEU A O 1
ATOM 2598 N N . SER A 1 346 ? 19.487 1.298 2.655 1.00 86.81 346 SER A N 1
ATOM 2599 C CA . SER A 1 346 ? 19.821 1.746 4.012 1.00 86.81 346 SER A CA 1
ATOM 2600 C C . SER A 1 346 ? 20.617 3.048 3.971 1.00 86.81 346 SER A C 1
ATOM 2602 O O . SER A 1 346 ? 20.145 4.049 4.505 1.00 86.81 346 SER A O 1
ATOM 2604 N N . ARG A 1 347 ? 21.743 3.080 3.237 1.00 87.50 347 ARG A N 1
ATOM 2605 C CA . ARG A 1 347 ? 22.561 4.289 3.023 1.00 87.50 347 ARG A CA 1
ATOM 2606 C C . ARG A 1 347 ? 21.740 5.429 2.423 1.00 87.50 347 ARG A C 1
ATOM 2608 O O . ARG A 1 347 ? 21.817 6.561 2.893 1.00 87.50 347 ARG A O 1
ATOM 2615 N N . TRP A 1 348 ? 20.913 5.132 1.417 1.00 86.44 348 TRP A N 1
ATOM 2616 C CA . TRP A 1 348 ? 20.014 6.116 0.812 1.00 86.44 348 TRP A CA 1
ATOM 2617 C C . TRP A 1 348 ? 18.991 6.642 1.826 1.00 86.44 348 TRP A C 1
ATOM 2619 O O . TRP A 1 348 ? 18.729 7.844 1.848 1.00 86.44 348 TRP A O 1
ATOM 2629 N N . THR A 1 349 ? 18.417 5.774 2.668 1.00 87.31 349 THR A N 1
ATOM 2630 C CA . THR A 1 349 ? 17.425 6.181 3.677 1.00 87.31 349 THR A CA 1
ATOM 2631 C C . THR A 1 349 ? 18.073 7.042 4.753 1.00 87.31 349 THR A C 1
ATOM 2633 O O . THR A 1 349 ? 17.552 8.112 5.042 1.00 87.31 349 THR A O 1
ATOM 2636 N N . GLU A 1 350 ? 19.232 6.653 5.278 1.00 90.31 350 GLU A N 1
ATOM 2637 C CA . GLU A 1 350 ? 19.970 7.422 6.289 1.00 90.31 350 GLU A CA 1
ATOM 2638 C C . GLU A 1 350 ? 20.372 8.807 5.757 1.00 90.31 350 GLU A C 1
ATOM 2640 O O . GLU A 1 350 ? 20.144 9.814 6.427 1.00 90.31 350 GLU A O 1
ATOM 2645 N N . ALA A 1 351 ? 20.858 8.890 4.514 1.00 88.88 351 ALA A N 1
ATOM 2646 C CA . ALA A 1 351 ? 21.234 10.156 3.884 1.00 88.88 351 ALA A CA 1
ATOM 2647 C C . ALA A 1 351 ? 20.042 11.081 3.557 1.00 88.88 351 ALA A C 1
ATOM 2649 O O . ALA A 1 351 ? 20.212 12.301 3.499 1.00 88.88 351 ALA A O 1
ATOM 2650 N N . ASN A 1 352 ? 18.843 10.534 3.311 1.00 86.94 352 ASN A N 1
ATOM 2651 C CA . ASN A 1 352 ? 17.731 11.298 2.727 1.00 86.94 352 ASN A CA 1
ATOM 2652 C C . ASN A 1 352 ? 16.444 11.331 3.557 1.00 86.94 352 ASN A C 1
ATOM 2654 O O . ASN A 1 352 ? 15.545 12.097 3.209 1.00 86.94 352 ASN A O 1
ATOM 2658 N N . CYS A 1 353 ? 16.357 10.598 4.670 1.00 91.31 353 CYS A N 1
ATOM 2659 C CA . CYS A 1 353 ? 15.219 10.629 5.593 1.00 91.31 353 CYS A CA 1
ATOM 2660 C C . CYS A 1 353 ? 14.802 12.067 5.991 1.00 91.31 353 CYS A C 1
ATOM 2662 O O . CYS A 1 353 ? 13.622 12.383 5.820 1.00 91.31 353 CYS A O 1
ATOM 2664 N N . PRO A 1 354 ? 15.719 12.997 6.355 1.00 93.06 354 PRO A N 1
ATOM 2665 C CA . PRO A 1 354 ? 15.371 14.396 6.656 1.00 93.06 354 PRO A CA 1
ATOM 2666 C C . PRO A 1 354 ? 14.696 15.163 5.507 1.00 93.06 354 PRO A C 1
ATOM 2668 O O . PRO A 1 354 ? 14.096 16.209 5.725 1.00 93.06 354 PRO A O 1
ATOM 2671 N N . ARG A 1 355 ? 14.796 14.664 4.269 1.00 89.44 355 ARG A N 1
ATOM 2672 C CA . ARG A 1 355 ? 14.270 15.296 3.048 1.00 89.44 355 ARG A CA 1
ATOM 2673 C C . ARG A 1 355 ? 12.967 14.653 2.564 1.00 89.44 355 ARG A C 1
ATOM 2675 O O . ARG A 1 355 ? 12.384 15.124 1.588 1.00 89.44 355 ARG A O 1
ATOM 2682 N N . LEU A 1 356 ? 12.507 13.578 3.209 1.00 88.00 356 LEU A N 1
ATOM 2683 C CA . LEU A 1 356 ? 11.255 12.914 2.858 1.00 88.00 356 LEU A CA 1
ATOM 2684 C C . LEU A 1 356 ? 10.059 13.706 3.395 1.00 88.00 356 LEU A C 1
ATOM 2686 O O . LEU A 1 356 ? 10.006 14.041 4.576 1.00 88.00 356 LEU A O 1
ATOM 2690 N N . GLY A 1 357 ? 9.068 13.934 2.529 1.00 90.12 357 GLY A N 1
ATOM 2691 C CA . GLY A 1 357 ? 7.696 14.262 2.931 1.00 90.12 357 GLY A CA 1
ATOM 2692 C C . GLY A 1 357 ? 6.862 13.000 3.222 1.00 90.12 357 GLY A C 1
ATOM 2693 O O . GLY A 1 357 ? 7.350 11.882 3.027 1.00 90.12 357 GLY A O 1
ATOM 2694 N N . PRO A 1 358 ? 5.576 13.129 3.602 1.00 90.88 358 PRO A N 1
ATOM 2695 C CA . PRO A 1 358 ? 4.762 12.023 4.128 1.00 90.88 358 PRO A CA 1
ATOM 2696 C C . PRO A 1 358 ? 4.612 10.852 3.147 1.00 90.88 358 PRO A C 1
ATOM 2698 O O . PRO A 1 358 ? 4.750 9.691 3.532 1.00 90.88 358 PRO A O 1
ATOM 2701 N N . ARG A 1 359 ? 4.420 11.133 1.848 1.00 88.06 359 ARG A N 1
ATOM 2702 C CA . ARG A 1 359 ? 4.413 10.089 0.806 1.00 88.06 359 ARG A CA 1
ATOM 2703 C C . ARG A 1 359 ? 5.759 9.362 0.713 1.00 88.06 359 ARG A C 1
ATOM 2705 O O . ARG A 1 359 ? 5.764 8.158 0.472 1.00 88.06 359 ARG A O 1
ATOM 2712 N N . GLY A 1 360 ? 6.879 10.063 0.882 1.00 86.69 360 GLY A N 1
ATOM 2713 C CA . GLY A 1 360 ? 8.217 9.465 0.880 1.00 86.69 360 GLY A CA 1
ATOM 2714 C C . GLY A 1 360 ? 8.408 8.533 2.074 1.00 86.69 360 GLY A C 1
ATOM 2715 O O . GLY A 1 360 ? 8.718 7.359 1.884 1.00 86.69 360 GLY A O 1
ATOM 2716 N N . VAL A 1 361 ? 8.113 9.031 3.280 1.00 91.25 361 VAL A N 1
ATOM 2717 C CA . VAL A 1 361 ? 8.189 8.280 4.544 1.00 91.25 361 VAL A CA 1
ATOM 2718 C C . VAL A 1 361 ? 7.366 6.989 4.483 1.00 91.25 361 VAL A C 1
ATOM 2720 O O . VAL A 1 361 ? 7.906 5.900 4.677 1.00 91.25 361 VAL A O 1
ATOM 2723 N N . ALA A 1 362 ? 6.081 7.088 4.122 1.00 90.19 362 ALA A N 1
ATOM 2724 C CA . ALA A 1 362 ? 5.180 5.939 4.056 1.00 90.19 362 ALA A CA 1
ATOM 2725 C C . ALA A 1 362 ? 5.658 4.850 3.081 1.00 90.19 362 ALA A C 1
ATOM 2727 O O . ALA A 1 362 ? 5.608 3.658 3.387 1.00 90.19 362 ALA A O 1
ATOM 2728 N N . ASN A 1 363 ? 6.138 5.246 1.901 1.00 85.56 363 ASN A N 1
ATOM 2729 C CA . ASN A 1 363 ? 6.532 4.290 0.871 1.00 85.56 363 ASN A CA 1
ATOM 2730 C C . ASN A 1 363 ? 7.935 3.707 1.085 1.00 85.56 363 ASN A C 1
ATOM 2732 O O . ASN A 1 363 ? 8.139 2.538 0.757 1.00 85.56 363 ASN A O 1
ATOM 2736 N N . MET A 1 364 ? 8.877 4.456 1.671 1.00 88.19 364 MET A N 1
ATOM 2737 C CA . MET A 1 364 ? 10.154 3.865 2.080 1.00 88.19 364 MET A CA 1
ATOM 2738 C C . MET A 1 364 ? 9.934 2.838 3.192 1.00 88.19 364 MET A C 1
ATOM 2740 O O . MET A 1 364 ? 10.449 1.722 3.120 1.00 88.19 364 MET A O 1
ATOM 2744 N N . ALA A 1 365 ? 9.073 3.159 4.161 1.00 90.56 365 ALA A N 1
ATOM 2745 C CA . ALA A 1 365 ? 8.698 2.210 5.195 1.00 90.56 365 ALA A CA 1
ATOM 2746 C C . ALA A 1 365 ? 8.079 0.931 4.602 1.00 90.56 365 ALA A C 1
ATOM 2748 O O . ALA A 1 365 ? 8.448 -0.179 4.991 1.00 90.56 365 ALA A O 1
ATOM 2749 N N . LEU A 1 366 ? 7.191 1.063 3.608 1.00 86.50 366 LEU A N 1
ATOM 2750 C CA . LEU A 1 366 ? 6.616 -0.082 2.900 1.00 86.50 366 LEU A CA 1
ATOM 2751 C C . LEU A 1 366 ? 7.687 -0.975 2.264 1.00 86.50 366 LEU A C 1
ATOM 2753 O O . LEU A 1 366 ? 7.590 -2.194 2.406 1.00 86.50 366 LEU A O 1
ATOM 2757 N N . ALA A 1 367 ? 8.687 -0.398 1.595 1.00 83.94 367 ALA A N 1
ATOM 2758 C CA . ALA A 1 367 ? 9.776 -1.156 0.985 1.00 83.94 367 ALA A CA 1
ATOM 2759 C C . ALA A 1 367 ? 10.623 -1.894 2.036 1.00 83.94 367 ALA A C 1
ATOM 2761 O O . ALA A 1 367 ? 10.757 -3.115 1.956 1.00 83.94 367 ALA A O 1
ATOM 2762 N N . LEU A 1 368 ? 11.088 -1.194 3.077 1.00 86.19 368 LEU A N 1
ATOM 2763 C CA . LEU A 1 368 ? 11.841 -1.791 4.191 1.00 86.19 368 LEU A CA 1
ATOM 2764 C C . LEU A 1 368 ? 11.052 -2.921 4.877 1.00 86.19 368 LEU A C 1
ATOM 2766 O O . LEU A 1 368 ? 11.590 -3.996 5.132 1.00 86.19 368 LEU A O 1
ATOM 2770 N N . SER A 1 369 ? 9.741 -2.741 5.087 1.00 85.31 369 SER A N 1
ATOM 2771 C CA . SER A 1 369 ? 8.861 -3.760 5.690 1.00 85.31 369 SER A CA 1
ATOM 2772 C C . SER A 1 369 ? 8.693 -5.040 4.861 1.00 85.31 369 SER A C 1
ATOM 2774 O O . SER A 1 369 ? 8.143 -6.024 5.359 1.00 85.31 369 SER A O 1
ATOM 2776 N N . ARG A 1 370 ? 9.119 -5.020 3.592 1.00 81.38 370 ARG A N 1
ATOM 2777 C CA . ARG A 1 370 ? 9.085 -6.152 2.662 1.00 81.38 370 ARG A CA 1
ATOM 2778 C C . ARG A 1 370 ? 10.472 -6.760 2.396 1.00 81.38 370 ARG A C 1
ATOM 2780 O O . ARG A 1 370 ? 10.524 -7.824 1.798 1.00 81.38 370 ARG A O 1
ATOM 2787 N N . LEU A 1 371 ? 11.570 -6.159 2.869 1.00 77.38 371 LEU A N 1
ATOM 2788 C CA . LEU A 1 371 ? 12.918 -6.764 2.864 1.00 77.38 371 LEU A CA 1
ATOM 2789 C C . LEU A 1 371 ? 13.152 -7.694 4.080 1.00 77.38 371 LEU A C 1
ATOM 2791 O O . LEU A 1 371 ? 14.281 -7.854 4.554 1.00 77.38 371 LEU A O 1
ATOM 2795 N N . ARG A 1 372 ? 12.068 -8.270 4.619 1.00 68.56 372 ARG A N 1
ATOM 2796 C CA . ARG A 1 372 ? 12.065 -9.215 5.748 1.00 68.56 372 ARG A CA 1
ATOM 2797 C C . ARG A 1 372 ? 12.355 -10.642 5.264 1.00 68.56 372 ARG A C 1
ATOM 2799 O O . ARG A 1 372 ? 12.191 -10.941 4.089 1.00 68.56 372 ARG A O 1
ATOM 2806 N N . GLY A 1 373 ? 12.803 -11.504 6.177 1.00 67.25 373 GLY A N 1
ATOM 2807 C CA . GLY A 1 373 ? 13.139 -12.910 5.892 1.00 67.25 373 GLY A CA 1
ATOM 2808 C C . GLY A 1 373 ? 14.542 -13.159 5.318 1.00 67.25 373 GLY A C 1
ATOM 2809 O O . GLY A 1 373 ? 14.946 -14.307 5.206 1.00 67.25 373 GLY A O 1
ATOM 2810 N N . LEU A 1 374 ? 15.309 -12.110 4.997 1.00 61.62 374 LEU A N 1
ATOM 2811 C CA . LEU A 1 374 ? 16.586 -12.213 4.268 1.00 61.62 374 LEU A CA 1
ATOM 2812 C C . LEU A 1 374 ? 17.783 -11.668 5.077 1.00 61.62 374 LEU A C 1
ATOM 2814 O O . LEU A 1 374 ? 18.726 -11.127 4.501 1.00 61.62 374 LEU A O 1
ATOM 2818 N N . GLY A 1 375 ? 17.704 -11.730 6.410 1.00 66.38 375 GLY A N 1
ATOM 2819 C CA . GLY A 1 375 ? 18.626 -11.059 7.337 1.00 66.38 375 GLY A CA 1
ATOM 2820 C C . GLY A 1 375 ? 18.288 -9.580 7.589 1.00 66.38 375 GLY A C 1
ATOM 2821 O O . GLY A 1 375 ? 17.362 -9.021 6.997 1.00 66.38 375 GLY A O 1
ATOM 2822 N N . GLY A 1 376 ? 19.030 -8.941 8.500 1.00 74.94 376 GLY A N 1
ATOM 2823 C CA . GLY A 1 376 ? 18.967 -7.490 8.724 1.00 74.94 376 GLY A CA 1
ATOM 2824 C C . GLY A 1 376 ? 17.671 -6.941 9.343 1.00 74.94 376 GLY A C 1
ATOM 2825 O O . GLY A 1 376 ? 17.355 -5.773 9.117 1.00 74.94 376 GLY A O 1
ATOM 2826 N N . GLU A 1 377 ? 16.903 -7.731 10.114 1.00 82.25 377 GLU A N 1
ATOM 2827 C CA . GLU A 1 377 ? 15.660 -7.233 10.744 1.00 82.25 377 GLU A CA 1
ATOM 2828 C C . GLU A 1 377 ? 15.904 -6.013 11.649 1.00 82.25 377 GLU A C 1
ATOM 2830 O O . GLU A 1 377 ? 15.109 -5.075 11.622 1.00 82.25 377 GLU A O 1
ATOM 2835 N N . GLU A 1 378 ? 17.018 -5.981 12.390 1.00 85.75 378 GLU A N 1
ATOM 2836 C CA . GLU A 1 378 ? 17.382 -4.848 13.248 1.00 85.75 378 GLU A CA 1
ATOM 2837 C C . GLU A 1 378 ? 17.743 -3.587 12.448 1.00 85.75 378 GLU A C 1
ATOM 2839 O O . GLU A 1 378 ? 17.288 -2.498 12.794 1.00 85.75 378 GLU A O 1
ATOM 2844 N N . ALA A 1 379 ? 18.489 -3.716 11.346 1.00 84.00 379 ALA A N 1
ATOM 2845 C CA . ALA A 1 379 ? 18.796 -2.588 10.465 1.00 84.00 379 ALA A CA 1
ATOM 2846 C C . ALA A 1 379 ? 17.506 -1.999 9.866 1.00 84.00 379 ALA A C 1
ATOM 2848 O O . ALA A 1 379 ? 17.264 -0.797 9.965 1.00 84.00 379 ALA A O 1
ATOM 2849 N N . ASN A 1 380 ? 16.611 -2.854 9.357 1.00 85.75 380 ASN A N 1
ATOM 2850 C CA . ASN A 1 380 ? 15.288 -2.432 8.892 1.00 85.75 380 ASN A CA 1
ATOM 2851 C C . ASN A 1 380 ? 14.469 -1.756 10.013 1.00 85.75 380 ASN A C 1
ATOM 2853 O O . ASN A 1 380 ? 13.805 -0.752 9.761 1.00 85.75 380 ASN A O 1
ATOM 2857 N N . ALA A 1 381 ? 14.531 -2.255 11.253 1.00 88.00 381 ALA A N 1
ATOM 2858 C CA . ALA A 1 381 ? 13.857 -1.644 12.400 1.00 88.00 381 ALA A CA 1
ATOM 2859 C C . ALA A 1 381 ? 14.460 -0.282 12.798 1.00 88.00 381 ALA A C 1
ATOM 2861 O O . ALA A 1 381 ? 13.703 0.634 13.120 1.00 88.00 381 ALA A O 1
ATOM 2862 N N . ARG A 1 382 ? 15.791 -0.114 12.724 1.00 90.81 382 ARG A N 1
ATOM 2863 C CA . ARG A 1 382 ? 16.500 1.165 12.939 1.00 90.81 382 ARG A CA 1
ATOM 2864 C C . ARG A 1 382 ? 16.055 2.220 11.928 1.00 90.81 382 ARG A C 1
ATOM 2866 O O . ARG A 1 382 ? 15.711 3.332 12.317 1.00 90.81 382 ARG A O 1
ATOM 2873 N N . LEU A 1 383 ? 16.004 1.857 10.648 1.00 91.44 383 LEU A N 1
ATOM 2874 C CA . LEU A 1 383 ? 15.571 2.743 9.563 1.00 91.44 383 LEU A CA 1
ATOM 2875 C C . LEU A 1 383 ? 14.086 3.110 9.680 1.00 91.44 383 LEU A C 1
ATOM 2877 O O . LEU A 1 383 ? 13.706 4.258 9.471 1.00 91.44 383 LEU A O 1
ATOM 2881 N N . LEU A 1 384 ? 13.233 2.159 10.066 1.00 92.25 384 LEU A N 1
ATOM 2882 C CA . LEU A 1 384 ? 11.809 2.417 10.298 1.00 92.25 384 LEU A CA 1
ATOM 2883 C C . LEU A 1 384 ? 11.560 3.319 11.515 1.00 92.25 384 LEU A C 1
ATOM 2885 O O . LEU A 1 384 ? 10.670 4.164 11.467 1.00 92.25 384 LEU A O 1
ATOM 2889 N N . HIS A 1 385 ? 12.388 3.208 12.552 1.00 92.88 385 HIS A N 1
ATOM 2890 C CA . HIS A 1 385 ? 12.405 4.126 13.689 1.00 92.88 385 HIS A CA 1
ATOM 2891 C C . HIS A 1 385 ? 12.889 5.535 13.284 1.00 92.88 385 HIS A C 1
ATOM 2893 O O . HIS A 1 385 ? 12.245 6.515 13.647 1.00 92.88 385 HIS A O 1
ATOM 2899 N N . GLN A 1 386 ? 13.917 5.670 12.433 1.00 93.88 386 GLN A N 1
ATOM 2900 C CA . GLN A 1 386 ? 14.291 6.969 11.841 1.00 93.88 386 GLN A CA 1
ATOM 2901 C C . GLN A 1 386 ? 13.155 7.581 11.000 1.00 93.88 386 GLN A C 1
ATOM 2903 O O . GLN A 1 386 ? 12.913 8.784 11.063 1.00 93.88 386 GLN A O 1
ATOM 2908 N N . LEU A 1 387 ? 12.432 6.765 10.227 1.00 94.38 387 LEU A N 1
ATOM 2909 C CA . LEU A 1 387 ? 11.274 7.203 9.440 1.00 94.38 387 LEU A CA 1
ATOM 2910 C C . LEU A 1 387 ? 10.085 7.617 10.324 1.00 94.38 387 LEU A C 1
ATOM 2912 O O . LEU A 1 387 ? 9.335 8.515 9.948 1.00 94.38 387 LEU A O 1
ATOM 2916 N N . LEU A 1 388 ? 9.935 7.011 11.504 1.00 94.62 388 LEU A N 1
ATOM 2917 C CA . LEU A 1 388 ? 8.971 7.416 12.529 1.00 94.62 388 LEU A CA 1
ATOM 2918 C C . LEU A 1 388 ? 9.375 8.730 13.210 1.00 94.62 388 LEU A C 1
ATOM 2920 O O . LEU A 1 388 ? 8.539 9.622 13.305 1.00 94.62 388 LEU A O 1
ATOM 2924 N N . ILE A 1 389 ? 10.655 8.920 13.548 1.00 94.81 389 ILE A N 1
ATOM 2925 C CA . ILE A 1 389 ? 11.184 10.220 13.998 1.00 94.81 389 ILE A CA 1
ATOM 2926 C C . ILE A 1 389 ? 10.922 11.299 12.937 1.00 94.81 389 ILE A C 1
ATOM 2928 O O . ILE A 1 389 ? 10.439 12.382 13.269 1.00 94.81 389 ILE A O 1
ATOM 2932 N N . ARG A 1 390 ? 11.148 11.008 11.645 1.00 94.69 390 ARG A N 1
ATOM 2933 C CA . ARG A 1 390 ? 10.814 11.951 10.566 1.00 94.69 390 ARG A CA 1
ATOM 2934 C C . ARG A 1 390 ? 9.313 12.210 10.468 1.00 94.69 390 ARG A C 1
ATOM 2936 O O . ARG A 1 390 ? 8.927 13.348 10.233 1.00 94.69 390 ARG A O 1
ATOM 2943 N N . ALA A 1 391 ? 8.464 11.202 10.665 1.00 94.19 391 ALA A N 1
ATOM 2944 C CA . ALA A 1 391 ? 7.017 11.404 10.726 1.00 94.19 391 ALA A CA 1
ATOM 2945 C C . ALA A 1 391 ? 6.615 12.355 11.871 1.00 94.19 391 ALA A C 1
ATOM 2947 O O . ALA A 1 391 ? 5.735 13.184 11.663 1.00 94.19 391 ALA A O 1
ATOM 2948 N N . GLY A 1 392 ? 7.299 12.296 13.021 1.00 93.88 392 GLY A N 1
ATOM 2949 C CA . GLY A 1 392 ? 7.169 13.266 14.116 1.00 93.88 392 GLY A CA 1
ATOM 2950 C C . GLY A 1 392 ? 7.585 14.681 13.709 1.00 93.88 392 GLY A C 1
ATOM 2951 O O . GLY A 1 392 ? 6.752 15.582 13.722 1.00 93.88 392 GLY A O 1
ATOM 2952 N N . GLN A 1 393 ? 8.823 14.855 13.230 1.00 94.19 393 GLN A N 1
ATOM 2953 C CA . GLN A 1 393 ? 9.341 16.151 12.752 1.00 94.19 393 GLN A CA 1
ATOM 2954 C C . GLN A 1 393 ? 8.429 16.808 11.707 1.00 94.19 393 GLN A C 1
ATOM 2956 O O . GLN A 1 393 ? 8.227 18.016 11.709 1.00 94.19 393 GLN A O 1
ATOM 2961 N N . LEU A 1 394 ? 7.863 16.009 10.803 1.00 92.50 394 LEU A N 1
ATOM 2962 C CA . LEU A 1 394 ? 6.940 16.479 9.777 1.00 92.50 394 LEU A CA 1
ATOM 2963 C C . LEU A 1 394 ? 5.588 16.956 10.349 1.00 92.50 394 LEU A C 1
ATOM 2965 O O . LEU A 1 394 ? 4.973 17.860 9.782 1.00 92.50 394 LEU A O 1
ATOM 2969 N N . LEU A 1 395 ? 5.126 16.382 11.467 1.00 90.94 395 LEU A N 1
ATOM 2970 C CA . LEU A 1 395 ? 3.975 16.896 12.218 1.00 90.94 395 LEU A CA 1
ATOM 2971 C C . LEU A 1 395 ? 4.339 18.198 12.948 1.00 90.94 395 LEU A C 1
ATOM 2973 O O . LEU A 1 395 ? 3.531 19.124 12.948 1.00 90.94 395 LEU A O 1
ATOM 2977 N N . ASP A 1 396 ? 5.555 18.307 13.490 1.00 91.69 396 ASP A N 1
ATOM 2978 C CA . ASP A 1 396 ? 6.061 19.541 14.111 1.00 91.69 396 ASP A CA 1
ATOM 2979 C C . ASP A 1 396 ? 6.168 20.686 13.083 1.00 91.69 396 ASP A C 1
ATOM 2981 O O . ASP A 1 396 ? 5.703 21.797 13.336 1.00 91.69 396 ASP A O 1
ATOM 2985 N N . GLU A 1 397 ? 6.686 20.408 11.879 1.00 91.38 397 GLU A N 1
ATOM 2986 C CA . GLU A 1 397 ? 6.718 21.338 10.737 1.00 91.38 397 GLU A CA 1
ATOM 2987 C C . GLU A 1 397 ? 5.303 21.801 10.333 1.00 91.38 397 GLU A C 1
ATOM 2989 O O . GLU A 1 397 ? 5.078 22.986 10.062 1.00 91.38 397 GLU A O 1
ATOM 2994 N N . ALA A 1 398 ? 4.323 20.891 10.326 1.00 87.94 398 ALA A N 1
ATOM 2995 C CA . ALA A 1 398 ? 2.926 21.202 10.013 1.00 87.94 398 ALA A CA 1
ATOM 2996 C C . ALA A 1 398 ? 2.214 22.003 11.122 1.00 87.94 398 ALA A C 1
ATOM 2998 O O . ALA A 1 398 ? 1.342 22.819 10.823 1.00 87.94 398 ALA A O 1
ATOM 2999 N N . GLN A 1 399 ? 2.589 21.801 12.389 1.00 86.44 399 GLN A N 1
ATOM 3000 C CA . GLN A 1 399 ? 2.062 22.555 13.529 1.00 86.44 399 GLN A CA 1
ATOM 3001 C C . GLN A 1 399 ? 2.689 23.957 13.610 1.00 86.44 399 GLN A C 1
ATOM 3003 O O . GLN A 1 399 ? 1.964 24.945 13.695 1.00 86.44 399 GLN A O 1
ATOM 3008 N N . GLY A 1 400 ? 4.017 24.070 13.499 1.00 87.62 400 GLY A N 1
ATOM 3009 C CA . GLY A 1 400 ? 4.744 25.343 13.594 1.00 87.62 400 GLY A CA 1
ATOM 3010 C C . GLY A 1 400 ? 4.533 26.297 12.411 1.00 87.62 400 GLY A C 1
ATOM 3011 O O . GLY A 1 400 ? 4.644 27.511 12.571 1.00 87.62 400 GLY A O 1
ATOM 3012 N N . SER A 1 401 ? 4.185 25.781 11.227 1.00 82.94 401 SER A N 1
ATOM 3013 C CA . SER A 1 401 ? 3.849 26.612 10.057 1.00 82.94 401 SER A CA 1
ATOM 3014 C C . SER A 1 401 ? 2.432 27.205 10.098 1.00 82.94 401 SER A C 1
ATOM 3016 O O . SER A 1 401 ? 2.123 28.120 9.327 1.00 82.94 401 SER A O 1
ATOM 3018 N N . ALA A 1 402 ? 1.567 26.747 11.008 1.00 73.81 402 ALA A N 1
ATOM 3019 C CA . ALA A 1 402 ? 0.232 27.301 11.180 1.00 73.81 402 ALA A CA 1
ATOM 3020 C C . ALA A 1 402 ? 0.259 28.540 12.094 1.00 73.81 402 ALA A C 1
ATOM 3022 O O . ALA A 1 402 ? 0.394 28.436 13.311 1.00 73.81 402 ALA A O 1
ATOM 3023 N N . GLN A 1 403 ? 0.080 29.736 11.518 1.00 70.56 403 GLN A N 1
ATOM 3024 C CA . GLN A 1 403 ? -0.039 30.957 12.325 1.00 70.56 403 GLN A CA 1
ATOM 3025 C C . GLN A 1 403 ? -1.218 30.855 13.316 1.00 70.56 403 GLN A C 1
ATOM 3027 O O . GLN A 1 403 ? -2.321 30.478 12.908 1.00 70.56 403 GLN A O 1
ATOM 3032 N N . PRO A 1 404 ? -1.056 31.293 14.582 1.00 67.94 404 PRO A N 1
ATOM 3033 C CA . PRO A 1 404 ? -2.033 31.072 15.659 1.00 67.94 404 PRO A CA 1
ATOM 3034 C C . PRO A 1 404 ? -3.372 31.820 15.499 1.00 67.94 404 PRO A C 1
ATOM 3036 O O . PRO A 1 404 ? -4.231 31.742 16.372 1.00 67.94 404 PRO A O 1
ATOM 3039 N N . LYS A 1 405 ? -3.578 32.552 14.395 1.00 70.12 405 LYS A N 1
ATOM 3040 C CA . LYS A 1 405 ? -4.789 33.345 14.127 1.00 70.12 405 LYS A CA 1
ATOM 3041 C C . LYS A 1 405 ? -5.965 32.536 13.560 1.00 70.12 405 LYS A C 1
ATOM 3043 O O . LYS A 1 405 ? -7.085 33.031 13.586 1.00 70.12 405 LYS A O 1
ATOM 3048 N N . GLU A 1 406 ? -5.746 31.309 13.081 1.00 65.06 406 GLU A N 1
ATOM 3049 C CA . GLU A 1 406 ? -6.825 30.407 12.637 1.00 65.06 406 GLU A CA 1
ATOM 3050 C C . GLU A 1 406 ? -6.658 28.985 13.219 1.00 65.06 406 GLU A C 1
ATOM 3052 O O . GLU A 1 406 ? -6.206 28.079 12.511 1.00 65.06 406 GLU A O 1
ATOM 3057 N N . PRO A 1 407 ? -7.068 28.731 14.482 1.00 56.97 407 PRO A N 1
ATOM 3058 C CA . PRO A 1 407 ? -6.942 27.408 15.115 1.00 56.97 407 PRO A CA 1
ATOM 3059 C C . PRO A 1 407 ? -7.680 26.283 14.363 1.00 56.97 407 PRO A C 1
ATOM 3061 O O . PRO A 1 407 ? -7.319 25.114 14.479 1.00 56.97 407 PRO A O 1
ATOM 3064 N N . PHE A 1 408 ? -8.669 26.616 13.527 1.00 56.72 408 PHE A N 1
ATOM 3065 C CA . PHE A 1 408 ? -9.364 25.647 12.674 1.00 56.72 408 PHE A CA 1
ATOM 3066 C C . PHE A 1 408 ? -8.555 25.170 11.453 1.00 56.72 408 PHE A C 1
ATOM 3068 O O . PHE A 1 408 ? -8.877 24.109 10.918 1.00 56.72 408 PHE A O 1
ATOM 3075 N N . ARG A 1 409 ? -7.503 25.881 11.005 1.00 55.62 409 ARG A N 1
ATOM 3076 C CA . ARG A 1 409 ? -6.697 25.418 9.856 1.00 55.62 409 ARG A CA 1
ATOM 3077 C C . ARG A 1 409 ? -5.780 24.258 10.205 1.00 55.62 409 ARG A C 1
ATOM 3079 O O . ARG A 1 409 ? -5.679 23.342 9.391 1.00 55.62 409 ARG A O 1
ATOM 3086 N N . VAL A 1 410 ? -5.176 24.263 11.397 1.00 52.50 410 VAL A N 1
ATOM 3087 C CA . VAL A 1 410 ? -4.244 23.211 11.859 1.00 52.50 410 VAL A CA 1
ATOM 3088 C C . VAL A 1 410 ? -4.874 21.825 11.697 1.00 52.50 410 VAL A C 1
ATOM 3090 O O . VAL A 1 410 ? -4.294 20.929 11.096 1.00 52.50 410 VAL A O 1
ATOM 3093 N N . LEU A 1 411 ? -6.129 21.693 12.134 1.00 53.28 411 LEU A N 1
ATOM 3094 C CA . LEU A 1 411 ? -6.890 20.443 12.118 1.00 53.28 411 LEU A CA 1
ATOM 3095 C C . LEU A 1 411 ? -7.326 20.001 10.705 1.00 53.28 411 LEU A C 1
ATOM 3097 O O . LEU A 1 411 ? -7.683 18.843 10.507 1.00 53.28 411 LEU A O 1
ATOM 3101 N N . SER A 1 412 ? -7.308 20.899 9.713 1.00 53.53 412 SER A N 1
ATOM 3102 C CA . SER A 1 412 ? -7.647 20.576 8.316 1.00 53.53 412 SER A CA 1
ATOM 3103 C C . SER A 1 412 ? -6.467 20.014 7.510 1.00 53.53 412 SER A C 1
ATOM 3105 O O . SER A 1 412 ? -6.669 19.412 6.452 1.00 53.53 412 SER A O 1
ATOM 3107 N N . LEU A 1 413 ? -5.237 20.173 8.011 1.00 58.06 413 LEU A N 1
ATOM 3108 C CA . LEU A 1 413 ? -4.016 19.669 7.386 1.00 58.06 413 LEU A CA 1
ATOM 3109 C C . LEU A 1 413 ? -3.811 18.187 7.731 1.00 58.06 413 LEU A C 1
ATOM 3111 O O . LEU A 1 413 ? -2.943 17.826 8.521 1.00 58.06 413 LEU A O 1
ATOM 3115 N N . GLN A 1 414 ? -4.606 17.313 7.104 1.00 64.62 414 GLN A N 1
ATOM 3116 C CA . GLN A 1 414 ? -4.379 15.864 7.141 1.00 64.62 414 GLN A CA 1
ATOM 3117 C C . GLN A 1 414 ? -3.028 15.524 6.503 1.00 64.62 414 GLN A C 1
ATOM 3119 O O . GLN A 1 414 ? -2.905 15.389 5.285 1.00 64.62 414 GLN A O 1
ATOM 3124 N N . PHE A 1 415 ? -2.013 15.421 7.357 1.00 81.06 415 PHE A N 1
ATOM 3125 C CA . PHE A 1 415 ? -0.619 15.434 6.949 1.00 81.06 415 PHE A CA 1
ATOM 3126 C C . PHE A 1 415 ? -0.217 14.197 6.129 1.00 81.06 415 PHE A C 1
ATOM 3128 O O . PHE A 1 415 ? 0.234 14.307 4.985 1.00 81.06 415 PHE A O 1
ATOM 3135 N N . PHE A 1 416 ? -0.470 13.000 6.662 1.00 86.00 416 PHE A N 1
ATOM 3136 C CA . PHE A 1 416 ? -0.600 11.804 5.838 1.00 86.00 416 PHE A CA 1
ATOM 3137 C C . PHE A 1 416 ? -2.031 11.713 5.295 1.00 86.00 416 PHE A C 1
ATOM 3139 O O . PHE A 1 416 ? -3.005 11.767 6.045 1.00 86.00 416 PHE A O 1
ATOM 3146 N N . ARG A 1 417 ? -2.177 11.480 3.986 1.00 86.62 417 ARG A N 1
ATOM 3147 C CA . ARG A 1 417 ? -3.438 10.948 3.449 1.00 86.62 417 ARG A CA 1
ATOM 3148 C C . ARG A 1 417 ? -3.717 9.568 4.052 1.00 86.62 417 ARG A C 1
ATOM 3150 O O . ARG A 1 417 ? -2.779 8.830 4.352 1.00 86.62 417 ARG A O 1
ATOM 3157 N N . ALA A 1 418 ? -4.993 9.189 4.136 1.00 83.31 418 ALA A N 1
ATOM 3158 C CA . ALA A 1 418 ? -5.438 7.898 4.668 1.00 83.31 418 ALA A CA 1
ATOM 3159 C C . ALA A 1 418 ? -4.698 6.684 4.063 1.00 83.31 418 ALA A C 1
ATOM 3161 O O . ALA A 1 418 ? -4.332 5.767 4.797 1.00 83.31 418 ALA A O 1
ATOM 3162 N N . ASP A 1 419 ? -4.424 6.693 2.753 1.00 82.31 419 ASP A N 1
ATOM 3163 C CA . ASP A 1 419 ? -3.687 5.623 2.072 1.00 82.31 419 ASP A CA 1
ATOM 3164 C C . ASP A 1 419 ? -2.214 5.569 2.501 1.00 82.31 419 ASP A C 1
ATOM 3166 O O . ASP A 1 419 ? -1.675 4.492 2.749 1.00 82.31 419 ASP A O 1
ATOM 3170 N N . TRP A 1 420 ? -1.560 6.723 2.655 1.00 89.44 420 TRP A N 1
ATOM 3171 C CA . TRP A 1 420 ? -0.162 6.792 3.097 1.00 89.44 420 TRP A CA 1
ATOM 3172 C C . TRP A 1 420 ? -0.026 6.428 4.575 1.00 89.44 420 TRP A C 1
ATOM 3174 O O . TRP A 1 420 ? 0.904 5.710 4.934 1.00 89.44 420 TRP A O 1
ATOM 3184 N N . LEU A 1 421 ? -0.976 6.851 5.412 1.00 89.56 421 LEU A N 1
ATOM 3185 C CA . LEU A 1 421 ? -1.034 6.478 6.822 1.00 89.56 421 LEU A CA 1
ATOM 3186 C C . LEU A 1 421 ? -1.206 4.963 6.985 1.00 89.56 421 LEU A C 1
ATOM 3188 O O . LEU A 1 421 ? -0.410 4.337 7.677 1.00 89.56 421 LEU A O 1
ATOM 3192 N N . GLY A 1 422 ? -2.193 4.357 6.315 1.00 86.25 422 GLY A N 1
ATOM 3193 C CA . GLY A 1 422 ? -2.433 2.911 6.380 1.00 86.25 422 GLY A CA 1
ATOM 3194 C C . GLY A 1 422 ? -1.246 2.081 5.873 1.00 86.25 422 GLY A C 1
ATOM 3195 O O . GLY A 1 422 ? -0.936 1.031 6.438 1.00 86.25 422 GLY A O 1
ATOM 3196 N N . ILE A 1 423 ? -0.533 2.576 4.854 1.00 87.31 423 ILE A N 1
ATOM 3197 C CA . ILE A 1 423 ? 0.719 1.985 4.364 1.00 87.31 423 ILE A CA 1
ATOM 3198 C C . ILE A 1 423 ? 1.843 2.096 5.409 1.00 87.31 423 ILE A C 1
ATOM 3200 O O . ILE A 1 423 ? 2.500 1.093 5.694 1.00 87.31 423 ILE A O 1
ATOM 3204 N N . PHE A 1 424 ? 2.057 3.283 5.987 1.00 92.12 424 PHE A N 1
ATOM 3205 C CA . PHE A 1 424 ? 3.112 3.540 6.972 1.00 92.12 424 PHE A CA 1
ATOM 3206 C C . PHE A 1 424 ? 2.903 2.727 8.254 1.00 92.12 424 PHE A C 1
ATOM 3208 O O . PHE A 1 424 ? 3.783 1.978 8.676 1.00 92.12 424 PHE A O 1
ATOM 3215 N N . LEU A 1 425 ? 1.692 2.784 8.806 1.00 90.38 425 LEU A N 1
ATOM 3216 C CA . LEU A 1 425 ? 1.262 1.993 9.953 1.00 90.38 425 LEU A CA 1
ATOM 3217 C C . LEU A 1 425 ? 1.433 0.488 9.683 1.00 90.38 425 LEU A C 1
ATOM 3219 O O . LEU A 1 425 ? 2.094 -0.202 10.460 1.00 90.38 425 LEU A O 1
ATOM 3223 N N . SER A 1 426 ? 0.975 -0.019 8.530 1.00 87.00 426 SER A N 1
ATOM 3224 C CA . SER A 1 426 ? 1.179 -1.431 8.175 1.00 87.00 426 SER A CA 1
ATOM 3225 C C . SER A 1 426 ? 2.658 -1.819 8.028 1.00 87.00 426 SER A C 1
ATOM 3227 O O . SER A 1 426 ? 2.974 -3.001 8.192 1.00 87.00 426 SER A O 1
ATOM 3229 N N . ALA A 1 427 ? 3.555 -0.888 7.697 1.00 89.81 427 ALA A N 1
ATOM 3230 C CA . ALA A 1 427 ? 4.989 -1.144 7.619 1.00 89.81 427 ALA A CA 1
ATOM 3231 C C . ALA A 1 427 ? 5.626 -1.259 9.013 1.00 89.81 427 ALA A C 1
ATOM 3233 O O . ALA A 1 427 ? 6.326 -2.239 9.280 1.00 89.81 427 ALA A O 1
ATOM 3234 N N . LEU A 1 428 ? 5.319 -0.323 9.918 1.00 90.81 428 LEU A N 1
ATOM 3235 C CA . LEU A 1 428 ? 5.754 -0.368 11.319 1.00 90.81 428 LEU A CA 1
ATOM 3236 C C . LEU A 1 428 ? 5.225 -1.628 12.028 1.00 90.81 428 LEU A C 1
ATOM 3238 O O . LEU A 1 428 ? 5.995 -2.341 12.675 1.00 90.81 428 LEU A O 1
ATOM 3242 N N . ALA A 1 429 ? 3.944 -1.960 11.822 1.00 87.38 429 ALA A N 1
ATOM 3243 C CA . ALA A 1 429 ? 3.278 -3.148 12.365 1.00 87.38 429 ALA A CA 1
ATOM 3244 C C . ALA A 1 429 ? 3.910 -4.470 11.908 1.00 87.38 429 ALA A C 1
ATOM 3246 O O . ALA A 1 429 ? 4.016 -5.416 12.685 1.00 87.38 429 ALA A O 1
ATOM 3247 N N . LYS A 1 430 ? 4.344 -4.561 10.643 1.00 84.56 430 LYS A N 1
ATOM 3248 C CA . LYS A 1 430 ? 5.128 -5.710 10.158 1.00 84.56 430 LYS A CA 1
ATOM 3249 C C . LYS A 1 430 ? 6.496 -5.773 10.822 1.00 84.56 430 LYS A C 1
ATOM 3251 O O . LYS A 1 430 ? 6.977 -6.855 11.132 1.00 84.56 430 LYS A O 1
ATOM 3256 N N . ALA A 1 431 ? 7.134 -4.620 10.993 1.00 84.06 431 ALA A N 1
ATOM 3257 C CA . ALA A 1 431 ? 8.485 -4.525 11.516 1.00 84.06 431 ALA A CA 1
ATOM 3258 C C . ALA A 1 431 ? 8.602 -4.713 13.030 1.00 84.06 431 ALA A C 1
ATOM 3260 O O . ALA A 1 431 ? 9.727 -4.874 13.496 1.00 84.06 431 ALA A O 1
ATOM 3261 N N . ARG A 1 432 ? 7.481 -4.706 13.770 1.00 83.25 432 ARG A N 1
ATOM 3262 C CA . ARG A 1 432 ? 7.439 -4.619 15.241 1.00 83.25 432 ARG A CA 1
ATOM 3263 C C . ARG A 1 432 ? 8.157 -3.361 15.758 1.00 83.25 432 ARG A C 1
ATOM 3265 O O . ARG A 1 432 ? 8.810 -3.381 16.797 1.00 83.25 432 ARG A O 1
ATOM 3272 N N . CYS A 1 433 ? 8.055 -2.252 15.020 1.00 85.31 433 CYS A N 1
ATOM 3273 C CA . CYS A 1 433 ? 8.697 -0.987 15.379 1.00 85.31 433 CYS A CA 1
ATOM 3274 C C . CYS A 1 433 ? 7.919 -0.289 16.513 1.00 85.31 433 CYS A C 1
ATOM 3276 O O . CYS A 1 433 ? 7.119 0.607 16.265 1.00 85.31 433 CYS A O 1
ATOM 3278 N N . ARG A 1 434 ? 8.132 -0.748 17.756 1.00 82.56 434 ARG A N 1
ATOM 3279 C CA . ARG A 1 434 ? 7.530 -0.190 18.985 1.00 82.56 434 ARG A CA 1
ATOM 3280 C C . ARG A 1 434 ? 8.369 0.936 19.630 1.00 82.56 434 ARG A C 1
ATOM 3282 O O . ARG A 1 434 ? 7.965 1.499 20.640 1.00 82.56 434 ARG A O 1
ATOM 3289 N N . LYS A 1 435 ? 9.546 1.256 19.072 1.00 78.69 435 LYS A N 1
ATOM 3290 C CA . LYS A 1 435 ? 10.400 2.381 19.509 1.00 78.69 435 LYS A CA 1
ATOM 3291 C C . LYS A 1 435 ? 9.749 3.695 19.048 1.00 78.69 435 LYS A C 1
ATOM 3293 O O . LYS A 1 435 ? 9.460 3.807 17.863 1.00 78.69 435 LYS A O 1
ATOM 3298 N N . GLU A 1 436 ? 9.572 4.661 19.952 1.00 86.94 436 GLU A N 1
ATOM 3299 C CA . GLU A 1 436 ? 8.703 5.859 19.836 1.00 86.94 436 GLU A CA 1
ATOM 3300 C C . GLU A 1 436 ? 7.178 5.639 19.992 1.00 86.94 436 GLU A C 1
ATOM 3302 O O . GLU A 1 436 ? 6.407 6.000 19.095 1.00 86.94 436 GLU A O 1
ATOM 3307 N N . PRO A 1 437 ? 6.691 5.139 21.149 1.00 87.19 437 PRO A N 1
ATOM 3308 C CA . PRO A 1 437 ? 5.255 5.135 21.454 1.00 87.19 437 PRO A CA 1
ATOM 3309 C C . PRO A 1 437 ? 4.665 6.556 21.529 1.00 87.19 437 PRO A C 1
ATOM 3311 O O . PRO A 1 437 ? 3.500 6.753 21.197 1.00 87.19 437 PRO A O 1
ATOM 3314 N N . GLU A 1 438 ? 5.472 7.554 21.905 1.00 88.56 438 GLU A N 1
ATOM 3315 C CA . GLU A 1 438 ? 5.095 8.974 21.956 1.00 88.56 438 GLU A CA 1
ATOM 3316 C C . GLU A 1 438 ? 4.813 9.539 20.556 1.00 88.56 438 GLU A C 1
ATOM 3318 O O . GLU A 1 438 ? 3.738 10.076 20.290 1.00 88.56 438 GLU A O 1
ATOM 3323 N N . THR A 1 439 ? 5.749 9.350 19.620 1.00 90.75 439 THR A N 1
ATOM 3324 C CA . THR A 1 439 ? 5.576 9.801 18.231 1.00 90.75 439 THR A CA 1
ATOM 3325 C C . THR A 1 439 ? 4.457 9.029 17.530 1.00 90.75 439 THR A C 1
ATOM 3327 O O . THR A 1 439 ? 3.712 9.615 16.743 1.00 90.75 439 THR A O 1
ATOM 3330 N N . LEU A 1 440 ? 4.271 7.742 17.856 1.00 89.31 440 LEU A N 1
ATOM 3331 C CA . LEU A 1 440 ? 3.081 6.992 17.451 1.00 89.31 440 LEU A CA 1
ATOM 3332 C C . LEU A 1 440 ? 1.802 7.630 18.008 1.00 89.31 440 LEU A C 1
ATOM 3334 O O . LEU A 1 440 ? 0.887 7.852 17.221 1.00 89.31 440 LEU A O 1
ATOM 3338 N N . ARG A 1 441 ? 1.739 7.994 19.299 1.00 88.94 441 ARG A N 1
ATOM 3339 C CA . ARG A 1 441 ? 0.564 8.664 19.884 1.00 88.94 441 ARG A CA 1
ATOM 3340 C C . ARG A 1 441 ? 0.230 9.945 19.145 1.00 88.94 441 ARG A C 1
ATOM 3342 O O . ARG A 1 441 ? -0.846 10.010 18.567 1.00 88.94 441 ARG A O 1
ATOM 3349 N N . ARG A 1 442 ? 1.167 10.892 19.044 1.00 88.94 442 ARG A N 1
ATOM 3350 C CA . ARG A 1 442 ? 0.961 12.176 18.345 1.00 88.94 442 ARG A CA 1
ATOM 3351 C C . ARG A 1 442 ? 0.485 11.988 16.899 1.00 88.94 442 ARG A C 1
ATOM 3353 O O . ARG A 1 442 ? -0.379 12.717 16.415 1.00 88.94 442 ARG A O 1
ATOM 3360 N N . LEU A 1 443 ? 1.010 10.977 16.204 1.00 89.56 443 LEU A N 1
ATOM 3361 C CA . LEU A 1 443 ? 0.614 10.636 14.837 1.00 89.56 443 LEU A CA 1
ATOM 3362 C C . LEU A 1 443 ? -0.788 10.002 14.756 1.00 89.56 443 LEU A C 1
ATOM 3364 O O . LEU A 1 443 ? -1.501 10.242 13.782 1.00 89.56 443 LEU A O 1
ATOM 3368 N N . LEU A 1 444 ? -1.220 9.244 15.767 1.00 88.81 444 LEU A N 1
ATOM 3369 C CA . LEU A 1 444 ? -2.597 8.754 15.874 1.00 88.81 444 LEU A CA 1
ATOM 3370 C C . LEU A 1 444 ? -3.568 9.861 16.333 1.00 88.81 444 LEU A C 1
ATOM 3372 O O . LEU A 1 444 ? -4.633 9.995 15.738 1.00 88.81 444 LEU A O 1
ATOM 3376 N N . GLU A 1 445 ? -3.196 10.712 17.292 1.00 86.69 445 GLU A N 1
ATOM 3377 C CA . GLU A 1 445 ? -3.975 11.868 17.780 1.00 86.69 445 GLU A CA 1
ATOM 3378 C C . GLU A 1 445 ? -4.314 12.879 16.677 1.00 86.69 445 GLU A C 1
ATOM 3380 O O . GLU A 1 445 ? -5.382 13.485 16.706 1.00 86.69 445 GLU A O 1
ATOM 3385 N N . VAL A 1 446 ? -3.434 13.051 15.685 1.00 85.88 446 VAL A N 1
ATOM 3386 C CA . VAL A 1 446 ? -3.675 13.925 14.522 1.00 85.88 446 VAL A CA 1
ATOM 3387 C C . VAL A 1 446 ? -4.581 13.266 13.470 1.00 85.88 446 VAL A C 1
ATOM 3389 O O . VAL A 1 446 ? -5.279 13.964 12.731 1.00 85.88 446 VAL A O 1
ATOM 3392 N N . HIS A 1 447 ? -4.607 11.932 13.386 1.00 84.88 447 HIS A N 1
ATOM 3393 C CA . HIS A 1 447 ? -5.265 11.205 12.291 1.00 84.88 447 HIS A CA 1
ATOM 3394 C C . HIS A 1 447 ? -6.532 10.416 12.662 1.00 84.88 447 HIS A C 1
ATOM 3396 O O . HIS A 1 447 ? -7.338 10.130 11.772 1.00 84.88 447 HIS A O 1
ATOM 3402 N N . PHE A 1 448 ? -6.734 10.085 13.937 1.00 83.81 448 PHE A N 1
ATOM 3403 C CA . PHE A 1 448 ? -7.932 9.433 14.476 1.00 83.81 448 PHE A CA 1
ATOM 3404 C C . PHE A 1 448 ? -8.960 10.354 15.185 1.00 83.81 448 PHE A C 1
ATOM 3406 O O . PHE A 1 448 ? -9.995 9.816 15.582 1.00 83.81 448 PHE A O 1
ATOM 3413 N N . PRO A 1 449 ? -8.776 11.680 15.392 1.00 73.81 449 PRO A N 1
ATOM 3414 C CA . PRO A 1 449 ? -9.689 12.434 16.244 1.00 73.81 449 PRO A CA 1
ATOM 3415 C C . PRO A 1 449 ? -11.056 12.592 15.552 1.00 73.81 449 PRO A C 1
ATOM 3417 O O . PRO A 1 449 ? -11.109 12.781 14.330 1.00 73.81 449 PRO A O 1
ATOM 3420 N N . PRO A 1 450 ? -12.178 12.552 16.298 1.00 56.38 450 PRO A N 1
ATOM 3421 C CA . PRO A 1 450 ? -13.524 12.537 15.726 1.00 56.38 450 PRO A CA 1
ATOM 3422 C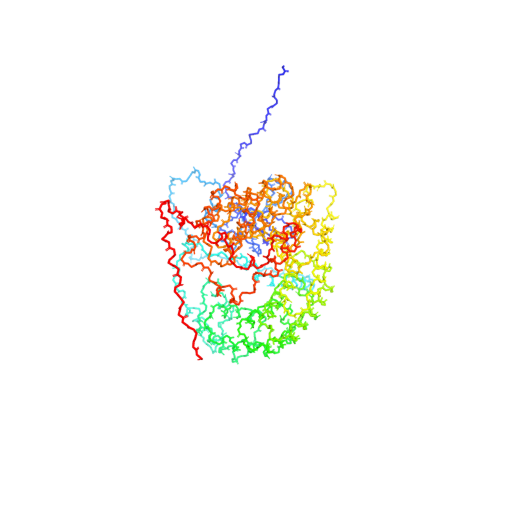 C . PRO A 1 450 ? -13.904 13.904 15.133 1.00 56.38 450 PRO A C 1
ATOM 3424 O O . PRO A 1 450 ? -14.580 14.729 15.754 1.00 56.38 450 PRO A O 1
ATOM 3427 N N . PHE A 1 451 ? -13.479 14.155 13.892 1.00 52.19 451 PHE A N 1
ATOM 3428 C CA . PHE A 1 451 ? -13.684 15.423 13.193 1.00 52.19 451 PHE A CA 1
ATOM 3429 C C . PHE A 1 451 ? -15.164 15.625 12.825 1.00 52.19 451 PHE A C 1
ATOM 3431 O O . PHE A 1 451 ? -15.609 15.247 11.740 1.00 52.19 451 PHE A O 1
ATOM 3438 N N . ARG A 1 452 ? -15.931 16.205 13.765 1.00 52.03 452 ARG A N 1
ATOM 3439 C CA . ARG A 1 452 ? -17.315 16.723 13.644 1.00 52.03 452 ARG A CA 1
ATOM 3440 C C . ARG A 1 452 ? -18.162 16.061 12.538 1.00 52.03 452 ARG A C 1
ATOM 3442 O O . ARG A 1 452 ? -18.711 16.732 11.667 1.00 52.03 452 ARG A O 1
ATOM 3449 N N . GLY A 1 453 ? -18.286 14.734 12.607 1.00 56.53 453 GLY A N 1
ATOM 3450 C CA . GLY A 1 453 ? -19.211 13.934 11.799 1.00 56.53 453 GLY A CA 1
ATOM 3451 C C . GLY A 1 453 ? -18.599 12.957 10.789 1.00 56.53 453 GLY A C 1
ATOM 3452 O O . GLY A 1 453 ? -19.315 12.029 10.413 1.00 56.53 453 GLY A O 1
ATOM 3453 N N . LYS A 1 454 ? -17.336 13.111 10.345 1.00 60.28 454 LYS A N 1
ATOM 3454 C CA . LYS A 1 454 ? -16.661 12.145 9.440 1.00 60.28 454 LYS A CA 1
ATOM 3455 C C . LYS A 1 454 ? -15.132 12.172 9.562 1.00 60.28 454 LYS A C 1
ATOM 3457 O O . LYS A 1 454 ? -14.519 13.154 9.146 1.00 60.28 454 LYS A O 1
ATOM 3462 N N . SER A 1 455 ? -14.502 11.067 9.971 1.00 66.81 455 SER A N 1
ATOM 3463 C CA . SER A 1 455 ? -13.076 10.865 9.679 1.00 66.81 455 SER A CA 1
ATOM 3464 C C . SER A 1 455 ? -12.852 10.567 8.196 1.00 66.81 455 SER A C 1
ATOM 3466 O O . SER A 1 455 ? -13.646 9.888 7.538 1.00 66.81 455 SER A O 1
ATOM 3468 N N . LEU A 1 456 ? -11.714 11.014 7.666 1.00 65.06 456 LEU A N 1
ATOM 3469 C CA . LEU A 1 456 ? -11.253 10.638 6.329 1.00 65.06 456 LEU A CA 1
ATOM 3470 C C . LEU A 1 456 ? -10.906 9.142 6.230 1.00 65.06 456 LEU A C 1
ATOM 3472 O O . LEU A 1 456 ? -11.037 8.572 5.146 1.00 65.06 456 LEU A O 1
ATOM 3476 N N . LEU A 1 457 ? -10.597 8.462 7.342 1.00 69.94 457 LEU A N 1
ATOM 3477 C CA . LEU A 1 457 ? -10.457 7.000 7.365 1.00 69.94 457 LEU A CA 1
ATOM 3478 C C . LEU A 1 457 ? -11.778 6.286 7.038 1.00 69.94 457 LEU A C 1
ATOM 3480 O O . LEU A 1 457 ? -11.770 5.292 6.313 1.00 69.94 457 LEU A O 1
ATOM 3484 N N . ALA A 1 458 ? -12.923 6.821 7.477 1.00 70.69 458 ALA A N 1
ATOM 3485 C CA . ALA A 1 458 ? -14.237 6.259 7.156 1.00 70.69 458 ALA A CA 1
ATOM 3486 C C . ALA A 1 458 ? -14.605 6.387 5.661 1.00 70.69 458 ALA A C 1
ATOM 3488 O O . ALA A 1 458 ? -15.484 5.668 5.185 1.00 70.69 458 ALA A O 1
ATOM 3489 N N . SER A 1 459 ? -13.927 7.267 4.907 1.00 77.81 459 SER A N 1
ATOM 3490 C CA . SER A 1 459 ? -14.107 7.393 3.451 1.00 77.81 459 SER A CA 1
ATOM 3491 C C . SER A 1 459 ? -13.388 6.301 2.646 1.00 77.81 459 SER A C 1
ATOM 3493 O O . SER A 1 459 ? -13.844 5.942 1.561 1.00 77.81 459 SER A O 1
ATOM 3495 N N . GLU A 1 460 ? -12.328 5.706 3.205 1.00 85.75 460 GLU A N 1
ATOM 3496 C CA . GLU A 1 460 ? -11.612 4.565 2.627 1.00 85.75 460 GLU A CA 1
ATOM 3497 C C . GLU A 1 460 ? -11.525 3.419 3.657 1.00 85.75 460 GLU A C 1
ATOM 3499 O O . GLU A 1 460 ? -10.487 3.234 4.300 1.00 85.75 460 GLU A O 1
ATOM 3504 N N . PRO A 1 461 ? -12.587 2.595 3.806 1.00 87.75 461 PRO A N 1
ATOM 3505 C CA . PRO A 1 461 ? -12.688 1.564 4.849 1.00 87.75 461 PRO A CA 1
ATOM 3506 C C . PRO A 1 461 ? -11.542 0.540 4.903 1.00 87.75 461 PRO A C 1
ATOM 3508 O O . PRO A 1 461 ? -11.340 -0.113 5.925 1.00 87.75 461 PRO A O 1
ATOM 3511 N N . GLN A 1 462 ? -10.790 0.369 3.811 1.00 87.38 462 GLN A N 1
ATOM 3512 C CA . GLN A 1 462 ? -9.592 -0.472 3.784 1.00 87.38 462 GLN A CA 1
ATOM 3513 C C . GLN A 1 462 ? -8.426 0.149 4.569 1.00 87.38 462 GLN A C 1
ATOM 3515 O O . GLN A 1 462 ? -7.702 -0.580 5.242 1.00 87.38 462 GLN A O 1
ATOM 3520 N N . ASN A 1 463 ? -8.280 1.475 4.551 1.00 85.75 463 ASN A N 1
ATOM 3521 C CA . ASN A 1 463 ? -7.258 2.172 5.330 1.00 85.75 463 ASN A CA 1
ATOM 3522 C C . ASN A 1 463 ? -7.637 2.178 6.812 1.00 85.75 463 ASN A C 1
ATOM 3524 O O . ASN A 1 463 ? -6.794 1.851 7.639 1.00 85.75 463 ASN A O 1
ATOM 3528 N N . LEU A 1 464 ? -8.914 2.421 7.141 1.00 89.31 464 LEU A N 1
ATOM 3529 C CA . LEU A 1 464 ? -9.422 2.286 8.513 1.00 89.31 464 LEU A CA 1
ATOM 3530 C C . LEU A 1 464 ? -9.135 0.889 9.088 1.00 89.31 464 LEU A C 1
ATOM 3532 O O . LEU A 1 464 ? -8.598 0.781 10.186 1.00 89.31 464 LEU A O 1
ATOM 3536 N N . ALA A 1 465 ? -9.416 -0.175 8.328 1.00 89.50 465 ALA A N 1
ATOM 3537 C CA . ALA A 1 465 ? -9.122 -1.547 8.744 1.00 89.50 465 ALA A CA 1
ATOM 3538 C C . ALA A 1 465 ? -7.617 -1.813 8.947 1.00 89.50 465 ALA A C 1
ATOM 3540 O O . ALA A 1 465 ? -7.245 -2.502 9.896 1.00 89.50 465 ALA A O 1
ATOM 3541 N N . LEU A 1 466 ? -6.744 -1.254 8.099 1.00 86.19 466 LEU A N 1
ATOM 3542 C CA . LEU A 1 466 ? -5.285 -1.364 8.245 1.00 86.19 466 LEU A CA 1
ATOM 3543 C C . LEU A 1 466 ? -4.747 -0.567 9.445 1.00 86.19 466 LEU A C 1
ATOM 3545 O O . LEU A 1 466 ? -3.850 -1.050 10.137 1.00 86.19 466 LEU A O 1
ATOM 3549 N N . SER A 1 467 ? -5.306 0.614 9.720 1.00 87.31 467 SER A N 1
ATOM 3550 C CA . SER A 1 467 ? -4.987 1.436 10.891 1.00 87.31 467 SER A CA 1
ATOM 3551 C C . SER A 1 467 ? -5.419 0.752 12.191 1.00 87.31 467 SER A C 1
ATOM 3553 O O . SER A 1 467 ? -4.581 0.527 13.059 1.00 87.31 467 SER A O 1
ATOM 3555 N N . VAL A 1 468 ? -6.682 0.323 12.292 1.00 89.25 468 VAL A N 1
ATOM 3556 C CA . VAL A 1 468 ? -7.230 -0.433 13.437 1.00 89.25 468 VAL A CA 1
ATOM 3557 C C . VAL A 1 468 ? -6.414 -1.703 13.717 1.00 89.25 468 VAL A C 1
ATOM 3559 O O . VAL A 1 468 ? -6.003 -1.952 14.848 1.00 89.25 468 VAL A O 1
ATOM 3562 N N . HIS A 1 469 ? -6.099 -2.483 12.681 1.00 88.25 469 HIS A N 1
ATOM 3563 C CA . HIS A 1 469 ? -5.282 -3.691 12.815 1.00 88.25 469 HIS A CA 1
ATOM 3564 C C . HIS A 1 469 ? -3.795 -3.392 13.111 1.00 88.25 469 HIS A C 1
ATOM 3566 O O . HIS A 1 469 ? -3.079 -4.260 13.612 1.00 88.25 469 HIS A O 1
ATOM 3572 N N . THR A 1 470 ? -3.314 -2.174 12.836 1.00 84.88 470 THR A N 1
ATOM 3573 C CA . THR A 1 470 ? -1.982 -1.724 13.270 1.00 84.88 470 THR A CA 1
ATOM 3574 C C . THR A 1 470 ? -1.952 -1.382 14.756 1.00 84.88 470 THR A C 1
ATOM 3576 O O . THR A 1 470 ? -0.986 -1.763 15.407 1.00 84.88 470 THR A O 1
ATOM 3579 N N . VAL A 1 471 ? -2.991 -0.740 15.309 1.00 87.56 471 VAL A N 1
ATOM 3580 C CA . VAL A 1 471 ? -3.077 -0.457 16.758 1.00 87.56 471 VAL A CA 1
ATOM 3581 C C . VAL A 1 471 ? -2.862 -1.742 17.563 1.00 87.56 471 VAL A C 1
ATOM 3583 O O . VAL A 1 471 ? -2.013 -1.767 18.447 1.00 87.56 471 VAL A O 1
ATOM 3586 N N . LEU A 1 472 ? -3.545 -2.831 17.184 1.00 87.56 472 LEU A N 1
ATOM 3587 C CA . LEU A 1 472 ? -3.312 -4.160 17.758 1.00 87.56 472 LEU A CA 1
ATOM 3588 C C . LEU A 1 472 ? -1.850 -4.617 17.583 1.00 87.56 472 LEU A C 1
ATOM 3590 O O . LEU A 1 472 ? -1.198 -4.996 18.547 1.00 87.56 472 LEU A O 1
ATOM 3594 N N . LYS A 1 473 ? -1.317 -4.593 16.354 1.00 83.50 473 LYS A N 1
ATOM 3595 C CA . LYS A 1 473 ? 0.010 -5.161 16.044 1.00 83.50 473 LYS A CA 1
ATOM 3596 C C . LYS A 1 473 ? 1.217 -4.376 16.564 1.00 83.50 473 LYS A C 1
ATOM 3598 O O . LYS A 1 473 ? 2.314 -4.929 16.592 1.00 83.50 473 LYS A O 1
ATOM 3603 N N . LEU A 1 474 ? 1.043 -3.109 16.924 1.00 82.31 474 LEU A N 1
ATOM 3604 C CA . LEU A 1 474 ? 2.068 -2.299 17.586 1.00 82.31 474 LEU A CA 1
ATOM 3605 C C . LEU A 1 474 ? 1.887 -2.239 19.108 1.00 82.31 474 LEU A C 1
ATOM 3607 O O . LEU A 1 474 ? 2.674 -1.561 19.760 1.00 82.31 474 LEU A O 1
ATOM 3611 N N . ASP A 1 475 ? 0.905 -2.964 19.655 1.00 86.00 475 ASP A N 1
ATOM 3612 C CA . ASP A 1 475 ? 0.586 -2.991 21.087 1.00 86.00 475 ASP A CA 1
ATOM 3613 C C . ASP A 1 475 ? 0.162 -1.613 21.634 1.00 86.00 475 ASP A C 1
ATOM 3615 O O . ASP A 1 475 ? 0.515 -1.181 22.726 1.00 86.00 475 ASP A O 1
ATOM 3619 N N . LEU A 1 476 ? -0.599 -0.881 20.815 1.00 86.12 476 LEU A N 1
ATOM 3620 C CA . LEU A 1 476 ? -1.070 0.477 21.099 1.00 86.12 476 LEU A CA 1
ATOM 3621 C C . LEU A 1 476 ? -2.503 0.487 21.653 1.00 86.12 476 LEU A C 1
ATOM 3623 O O . LEU A 1 476 ? -3.150 1.528 21.664 1.00 86.12 476 LEU A O 1
ATOM 3627 N N . LEU A 1 477 ? -3.037 -0.656 22.093 1.00 85.81 477 LEU A N 1
ATOM 3628 C CA . LEU A 1 477 ? -4.404 -0.735 22.625 1.00 85.81 477 LEU A CA 1
ATOM 3629 C C . LEU A 1 477 ? -4.570 0.047 23.935 1.00 85.81 477 LEU A C 1
ATOM 3631 O O . LEU A 1 477 ? -5.620 0.641 24.144 1.00 85.81 477 LEU A O 1
ATOM 3635 N N . ARG A 1 478 ? -3.523 0.106 24.768 1.00 87.31 478 ARG A N 1
ATOM 3636 C CA . ARG A 1 478 ? -3.454 0.918 25.999 1.00 87.31 478 ARG A CA 1
ATOM 3637 C C . ARG A 1 478 ? -3.028 2.373 25.764 1.00 87.31 478 ARG A C 1
ATOM 3639 O O . ARG A 1 478 ? -2.782 3.103 26.718 1.00 87.31 478 ARG A O 1
ATOM 3646 N N . LEU A 1 479 ? -2.893 2.801 24.509 1.00 87.56 479 LEU A N 1
ATOM 3647 C CA . LEU A 1 479 ? -2.444 4.149 24.188 1.00 87.56 479 LEU A CA 1
ATOM 3648 C C . LEU A 1 479 ? -3.609 5.136 24.330 1.00 87.56 479 LEU A C 1
ATOM 3650 O O . LEU A 1 479 ? -4.480 5.181 23.465 1.00 87.56 479 LEU A O 1
ATOM 3654 N N . ASP A 1 480 ? -3.622 5.910 25.413 1.00 88.06 480 ASP A N 1
ATOM 3655 C CA . ASP A 1 480 ? -4.661 6.915 25.646 1.00 88.06 480 ASP A CA 1
ATOM 3656 C C . ASP A 1 480 ? -4.701 7.954 24.511 1.00 88.06 480 ASP A C 1
ATOM 3658 O O . ASP A 1 480 ? -3.720 8.648 24.264 1.00 88.06 480 ASP A O 1
ATOM 3662 N N . LEU A 1 481 ? -5.834 8.060 23.816 1.00 85.19 481 LEU A N 1
ATOM 3663 C CA . LEU A 1 481 ? -6.118 9.087 22.820 1.00 85.19 481 LEU A CA 1
ATOM 3664 C C . LEU A 1 481 ? -7.281 9.954 23.318 1.00 85.19 481 LEU A C 1
ATOM 3666 O O . LEU A 1 481 ? -8.447 9.698 23.013 1.00 85.19 481 LEU A O 1
ATOM 3670 N N . ALA A 1 482 ? -6.933 11.016 24.049 1.00 85.06 482 ALA A N 1
ATOM 3671 C CA . ALA A 1 482 ? -7.855 12.003 24.619 1.00 85.06 482 ALA A CA 1
ATOM 3672 C C . ALA A 1 482 ? -8.869 11.436 25.642 1.00 85.06 482 ALA A C 1
ATOM 3674 O O . ALA A 1 482 ? -10.051 11.788 25.615 1.00 85.06 482 ALA A O 1
ATOM 3675 N N . GLY A 1 483 ? -8.401 10.594 26.567 1.00 87.69 483 GLY A N 1
ATOM 3676 C CA . GLY A 1 483 ? -9.197 9.967 27.625 1.00 87.69 483 GLY A CA 1
ATOM 3677 C C . GLY A 1 483 ? -9.912 8.689 27.175 1.00 87.69 483 GLY A C 1
ATOM 3678 O O . GLY A 1 483 ? -11.032 8.431 27.619 1.00 87.69 483 GLY A O 1
ATOM 3679 N N . SER A 1 484 ? -9.346 7.934 26.228 1.00 90.94 484 SER A N 1
ATOM 3680 C CA . SER A 1 484 ? -9.936 6.705 25.670 1.00 90.94 484 SER A CA 1
ATOM 3681 C C . SER A 1 484 ? -8.952 5.879 24.823 1.00 90.94 484 SER A C 1
ATOM 3683 O O . SER A 1 484 ? -8.161 6.450 24.073 1.00 90.94 484 SER A O 1
ATOM 3685 N N . PRO A 1 485 ? -9.055 4.535 24.813 1.00 92.44 485 PRO A N 1
ATOM 3686 C CA . PRO A 1 485 ? -8.297 3.678 23.897 1.00 92.44 485 PRO A CA 1
ATOM 3687 C C . PRO A 1 485 ? -8.570 3.965 22.412 1.00 92.44 485 PRO A C 1
ATOM 3689 O O . PRO A 1 485 ? -9.704 4.307 22.047 1.00 92.44 485 PRO A O 1
ATOM 3692 N N . PR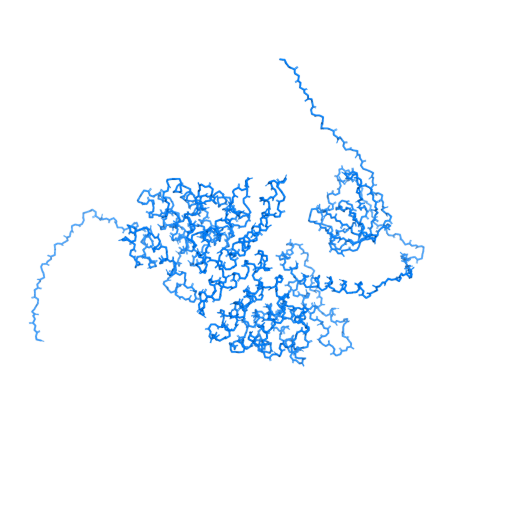O A 1 486 ? -7.627 3.685 21.489 1.00 90.94 486 PRO A N 1
ATOM 3693 C CA . PRO A 1 486 ? -7.782 4.079 20.089 1.00 90.94 486 PRO A CA 1
ATOM 3694 C C . PRO A 1 486 ? -8.949 3.387 19.381 1.00 90.94 486 PRO A C 1
ATOM 3696 O O . PRO A 1 486 ? -9.565 3.959 18.483 1.00 90.94 486 PRO A O 1
ATOM 3699 N N . LEU A 1 487 ? -9.282 2.155 19.780 1.00 93.31 487 LEU A N 1
ATOM 3700 C CA . LEU A 1 487 ? -10.404 1.423 19.191 1.00 93.31 487 LEU A CA 1
ATOM 3701 C C . LEU A 1 487 ? -11.766 1.871 19.737 1.00 93.31 487 LEU A C 1
ATOM 3703 O O . LEU A 1 487 ? -12.772 1.661 19.056 1.00 93.31 487 LEU A O 1
ATOM 3707 N N . VAL A 1 488 ? -11.814 2.529 20.902 1.00 93.94 488 VAL A N 1
ATOM 3708 C CA . VAL A 1 488 ? -13.020 3.225 21.379 1.00 93.94 488 VAL A CA 1
ATOM 3709 C C . VAL A 1 488 ? -13.228 4.488 20.543 1.00 93.94 488 VAL A C 1
ATOM 3711 O O . VAL A 1 488 ? -14.305 4.665 19.973 1.00 93.94 488 VAL A O 1
ATOM 3714 N N . VAL A 1 489 ? -12.173 5.294 20.366 1.00 91.12 489 VAL A N 1
ATOM 3715 C CA . VAL A 1 489 ? -12.191 6.516 19.538 1.00 91.12 489 VAL A CA 1
ATOM 3716 C C . VAL A 1 489 ? -12.604 6.223 18.088 1.00 91.12 489 VAL A C 1
ATOM 3718 O O . VAL A 1 489 ? -13.426 6.945 17.528 1.00 91.12 489 VAL A O 1
ATOM 3721 N N . LEU A 1 490 ? -12.105 5.134 17.489 1.00 91.19 490 LEU A N 1
ATOM 3722 C CA . LEU A 1 490 ? -12.423 4.745 16.106 1.00 91.19 490 LEU A CA 1
ATOM 3723 C C . LEU A 1 490 ? -13.761 4.003 15.922 1.00 91.19 490 LEU A C 1
ATOM 3725 O O . LEU A 1 490 ? -14.212 3.842 14.784 1.00 91.19 490 LEU A O 1
ATOM 3729 N N . ALA A 1 491 ? -14.429 3.553 16.989 1.00 93.88 491 ALA A N 1
ATOM 3730 C CA . ALA A 1 491 ? -15.660 2.766 16.870 1.00 93.88 491 ALA A CA 1
ATOM 3731 C C . ALA A 1 491 ? -16.794 3.456 16.067 1.00 93.88 491 ALA A C 1
ATOM 3733 O O . ALA A 1 491 ? -17.453 2.767 15.279 1.00 93.88 491 ALA A O 1
ATOM 3734 N N . PRO A 1 492 ? -17.037 4.783 16.176 1.00 92.31 492 PRO A N 1
ATOM 3735 C CA . PRO A 1 492 ? -18.036 5.476 15.357 1.00 92.31 492 PRO A CA 1
ATOM 3736 C C . PRO A 1 492 ? -17.704 5.465 13.858 1.00 92.31 492 PRO A C 1
ATOM 3738 O O . PRO A 1 492 ? -18.590 5.230 13.032 1.00 92.31 492 PRO A O 1
ATOM 3741 N N . ASP A 1 493 ? -16.431 5.657 13.497 1.00 90.00 493 ASP A N 1
ATOM 3742 C CA . ASP A 1 493 ? -15.973 5.612 12.103 1.00 90.00 493 ASP A CA 1
ATOM 3743 C C . ASP A 1 493 ? -16.082 4.204 11.521 1.00 90.00 493 ASP A C 1
ATOM 3745 O O . ASP A 1 493 ? -16.494 4.043 10.372 1.00 90.00 493 ASP A O 1
ATOM 3749 N N . VAL A 1 494 ? -15.787 3.174 12.321 1.00 91.88 494 VAL A N 1
ATOM 3750 C CA . VAL A 1 494 ? -15.966 1.771 11.925 1.00 91.88 494 VAL A CA 1
ATOM 3751 C C . VAL A 1 494 ? -17.437 1.494 11.622 1.00 91.88 494 VAL A C 1
ATOM 3753 O O . VAL A 1 494 ? -17.741 1.038 10.518 1.00 91.88 494 VAL A O 1
ATOM 3756 N N . LYS A 1 495 ? -18.359 1.864 12.524 1.00 92.62 495 LYS A N 1
ATOM 3757 C CA . LYS A 1 495 ? -19.818 1.749 12.315 1.00 92.62 495 LYS A CA 1
ATOM 3758 C C . LYS A 1 495 ? -20.301 2.507 11.068 1.00 92.62 495 LYS A C 1
ATOM 3760 O O . LYS A 1 495 ? -21.197 2.028 10.371 1.00 92.62 495 LYS A O 1
ATOM 3765 N N . HIS A 1 496 ? -19.709 3.662 10.747 1.00 90.62 496 HIS A N 1
ATOM 3766 C CA . HIS A 1 496 ? -19.997 4.385 9.503 1.00 90.62 496 HIS A CA 1
ATOM 3767 C C . HIS A 1 496 ? -19.497 3.614 8.270 1.00 90.62 496 HIS A C 1
ATOM 3769 O O . HIS A 1 496 ? -20.249 3.394 7.316 1.00 90.62 496 HIS A O 1
ATOM 3775 N N . ALA A 1 497 ? -18.241 3.165 8.313 1.00 90.50 497 ALA A N 1
ATOM 3776 C CA . ALA A 1 497 ? -17.548 2.481 7.231 1.00 90.50 497 ALA A CA 1
ATOM 3777 C C . ALA A 1 497 ? -18.204 1.149 6.831 1.00 90.50 497 ALA A C 1
ATOM 3779 O O . ALA A 1 497 ? -18.196 0.814 5.643 1.00 90.50 497 ALA A O 1
ATOM 3780 N N . LEU A 1 498 ? -18.834 0.426 7.773 1.00 93.25 498 LEU A N 1
ATOM 3781 C CA . LEU A 1 498 ? -19.536 -0.842 7.505 1.00 93.25 498 LEU A CA 1
ATOM 3782 C C . LEU A 1 498 ? -20.522 -0.744 6.331 1.00 93.25 498 LEU A C 1
ATOM 3784 O O . LEU A 1 498 ? -20.617 -1.663 5.522 1.00 93.25 498 LEU A O 1
ATOM 3788 N N . ARG A 1 499 ? -21.204 0.400 6.182 1.00 91.88 499 ARG A N 1
ATOM 3789 C CA . ARG A 1 499 ? -22.198 0.648 5.119 1.00 91.88 499 ARG A CA 1
ATOM 3790 C C . ARG A 1 499 ? -21.591 0.631 3.707 1.00 91.88 499 ARG A C 1
ATOM 3792 O O . ARG A 1 499 ? -22.300 0.368 2.733 1.00 91.88 499 ARG A O 1
ATOM 3799 N N . GLY A 1 500 ? -20.292 0.920 3.592 1.00 91.62 500 GLY A N 1
ATOM 3800 C CA . GLY A 1 500 ? -19.531 0.907 2.340 1.00 91.62 500 GLY A CA 1
ATOM 3801 C C . GLY A 1 500 ? -18.811 -0.414 2.044 1.00 91.62 500 GLY A C 1
ATOM 3802 O O . GLY A 1 500 ? -18.375 -0.626 0.912 1.00 91.62 500 GLY A O 1
ATOM 3803 N N . LEU A 1 501 ? -18.684 -1.317 3.022 1.00 93.69 501 LEU A N 1
ATOM 3804 C CA . LEU A 1 501 ? -17.973 -2.585 2.857 1.00 93.69 501 LEU A CA 1
ATOM 3805 C C . LEU A 1 501 ? -18.784 -3.557 1.989 1.00 93.69 501 LEU A C 1
ATOM 3807 O O . LEU A 1 501 ? -19.802 -4.091 2.418 1.00 93.69 501 LEU A O 1
ATOM 3811 N N . LYS A 1 502 ? -18.324 -3.803 0.754 1.00 94.00 502 LYS A N 1
ATOM 3812 C CA . LYS A 1 502 ? -18.945 -4.744 -0.198 1.00 94.00 502 LYS A CA 1
ATOM 3813 C C . LYS A 1 502 ? -17.896 -5.522 -1.001 1.00 94.00 502 LYS A C 1
ATOM 3815 O O . LYS A 1 502 ? -16.779 -5.049 -1.220 1.00 94.00 502 LYS A O 1
ATOM 3820 N N . GLY A 1 503 ? -18.270 -6.716 -1.463 1.00 92.75 503 GLY A N 1
ATOM 3821 C CA . GLY A 1 503 ? -17.421 -7.581 -2.290 1.00 92.75 503 GLY A CA 1
ATOM 3822 C C . GLY A 1 503 ? -16.124 -8.035 -1.603 1.00 92.75 503 GLY A C 1
ATOM 3823 O O . GLY A 1 503 ? -15.972 -7.934 -0.387 1.00 92.75 503 GLY A O 1
ATOM 3824 N N . ALA A 1 504 ? -15.167 -8.532 -2.392 1.00 90.88 504 ALA A N 1
ATOM 3825 C CA . ALA A 1 504 ? -13.953 -9.166 -1.869 1.00 90.88 504 ALA A CA 1
ATOM 3826 C C . ALA A 1 504 ? -13.052 -8.227 -1.038 1.00 90.88 504 ALA A C 1
ATOM 3828 O O . ALA A 1 504 ? -12.500 -8.663 -0.031 1.00 90.88 504 ALA A O 1
ATOM 3829 N N . SER A 1 505 ? -12.912 -6.940 -1.398 1.00 90.31 505 SER A N 1
ATOM 3830 C CA . SER A 1 505 ? -12.166 -5.996 -0.539 1.00 90.31 505 SER A CA 1
ATOM 3831 C C . SER A 1 505 ? -12.949 -5.619 0.718 1.00 90.31 505 SER A C 1
ATOM 3833 O O . SER A 1 505 ? -12.342 -5.509 1.778 1.00 90.31 505 SER A O 1
ATOM 3835 N N . GLY A 1 506 ? -14.280 -5.500 0.632 1.00 93.94 506 GLY A N 1
ATOM 3836 C CA . GLY A 1 506 ? -15.135 -5.281 1.800 1.00 93.94 506 GLY A CA 1
ATOM 3837 C C . GLY A 1 506 ? -14.991 -6.391 2.842 1.00 93.94 506 GLY A C 1
ATOM 3838 O O . GLY A 1 506 ? -14.777 -6.099 4.014 1.00 93.94 506 GLY A O 1
ATOM 3839 N N . ALA A 1 507 ? -14.998 -7.649 2.390 1.00 92.88 507 ALA A N 1
ATOM 3840 C CA . ALA A 1 507 ? -14.753 -8.819 3.230 1.00 92.88 507 ALA A CA 1
ATOM 3841 C C . ALA A 1 507 ? -13.372 -8.779 3.907 1.00 92.88 507 ALA A C 1
ATOM 3843 O O . ALA A 1 507 ? -13.282 -8.983 5.113 1.00 92.88 507 ALA A O 1
ATOM 3844 N N . ARG A 1 508 ? -12.299 -8.445 3.169 1.00 92.25 508 ARG A N 1
ATOM 3845 C CA . ARG A 1 508 ? -10.949 -8.300 3.753 1.00 92.25 508 ARG A CA 1
ATOM 3846 C C . ARG A 1 508 ? -10.912 -7.280 4.889 1.00 92.25 508 ARG A C 1
ATOM 3848 O O . ARG A 1 508 ? -10.344 -7.566 5.939 1.00 92.25 508 ARG A O 1
ATOM 3855 N N . SER A 1 509 ? -11.529 -6.117 4.694 1.00 93.75 509 SER A N 1
ATOM 3856 C CA . SER A 1 509 ? -11.604 -5.082 5.727 1.00 93.75 509 SER A CA 1
ATOM 3857 C C . SER A 1 509 ? -12.472 -5.506 6.914 1.00 93.75 509 SER A C 1
ATOM 3859 O O . SER A 1 509 ? -12.070 -5.284 8.050 1.00 93.75 509 SER A O 1
ATOM 3861 N N . ALA A 1 510 ? -13.620 -6.153 6.677 1.00 94.94 510 ALA A N 1
ATOM 3862 C CA . ALA A 1 510 ? -14.496 -6.643 7.742 1.00 94.94 510 ALA A CA 1
ATOM 3863 C C . ALA A 1 510 ? -13.793 -7.683 8.634 1.00 94.94 510 ALA A C 1
ATOM 3865 O O . ALA A 1 510 ? -13.836 -7.562 9.855 1.00 94.94 510 ALA A O 1
ATOM 3866 N N . CYS A 1 511 ? -13.073 -8.645 8.046 1.00 93.69 511 CYS A N 1
ATOM 3867 C CA . CYS A 1 511 ? -12.315 -9.645 8.802 1.00 93.69 511 CYS A CA 1
ATOM 3868 C C . CYS A 1 511 ? -11.126 -9.032 9.569 1.00 93.69 511 CYS A C 1
ATOM 3870 O O . CYS A 1 511 ? -10.882 -9.416 10.709 1.00 93.69 511 CYS A O 1
ATOM 3872 N N . LEU A 1 512 ? -10.417 -8.048 8.993 1.00 92.25 512 LEU A N 1
ATOM 3873 C CA . LEU A 1 512 ? -9.349 -7.307 9.687 1.00 92.25 512 LEU A CA 1
ATOM 3874 C C . LEU A 1 512 ? -9.873 -6.506 10.890 1.00 92.25 512 LEU A C 1
ATOM 3876 O O . LEU A 1 512 ? -9.248 -6.522 11.950 1.00 92.25 512 LEU A O 1
ATOM 3880 N N . LEU A 1 513 ? -11.017 -5.831 10.730 1.00 95.31 513 LEU A N 1
ATOM 3881 C CA . LEU A 1 513 ? -11.688 -5.097 11.805 1.00 95.31 513 LEU A CA 1
ATOM 3882 C C . LEU A 1 513 ? -12.180 -6.052 12.898 1.00 95.31 513 LEU A C 1
ATOM 3884 O O . LEU A 1 513 ? -11.909 -5.818 14.071 1.00 95.31 513 LEU A O 1
ATOM 3888 N N . ALA A 1 514 ? -12.845 -7.149 12.524 1.00 94.81 514 ALA A N 1
ATOM 3889 C CA . ALA A 1 514 ? -13.354 -8.129 13.480 1.00 94.81 514 ALA A CA 1
ATOM 3890 C C . ALA A 1 514 ? -12.219 -8.765 14.291 1.00 94.81 514 ALA A C 1
ATOM 3892 O O . ALA A 1 514 ? -12.320 -8.842 15.511 1.00 94.81 514 ALA A O 1
ATOM 3893 N N . HIS A 1 515 ? -11.113 -9.139 13.642 1.00 93.19 515 HIS A N 1
ATOM 3894 C CA . HIS A 1 515 ? -9.919 -9.636 14.327 1.00 93.19 515 HIS A CA 1
ATOM 3895 C C . HIS A 1 515 ? -9.406 -8.630 15.370 1.00 93.19 515 HIS A C 1
ATOM 3897 O O . HIS A 1 515 ? -9.212 -8.985 16.529 1.00 93.19 515 HIS A O 1
ATOM 3903 N N . ALA A 1 516 ? -9.249 -7.360 14.982 1.00 92.00 516 ALA A N 1
ATOM 3904 C CA . ALA A 1 516 ? -8.721 -6.320 15.860 1.00 92.00 516 ALA A CA 1
ATOM 3905 C C . ALA A 1 516 ? -9.621 -6.017 17.071 1.00 92.00 516 ALA A C 1
ATOM 3907 O O . ALA A 1 516 ? -9.126 -5.972 18.195 1.00 92.00 516 ALA A O 1
ATOM 3908 N N . TYR A 1 517 ? -10.933 -5.861 16.862 1.00 95.50 517 TYR A N 1
ATOM 3909 C CA . TYR A 1 517 ? -11.883 -5.661 17.963 1.00 95.50 517 TYR A CA 1
ATOM 3910 C C . TYR A 1 517 ? -12.056 -6.920 18.824 1.00 95.50 517 TYR A C 1
ATOM 3912 O O . TYR A 1 517 ? -12.281 -6.800 20.023 1.00 95.50 517 TYR A O 1
ATOM 3920 N N . GLY A 1 518 ? -11.894 -8.116 18.248 1.00 92.25 518 GLY A N 1
ATOM 3921 C CA . GLY A 1 518 ? -11.878 -9.379 18.984 1.00 92.25 518 GLY A CA 1
ATOM 3922 C C . GLY A 1 518 ? -10.713 -9.435 19.968 1.00 92.25 518 GLY A C 1
ATOM 3923 O O . GLY A 1 518 ? -10.930 -9.582 21.166 1.00 92.25 518 GLY A O 1
ATOM 3924 N N . SER A 1 519 ? -9.480 -9.250 19.489 1.00 88.12 519 SER A N 1
ATOM 3925 C CA . SER A 1 519 ? -8.294 -9.199 20.355 1.00 88.12 519 SER A CA 1
ATOM 3926 C C . SER A 1 519 ? -8.369 -8.079 21.399 1.00 88.12 519 SER A C 1
ATOM 3928 O O . SER A 1 519 ? -7.973 -8.291 22.539 1.00 88.12 519 SER A O 1
ATOM 3930 N N . ALA A 1 520 ? -8.921 -6.911 21.053 1.00 90.00 520 ALA A N 1
ATOM 3931 C CA . ALA A 1 520 ? -9.101 -5.820 22.010 1.00 90.00 520 ALA A CA 1
ATOM 3932 C C . ALA A 1 520 ? -10.158 -6.118 23.088 1.00 90.00 520 ALA A C 1
ATOM 3934 O O . ALA A 1 520 ? -10.021 -5.636 24.206 1.00 90.00 520 ALA A O 1
ATOM 3935 N N . LEU A 1 521 ? -11.173 -6.942 22.796 1.00 91.50 521 LEU A N 1
ATOM 3936 C CA . LEU A 1 521 ? -12.162 -7.381 23.787 1.00 91.50 521 LEU A CA 1
ATOM 3937 C C . LEU A 1 521 ? -11.532 -8.242 24.894 1.00 91.50 521 LEU A C 1
ATOM 3939 O O . LEU A 1 521 ? -11.919 -8.096 26.048 1.00 91.50 521 LEU A O 1
ATOM 3943 N N . LEU A 1 522 ? -10.543 -9.088 24.568 1.00 84.38 522 LEU A N 1
ATOM 3944 C CA . LEU A 1 522 ? -9.775 -9.868 25.559 1.00 84.38 522 LEU A CA 1
ATOM 3945 C C . LEU A 1 522 ? -8.936 -8.992 26.499 1.00 84.38 522 LEU A C 1
ATOM 3947 O O . LEU A 1 522 ? -8.562 -9.440 27.579 1.00 84.38 522 LEU A O 1
ATOM 3951 N N . LEU A 1 523 ? -8.621 -7.771 26.068 1.00 85.44 523 LEU A N 1
ATOM 3952 C CA . LEU A 1 523 ? -7.776 -6.817 26.779 1.00 85.44 523 LEU A CA 1
ATOM 3953 C C . LEU A 1 523 ? -8.583 -5.636 27.338 1.00 85.44 523 LEU A C 1
ATOM 3955 O O . LEU A 1 523 ? -7.987 -4.687 27.835 1.00 85.44 523 LEU A O 1
ATOM 3959 N N . ALA A 1 524 ? -9.913 -5.644 27.260 1.00 89.94 524 ALA A N 1
ATOM 3960 C CA . ALA A 1 524 ? -10.725 -4.559 27.797 1.00 89.94 524 ALA A CA 1
ATOM 3961 C C . ALA A 1 524 ? -10.767 -4.625 29.336 1.00 89.94 524 ALA A C 1
ATOM 3963 O O . ALA A 1 524 ? -11.187 -5.631 29.907 1.00 89.94 524 ALA A O 1
ATOM 3964 N N . GLU A 1 525 ? -10.331 -3.553 29.994 1.00 90.62 525 GLU A N 1
ATOM 3965 C CA . GLU A 1 525 ? -10.346 -3.389 31.453 1.00 90.62 525 GLU A CA 1
ATOM 3966 C C . GLU A 1 525 ? -11.631 -2.685 31.912 1.00 90.62 525 GLU A C 1
ATOM 3968 O O . GLU A 1 525 ? -12.181 -3.018 32.963 1.00 90.62 525 GLU A O 1
ATOM 3973 N N . GLU A 1 526 ? -12.174 -1.762 31.109 1.00 93.00 526 GLU A N 1
ATOM 3974 C CA . GLU A 1 526 ? -13.394 -1.043 31.472 1.00 93.00 526 GLU A CA 1
ATOM 3975 C C . GLU A 1 526 ? -14.678 -1.683 30.926 1.00 93.00 526 GLU A C 1
ATOM 3977 O O . GLU A 1 526 ? -14.802 -2.070 29.759 1.00 93.00 526 GLU A O 1
ATOM 3982 N N . ALA A 1 527 ? -15.743 -1.614 31.729 1.00 92.25 527 ALA A N 1
ATOM 3983 C CA . ALA A 1 527 ? -17.098 -1.933 31.280 1.00 92.25 527 ALA A CA 1
ATOM 3984 C C . ALA A 1 527 ? -17.594 -1.025 30.131 1.00 92.25 527 ALA A C 1
ATOM 3986 O O . ALA A 1 527 ? -18.585 -1.353 29.476 1.00 92.25 527 ALA A O 1
ATOM 3987 N N . GLN A 1 528 ? -16.962 0.128 29.876 1.00 94.19 528 GLN A N 1
ATOM 3988 C CA . GLN A 1 528 ? -17.239 0.970 28.707 1.00 94.19 528 GLN A CA 1
ATOM 3989 C C . GLN A 1 528 ? -16.591 0.410 27.432 1.00 94.19 528 GLN A C 1
ATOM 3991 O O . GLN A 1 528 ? -17.305 0.183 26.453 1.00 94.19 528 GLN A O 1
ATOM 3996 N N . GLU A 1 529 ? -15.291 0.106 27.467 1.00 93.38 529 GLU A N 1
ATOM 3997 C CA . GLU A 1 529 ? -14.551 -0.557 26.381 1.00 93.38 529 GLU A CA 1
ATOM 3998 C C . GLU A 1 529 ? -15.254 -1.843 25.925 1.00 93.38 529 GLU A C 1
ATOM 4000 O O . GLU A 1 529 ? -15.593 -1.985 24.748 1.00 93.38 529 GLU A O 1
ATOM 4005 N N . LEU A 1 530 ? -15.568 -2.733 26.878 1.00 92.75 530 LEU A N 1
ATOM 4006 C CA . LEU A 1 530 ? -16.258 -4.005 26.635 1.00 92.75 530 LEU A CA 1
ATOM 4007 C C . LEU A 1 530 ? -17.562 -3.826 25.846 1.00 92.75 530 LEU A C 1
ATOM 4009 O O . LEU A 1 530 ? -17.830 -4.584 24.915 1.00 92.75 530 LEU A O 1
ATOM 4013 N N . ARG A 1 531 ? -18.375 -2.816 26.191 1.00 94.56 531 ARG A N 1
ATOM 4014 C CA . ARG A 1 531 ? -19.638 -2.522 25.490 1.00 94.56 531 ARG A CA 1
ATOM 4015 C C . ARG A 1 531 ? -19.395 -2.010 24.070 1.00 94.56 531 ARG A C 1
ATOM 4017 O O . ARG A 1 531 ? -20.081 -2.447 23.150 1.00 94.56 531 ARG A O 1
ATOM 4024 N N . VAL A 1 532 ? -18.419 -1.121 23.879 1.00 95.50 532 VAL A N 1
ATOM 4025 C CA . VAL A 1 532 ? -18.102 -0.538 22.565 1.00 95.50 532 VAL A CA 1
ATOM 4026 C C . VAL A 1 532 ? -17.537 -1.591 21.607 1.00 95.50 532 VAL A C 1
ATOM 4028 O O . VAL A 1 532 ? -17.964 -1.662 20.453 1.00 95.50 532 VAL A O 1
ATOM 4031 N N . TYR A 1 533 ? -16.612 -2.432 22.074 1.00 95.12 533 TYR A N 1
ATOM 4032 C CA . TYR A 1 533 ? -15.990 -3.473 21.253 1.00 95.12 533 TYR A CA 1
ATOM 4033 C C . TYR A 1 533 ? -16.982 -4.585 20.889 1.00 95.12 533 TYR A C 1
ATOM 4035 O O . TYR A 1 533 ? -17.040 -5.000 19.730 1.00 95.12 533 TYR A O 1
ATOM 4043 N N . ASP A 1 534 ? -17.813 -5.019 21.841 1.00 94.00 534 ASP A N 1
ATOM 4044 C CA . ASP A 1 534 ? -18.875 -6.002 21.611 1.00 94.00 534 ASP A CA 1
ATOM 4045 C C . ASP A 1 534 ? -19.906 -5.518 20.581 1.00 94.00 534 ASP A C 1
ATOM 4047 O O . ASP A 1 534 ? -20.244 -6.256 19.657 1.00 94.00 534 ASP A O 1
ATOM 4051 N N . GLU A 1 535 ? -20.361 -4.265 20.674 1.00 95.31 535 GLU A N 1
ATOM 4052 C CA . GLU A 1 535 ? -21.311 -3.700 19.712 1.00 95.31 535 GLU A CA 1
ATOM 4053 C C . GLU A 1 535 ? -20.708 -3.632 18.296 1.00 95.31 535 GLU A C 1
ATOM 4055 O O . GLU A 1 535 ? -21.368 -3.983 17.314 1.00 95.31 535 GLU A O 1
ATOM 4060 N N . VAL A 1 536 ? -19.437 -3.230 18.165 1.00 95.62 536 VAL A N 1
ATOM 4061 C CA . VAL A 1 536 ? -18.731 -3.218 16.872 1.00 95.62 536 VAL A CA 1
ATOM 4062 C C . VAL A 1 536 ? -18.587 -4.636 16.305 1.00 95.62 536 VAL A C 1
ATOM 4064 O O . VAL A 1 536 ? -18.847 -4.837 15.116 1.00 95.62 536 VAL A O 1
ATOM 4067 N N . LEU A 1 537 ? -18.260 -5.629 17.138 1.00 94.44 537 LEU A N 1
ATOM 4068 C CA . LEU A 1 537 ? -18.185 -7.039 16.738 1.00 94.44 537 LEU A CA 1
ATOM 4069 C C . LEU A 1 537 ? -19.536 -7.588 16.269 1.00 94.44 537 LEU A C 1
ATOM 4071 O O . LEU A 1 537 ? -19.598 -8.194 15.201 1.00 94.44 537 LEU A O 1
ATOM 4075 N N . GLN A 1 538 ? -20.627 -7.328 16.996 1.00 92.62 538 GLN A N 1
ATOM 4076 C CA . GLN A 1 538 ? -21.969 -7.765 16.594 1.00 92.62 538 GLN A CA 1
ATOM 4077 C C . GLN A 1 538 ? -22.369 -7.204 15.217 1.00 92.62 538 GLN A C 1
ATOM 4079 O O . GLN A 1 538 ? -22.846 -7.956 14.361 1.00 92.62 538 GLN A O 1
ATOM 4084 N N . ASN A 1 539 ? -22.108 -5.915 14.970 1.00 94.25 539 ASN A N 1
ATOM 4085 C CA . ASN A 1 539 ? -22.351 -5.275 13.673 1.00 94.25 539 ASN A CA 1
ATOM 4086 C C . ASN A 1 539 ? -21.469 -5.865 12.549 1.00 94.25 539 ASN A C 1
ATOM 4088 O O . ASN A 1 539 ? -21.940 -6.068 11.428 1.00 94.25 539 ASN A O 1
ATOM 4092 N N . LEU A 1 540 ? -20.199 -6.172 12.835 1.00 94.56 540 LEU A N 1
ATOM 4093 C CA . LEU A 1 540 ? -19.274 -6.810 11.889 1.00 94.56 540 LEU A CA 1
ATOM 4094 C C . LEU A 1 540 ? -19.694 -8.247 11.542 1.00 94.56 540 LEU A C 1
ATOM 4096 O O . LEU A 1 540 ? -19.674 -8.619 10.367 1.00 94.56 540 LEU A O 1
ATOM 4100 N N . PHE A 1 541 ? -20.107 -9.044 12.532 1.00 92.81 541 PHE A N 1
ATOM 4101 C CA . PHE A 1 541 ? -20.626 -10.396 12.315 1.00 92.81 541 PHE A CA 1
ATOM 4102 C C . PHE A 1 541 ? -21.921 -10.382 11.491 1.00 92.81 541 PHE A C 1
ATOM 4104 O O . PHE A 1 541 ? -22.081 -11.222 10.609 1.00 92.81 541 PHE A O 1
ATOM 4111 N N . GLU A 1 542 ? -22.822 -9.420 11.727 1.00 91.31 542 GLU A N 1
ATOM 4112 C CA . GLU A 1 542 ? -24.043 -9.266 10.927 1.00 91.31 542 GLU A CA 1
ATOM 4113 C C . GLU A 1 542 ? -23.736 -8.893 9.471 1.00 91.31 542 GLU A C 1
ATOM 4115 O O . GLU A 1 542 ? -24.222 -9.547 8.549 1.00 91.31 542 GLU A O 1
ATOM 4120 N N . LEU A 1 543 ? -22.861 -7.906 9.256 1.00 92.38 543 LEU A N 1
ATOM 4121 C CA . LEU A 1 543 ? -22.396 -7.513 7.927 1.00 92.38 543 LEU A CA 1
ATOM 4122 C C . LEU A 1 543 ? -21.790 -8.700 7.159 1.00 92.38 543 LEU A C 1
ATOM 4124 O O . LEU A 1 543 ? -22.098 -8.897 5.979 1.00 92.38 543 LEU A O 1
ATOM 4128 N N . MET A 1 544 ? -20.940 -9.499 7.813 1.00 92.06 544 MET A N 1
ATOM 4129 C CA . MET A 1 544 ? -20.246 -10.611 7.162 1.00 92.06 544 MET A CA 1
ATOM 4130 C C . MET A 1 544 ? -21.182 -11.732 6.693 1.00 92.06 544 MET A C 1
ATOM 4132 O O . MET A 1 544 ? -20.832 -12.387 5.716 1.00 92.06 544 MET A O 1
ATOM 4136 N N . LEU A 1 545 ? -22.385 -11.905 7.265 1.00 86.75 545 LEU A N 1
ATOM 4137 C CA . LEU A 1 545 ? -23.390 -12.867 6.763 1.00 86.75 545 LEU A CA 1
ATOM 4138 C C . LEU A 1 545 ? -23.731 -12.641 5.278 1.00 86.75 545 LEU A C 1
ATOM 4140 O O . LEU A 1 545 ? -24.091 -13.580 4.574 1.00 86.75 545 LEU A O 1
ATOM 4144 N N . SER A 1 546 ? -23.597 -11.402 4.794 1.00 89.81 546 SER A N 1
ATOM 4145 C CA . SER A 1 546 ? -23.838 -11.026 3.394 1.00 89.81 546 SER A CA 1
ATOM 4146 C C . SER A 1 546 ? -22.625 -11.211 2.462 1.00 89.81 546 SER A C 1
ATOM 4148 O O . SER A 1 546 ? -22.704 -10.889 1.275 1.00 89.81 546 SER A O 1
ATOM 4150 N N . MET A 1 547 ? -21.482 -11.692 2.971 1.00 91.50 547 MET A N 1
ATOM 4151 C CA . MET A 1 547 ? -20.189 -11.663 2.274 1.00 91.50 547 MET A CA 1
ATOM 4152 C C . MET A 1 547 ? -19.625 -13.050 1.950 1.00 91.50 547 MET A C 1
ATOM 4154 O O . MET A 1 547 ? -19.523 -13.932 2.798 1.00 91.50 547 MET A O 1
ATOM 4158 N N . LYS A 1 548 ? -19.133 -13.221 0.715 1.00 88.44 548 LYS A N 1
ATOM 4159 C CA . LYS A 1 548 ? -18.451 -14.450 0.282 1.00 88.44 548 LYS A CA 1
ATOM 4160 C C . LYS A 1 548 ? -16.996 -14.483 0.774 1.00 88.44 548 LYS A C 1
ATOM 4162 O O . LYS A 1 548 ? -16.118 -13.878 0.160 1.00 88.44 548 LYS A O 1
ATOM 4167 N N . LEU A 1 549 ? -16.727 -15.234 1.845 1.00 86.12 549 LEU A N 1
ATOM 4168 C CA . LEU A 1 549 ? -15.382 -15.433 2.412 1.00 86.12 549 LEU A CA 1
ATOM 4169 C C . LEU A 1 549 ? -14.583 -16.507 1.644 1.00 86.12 549 LEU A C 1
ATOM 4171 O O . LEU A 1 549 ? -14.355 -17.625 2.112 1.00 86.12 549 LEU A O 1
ATOM 4175 N N . SER A 1 550 ? -14.158 -16.164 0.425 1.00 81.44 550 SER A N 1
ATOM 4176 C CA . SER A 1 550 ? -13.508 -17.082 -0.526 1.00 81.44 550 SER A CA 1
ATOM 4177 C C . SER A 1 550 ? -12.012 -17.345 -0.291 1.00 81.44 550 SER A C 1
ATOM 4179 O O . SER A 1 550 ? -11.357 -17.873 -1.181 1.00 81.44 550 SER A O 1
ATOM 4181 N N . ASN A 1 551 ? -11.437 -16.927 0.839 1.00 83.81 551 ASN A N 1
ATOM 4182 C CA . ASN A 1 551 ? -10.009 -17.089 1.124 1.00 83.81 551 ASN A CA 1
ATOM 4183 C C . ASN A 1 551 ? -9.804 -17.517 2.587 1.00 83.81 551 ASN A C 1
ATOM 4185 O O . ASN A 1 551 ? -10.365 -16.898 3.495 1.00 83.81 551 ASN A O 1
ATOM 4189 N N . ILE A 1 552 ? -8.985 -18.556 2.791 1.00 81.69 552 ILE A N 1
ATOM 4190 C CA . ILE A 1 552 ? -8.678 -19.180 4.088 1.00 81.69 552 ILE A CA 1
ATOM 4191 C C . ILE A 1 552 ? -8.309 -18.167 5.182 1.00 81.69 552 ILE A C 1
ATOM 4193 O O . ILE A 1 552 ? -8.856 -18.228 6.280 1.00 81.69 552 ILE A O 1
ATOM 4197 N N . ARG A 1 553 ? -7.480 -17.165 4.866 1.00 82.12 553 ARG A N 1
ATOM 4198 C CA . ARG A 1 553 ? -7.033 -16.126 5.808 1.00 82.12 553 ARG A CA 1
ATOM 4199 C C . ARG A 1 553 ? -8.183 -15.307 6.387 1.00 82.12 553 ARG A C 1
ATOM 4201 O O . ARG A 1 553 ? -8.122 -14.902 7.541 1.00 82.12 553 ARG A O 1
ATOM 4208 N N . LEU A 1 554 ? -9.222 -15.061 5.591 1.00 86.94 554 LEU A N 1
ATOM 4209 C CA . LEU A 1 554 ? -10.373 -14.249 5.995 1.00 86.94 554 LEU A CA 1
ATOM 4210 C C . LEU A 1 554 ? -11.338 -15.055 6.862 1.00 86.94 554 LEU A C 1
ATOM 4212 O O . LEU A 1 554 ? -11.868 -14.532 7.839 1.00 86.94 554 LEU A O 1
ATOM 4216 N N . ARG A 1 555 ? -11.497 -16.348 6.544 1.00 84.81 555 ARG A N 1
ATOM 4217 C CA . ARG A 1 555 ? -12.181 -17.313 7.413 1.00 84.81 555 ARG A CA 1
ATOM 4218 C C . ARG A 1 555 ? -11.475 -17.347 8.772 1.00 84.81 555 ARG A C 1
ATOM 4220 O O . ARG A 1 555 ? -12.106 -17.056 9.777 1.00 84.81 555 ARG A O 1
ATOM 4227 N N . PHE A 1 556 ? -10.159 -17.577 8.785 1.00 83.88 556 PHE A N 1
ATOM 4228 C CA . PHE A 1 556 ? -9.342 -17.621 10.001 1.00 83.88 556 PHE A CA 1
ATOM 4229 C C . PHE A 1 556 ? -9.481 -16.343 10.851 1.00 83.88 556 PHE A C 1
ATOM 4231 O O . PHE A 1 556 ? -9.810 -16.427 12.028 1.00 83.88 556 PHE A O 1
ATOM 4238 N N . GLN A 1 557 ? -9.321 -15.156 10.253 1.00 87.69 557 GLN A N 1
ATOM 4239 C CA . GLN A 1 557 ? -9.471 -13.875 10.963 1.00 87.69 557 GLN A CA 1
ATOM 4240 C C . GLN A 1 557 ? -10.862 -13.686 11.595 1.00 87.69 557 GLN A C 1
ATOM 4242 O O . GLN A 1 557 ? -10.965 -13.106 12.676 1.00 87.69 557 GLN A O 1
ATOM 4247 N N . LEU A 1 558 ? -11.921 -14.191 10.950 1.00 88.44 558 LEU A N 1
ATOM 4248 C CA . LEU A 1 558 ? -13.265 -14.233 11.528 1.00 88.44 558 LEU A CA 1
ATOM 4249 C C . LEU A 1 558 ? -13.365 -15.250 12.680 1.00 88.44 558 LEU A C 1
ATOM 4251 O O . LEU A 1 558 ? -13.960 -14.916 13.701 1.00 88.44 558 LEU A O 1
ATOM 4255 N N . LEU A 1 559 ? -12.786 -16.454 12.561 1.00 83.56 559 LEU A N 1
ATOM 4256 C CA . LEU A 1 559 ? -12.780 -17.428 13.663 1.00 83.56 559 LEU A CA 1
ATOM 4257 C C . LEU A 1 559 ? -12.118 -16.853 14.910 1.00 83.56 559 LEU A C 1
ATOM 4259 O O . LEU A 1 559 ? -12.736 -16.876 15.968 1.00 83.56 559 LEU A O 1
ATOM 4263 N N . SER A 1 560 ? -10.918 -16.283 14.781 1.00 84.75 560 SER A N 1
ATOM 4264 C CA . SER A 1 560 ? -10.209 -15.677 15.909 1.00 84.75 560 SER A CA 1
ATOM 4265 C C . SER A 1 560 ? -11.051 -14.583 16.573 1.00 84.75 560 SER A C 1
ATOM 4267 O O . SER A 1 560 ? -11.171 -14.561 17.792 1.00 84.75 560 SER A O 1
ATOM 4269 N N . ALA A 1 561 ? -11.726 -13.731 15.791 1.00 89.25 561 ALA A N 1
ATOM 4270 C CA . ALA A 1 561 ? -12.642 -12.721 16.323 1.00 89.25 561 ALA A CA 1
ATOM 4271 C C . ALA A 1 561 ? -13.810 -13.327 17.126 1.00 89.25 561 ALA A C 1
ATOM 4273 O O . ALA A 1 561 ? -14.149 -12.830 18.199 1.00 89.25 561 ALA A O 1
ATOM 4274 N N . VAL A 1 562 ? -14.415 -14.407 16.621 1.00 85.19 562 VAL A N 1
ATOM 4275 C CA . VAL A 1 562 ? -15.521 -15.125 17.277 1.00 85.19 562 VAL A CA 1
ATOM 4276 C C . VAL A 1 562 ? -15.045 -15.874 18.527 1.00 85.19 562 VAL A C 1
ATOM 4278 O O . VAL A 1 562 ? -15.756 -15.881 19.529 1.00 85.19 562 VAL A O 1
ATOM 4281 N N . GLN A 1 563 ? -13.841 -16.454 18.507 1.00 82.56 563 GLN A N 1
ATOM 4282 C CA . GLN A 1 563 ? -13.216 -17.100 19.665 1.00 82.56 563 GLN A CA 1
ATOM 4283 C C . GLN A 1 563 ? -12.931 -16.079 20.773 1.00 82.56 563 GLN A C 1
ATOM 4285 O O . GLN A 1 563 ? -13.369 -16.287 21.901 1.00 82.56 563 GLN A O 1
ATOM 4290 N N . CYS A 1 564 ? -12.294 -14.944 20.459 1.00 85.12 564 CYS A N 1
ATOM 4291 C CA . CYS A 1 564 ? -12.077 -13.860 21.422 1.00 85.12 564 CYS A CA 1
ATOM 4292 C C . CYS A 1 564 ? -13.402 -13.349 22.014 1.00 85.12 564 CYS A C 1
ATOM 4294 O O . CYS A 1 564 ? -13.521 -13.182 23.226 1.00 85.12 564 CYS A O 1
ATOM 4296 N N . TRP A 1 565 ? -14.420 -13.157 21.167 1.00 88.06 565 TRP A N 1
ATOM 4297 C CA . TRP A 1 565 ? -15.757 -12.744 21.596 1.00 88.06 565 TRP A CA 1
ATOM 4298 C C . TRP A 1 565 ? -16.404 -13.754 22.555 1.00 88.06 565 TRP A C 1
ATOM 4300 O O . TRP A 1 565 ? -16.920 -13.373 23.606 1.00 88.06 565 TRP A O 1
ATOM 4310 N N . PHE A 1 566 ? -16.330 -15.048 22.234 1.00 82.44 566 PHE A N 1
ATOM 4311 C CA . PHE A 1 566 ? -16.874 -16.113 23.075 1.00 82.44 566 PHE A CA 1
ATOM 4312 C C . PHE A 1 566 ? -16.123 -16.268 24.403 1.00 82.44 566 PHE A C 1
ATOM 4314 O O . PHE A 1 566 ? -16.765 -16.456 25.430 1.00 82.44 566 PHE A O 1
ATOM 4321 N N . LEU A 1 567 ? -14.793 -16.134 24.418 1.00 80.69 567 LEU A N 1
ATOM 4322 C CA . LEU A 1 567 ? -13.990 -16.215 25.645 1.00 80.69 567 LEU A CA 1
ATOM 4323 C C . LEU A 1 567 ? -14.380 -15.138 26.669 1.00 80.69 567 LEU A C 1
ATOM 4325 O O . LEU A 1 567 ? -14.457 -15.432 27.858 1.00 80.69 567 LEU A O 1
ATOM 4329 N N . VAL A 1 568 ? -14.678 -13.916 26.213 1.00 83.56 568 VAL A N 1
ATOM 4330 C CA . VAL A 1 568 ? -15.073 -12.798 27.092 1.00 83.56 568 VAL A CA 1
ATOM 4331 C C . VAL A 1 568 ? -16.555 -12.845 27.470 1.00 83.56 568 VAL A C 1
ATOM 4333 O O . VAL A 1 568 ? -16.928 -12.453 28.575 1.00 83.56 568 VAL A O 1
ATOM 4336 N N . ARG A 1 569 ? -17.429 -13.321 26.573 1.00 82.75 569 ARG A N 1
ATOM 4337 C CA . ARG A 1 569 ? -18.874 -13.425 26.842 1.00 82.75 569 ARG A CA 1
ATOM 4338 C C . ARG A 1 569 ? -19.292 -14.724 27.546 1.00 82.75 569 ARG A C 1
ATOM 4340 O O . ARG A 1 569 ? -20.365 -14.754 28.141 1.00 82.75 569 ARG A O 1
ATOM 4347 N N . GLY A 1 570 ? -18.465 -15.768 27.520 1.00 78.38 570 GLY A N 1
ATOM 4348 C CA . GLY A 1 570 ? -18.691 -17.039 28.211 1.00 78.38 570 GLY A CA 1
ATOM 4349 C C . GLY A 1 570 ? -20.001 -17.750 27.823 1.00 78.38 570 GLY A C 1
ATOM 4350 O O . GLY A 1 570 ? -20.567 -17.494 26.760 1.00 78.38 570 GLY A O 1
ATOM 4351 N N . PRO A 1 571 ? -20.538 -18.632 28.688 1.00 65.00 571 PRO A N 1
ATOM 4352 C CA . PRO A 1 571 ? -21.805 -19.331 28.437 1.00 65.00 571 PRO A CA 1
ATOM 4353 C C . PRO A 1 571 ? -23.040 -18.418 28.346 1.00 65.00 571 PRO A C 1
ATOM 4355 O O . PRO A 1 571 ? -24.073 -18.846 27.838 1.00 65.00 571 PRO A O 1
ATOM 4358 N N . THR A 1 572 ? -22.953 -17.173 28.830 1.00 62.47 572 THR A N 1
ATOM 4359 C CA . THR A 1 572 ? -24.016 -16.158 28.719 1.00 62.47 572 THR A CA 1
ATOM 4360 C C . THR A 1 572 ? -23.929 -15.340 27.426 1.00 62.47 572 THR A C 1
ATOM 4362 O O . THR A 1 572 ? -24.778 -14.479 27.184 1.00 62.47 572 THR A O 1
ATOM 4365 N N . ALA A 1 573 ? -22.955 -15.637 26.556 1.00 66.19 573 ALA A N 1
ATOM 4366 C CA . A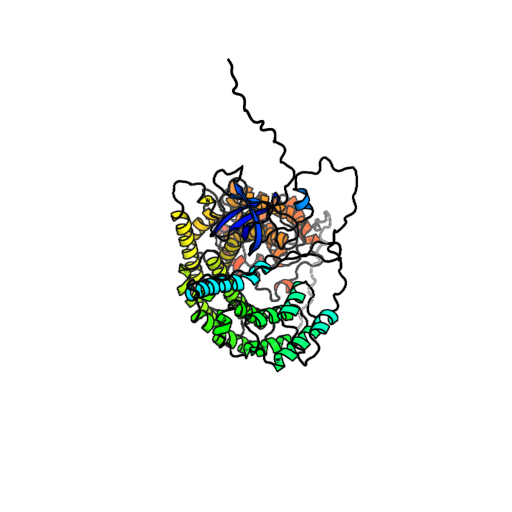LA A 1 573 ? -22.910 -15.161 25.183 1.00 66.19 573 ALA A CA 1
ATOM 4367 C C . ALA A 1 573 ? -24.250 -15.393 24.476 1.00 66.19 573 ALA A C 1
ATOM 4369 O O . ALA A 1 573 ? -24.798 -16.499 24.470 1.00 66.19 573 ALA A O 1
ATOM 4370 N N . THR A 1 574 ? -24.781 -14.352 23.832 1.00 63.31 574 THR A N 1
ATOM 4371 C CA . THR A 1 574 ? -26.034 -14.486 23.092 1.00 63.31 574 THR A CA 1
ATOM 4372 C C . THR A 1 574 ? -25.864 -15.518 21.975 1.00 63.31 574 THR A C 1
ATOM 4374 O O . THR A 1 574 ? -24.978 -15.435 21.123 1.00 63.31 574 THR A O 1
ATOM 4377 N N . VAL A 1 575 ? -26.746 -16.520 21.955 1.00 63.41 575 VAL A N 1
ATOM 4378 C CA . VAL A 1 575 ? -26.640 -17.649 21.012 1.00 63.41 575 VAL A CA 1
ATOM 4379 C C . VAL A 1 575 ? -26.852 -17.196 19.553 1.00 63.41 575 VAL A C 1
ATOM 4381 O O . VAL A 1 575 ? -26.539 -17.930 18.620 1.00 63.41 575 VAL A O 1
ATOM 4384 N N . ALA A 1 576 ? -27.353 -15.974 19.330 1.00 67.38 576 ALA A N 1
ATOM 4385 C CA . ALA A 1 576 ? -27.531 -15.384 18.006 1.00 67.38 576 ALA A CA 1
ATOM 4386 C C . ALA A 1 576 ? -26.188 -15.124 17.278 1.00 67.38 576 ALA A C 1
ATOM 4388 O O . ALA A 1 576 ? -26.002 -15.746 16.234 1.00 67.38 576 ALA A O 1
ATOM 4389 N N . PRO A 1 577 ? -25.227 -14.314 17.777 1.00 59.22 577 PRO A N 1
ATOM 4390 C CA . PRO A 1 577 ? -23.867 -14.241 17.228 1.00 59.22 577 PRO A CA 1
ATOM 4391 C C . PRO A 1 577 ? -23.186 -15.595 16.977 1.00 59.22 577 PRO A C 1
ATOM 4393 O O . PRO A 1 577 ? -22.648 -15.789 15.890 1.00 59.22 577 PRO A O 1
ATOM 4396 N N . LEU A 1 578 ? -23.278 -16.564 17.898 1.00 59.88 578 LEU A N 1
ATOM 4397 C CA . LEU A 1 578 ? -22.713 -17.911 17.690 1.00 59.88 578 LEU A CA 1
ATOM 4398 C C . LEU A 1 578 ? -23.384 -18.650 16.522 1.00 59.88 578 LEU A C 1
ATOM 4400 O O . LEU A 1 578 ? -22.699 -19.171 15.643 1.00 59.88 578 LEU A O 1
ATOM 4404 N N . ARG A 1 579 ? -24.722 -18.644 16.451 1.00 65.94 579 ARG A N 1
ATOM 4405 C CA . ARG A 1 579 ? -25.475 -19.220 15.320 1.00 65.94 579 ARG A CA 1
ATOM 4406 C C . ARG A 1 579 ? -25.201 -18.486 14.007 1.00 65.94 579 ARG A C 1
ATOM 4408 O O . ARG A 1 579 ? -25.157 -19.134 12.968 1.00 65.94 579 ARG A O 1
ATOM 4415 N N . ARG A 1 580 ? -24.982 -17.167 14.034 1.00 66.81 580 ARG A N 1
ATOM 4416 C CA . ARG A 1 580 ? -24.602 -16.349 12.867 1.00 66.81 580 ARG A CA 1
ATOM 4417 C C . ARG A 1 580 ? -23.204 -16.719 12.366 1.00 66.81 580 A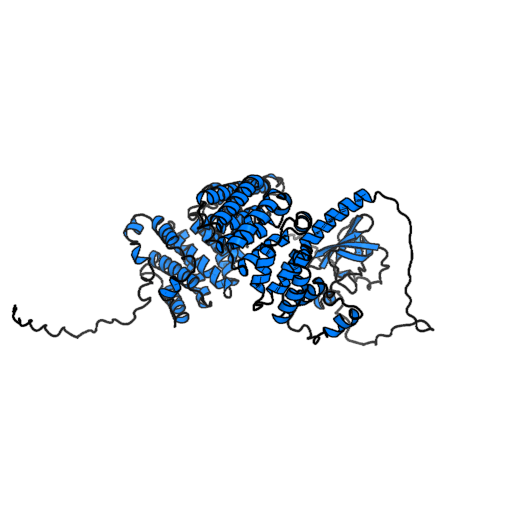RG A C 1
ATOM 4419 O O . ARG A 1 580 ? -23.054 -17.022 11.187 1.00 66.81 580 ARG A O 1
ATOM 4426 N N . ALA A 1 581 ? -22.214 -16.780 13.257 1.00 60.19 581 ALA A N 1
ATOM 4427 C CA . ALA A 1 581 ? -20.863 -17.241 12.940 1.00 60.19 581 ALA A CA 1
ATOM 4428 C C . ALA A 1 581 ? -20.873 -18.679 12.396 1.00 60.19 581 ALA A C 1
ATOM 4430 O O . ALA A 1 581 ? -20.271 -18.953 11.360 1.00 60.19 581 ALA A O 1
ATOM 4431 N N . GLN A 1 582 ? -21.633 -19.587 13.015 1.00 64.50 582 GLN A N 1
ATOM 4432 C CA . GLN A 1 582 ? -21.789 -20.946 12.506 1.00 64.50 582 GLN A CA 1
ATOM 4433 C C . GLN A 1 582 ? -22.477 -20.997 11.137 1.00 64.50 582 GLN A C 1
ATOM 4435 O O . GLN A 1 582 ? -22.045 -21.762 10.277 1.00 64.50 582 GLN A O 1
ATOM 4440 N N . ALA A 1 583 ? -23.542 -20.222 10.917 1.00 66.19 583 ALA A N 1
ATOM 4441 C CA . ALA A 1 583 ? -24.232 -20.170 9.630 1.00 66.19 583 ALA A CA 1
ATOM 4442 C C . ALA A 1 583 ? -23.290 -19.688 8.519 1.00 66.19 583 ALA A C 1
ATOM 4444 O O . ALA A 1 583 ? -23.278 -20.275 7.442 1.00 66.19 583 ALA A O 1
ATOM 4445 N N . LEU A 1 584 ? -22.437 -18.703 8.818 1.00 63.56 584 LEU A N 1
ATOM 4446 C CA . LEU A 1 584 ? -21.333 -18.264 7.964 1.00 63.56 584 LEU A CA 1
ATOM 4447 C C . LEU A 1 584 ? -20.375 -19.410 7.618 1.00 63.56 584 LEU A C 1
ATOM 4449 O O . LEU A 1 584 ? -20.113 -19.656 6.444 1.00 63.56 584 LEU A O 1
ATOM 4453 N N . LEU A 1 585 ? -19.889 -20.141 8.624 1.00 61.59 585 LEU A N 1
ATOM 4454 C CA . LEU A 1 585 ? -18.965 -21.261 8.425 1.00 61.59 585 LEU A CA 1
ATOM 4455 C C . LEU A 1 585 ? -19.602 -22.382 7.594 1.00 61.59 585 LEU A C 1
ATOM 4457 O O . LEU A 1 585 ? -18.988 -22.851 6.641 1.00 61.59 585 LEU A O 1
ATOM 4461 N N . ARG A 1 586 ? -20.854 -22.753 7.888 1.00 64.06 586 ARG A N 1
ATOM 4462 C CA . ARG A 1 586 ? -21.616 -23.772 7.144 1.00 64.06 586 ARG A CA 1
ATOM 4463 C C . ARG A 1 586 ? -21.913 -23.343 5.703 1.00 64.06 586 ARG A C 1
ATOM 4465 O O . ARG A 1 586 ? -21.715 -24.134 4.793 1.00 64.06 586 ARG A O 1
ATOM 4472 N N . ALA A 1 587 ? -22.320 -22.094 5.470 1.00 62.59 587 ALA A N 1
ATOM 4473 C CA . ALA A 1 587 ? -22.576 -21.569 4.123 1.00 62.59 587 ALA A CA 1
ATOM 4474 C C . ALA A 1 587 ? -21.302 -21.455 3.262 1.00 62.59 587 ALA A C 1
ATOM 4476 O O . ALA A 1 587 ? -21.375 -21.437 2.034 1.00 62.59 587 ALA A O 1
ATOM 4477 N N . VAL A 1 588 ? -20.132 -21.385 3.901 1.00 57.25 588 VAL A N 1
ATOM 4478 C CA . VAL A 1 588 ? -18.815 -21.376 3.248 1.00 57.25 588 VAL A CA 1
ATOM 4479 C C . VAL A 1 588 ? -18.231 -22.794 3.096 1.00 57.25 588 VAL A C 1
ATOM 4481 O O . VAL A 1 588 ? -17.292 -22.975 2.319 1.00 57.25 588 VAL A O 1
ATOM 4484 N N . ALA A 1 589 ? -18.801 -23.805 3.765 1.00 52.56 589 ALA A N 1
ATOM 4485 C CA . ALA A 1 589 ? -18.270 -25.164 3.833 1.00 52.56 589 ALA A CA 1
ATOM 4486 C C . ALA A 1 589 ? -19.214 -26.249 3.272 1.00 52.56 589 ALA A C 1
ATOM 4488 O O . ALA A 1 589 ? -19.978 -26.871 4.007 1.00 52.56 589 ALA A O 1
ATOM 4489 N N . PRO A 1 590 ? -19.012 -26.624 2.001 1.00 51.25 590 PRO A N 1
ATOM 4490 C CA . PRO A 1 590 ? -18.689 -27.999 1.629 1.00 51.25 590 PRO A CA 1
ATOM 4491 C C . PRO A 1 590 ? -17.177 -28.276 1.758 1.00 51.25 590 PRO A C 1
ATOM 4493 O O . PRO A 1 590 ? -16.768 -29.422 1.883 1.00 51.25 590 PRO A O 1
ATOM 4496 N N . GLN A 1 591 ? -16.348 -27.223 1.759 1.00 51.34 591 GLN A N 1
ATOM 4497 C CA . GLN A 1 591 ? -14.893 -27.271 1.927 1.00 51.34 591 GLN A CA 1
ATOM 4498 C C . GLN A 1 591 ? -14.472 -26.314 3.055 1.00 51.34 591 GLN A C 1
ATOM 4500 O O . GLN A 1 591 ? -14.149 -25.139 2.833 1.00 51.34 591 GLN A O 1
ATOM 4505 N N . MET A 1 592 ? -14.506 -26.830 4.291 1.00 50.91 592 MET A N 1
ATOM 4506 C CA . MET A 1 592 ? -13.662 -26.305 5.373 1.00 50.91 592 MET A CA 1
ATOM 4507 C C . MET A 1 592 ? -12.199 -26.371 4.908 1.00 50.91 592 MET A C 1
ATOM 4509 O O . MET A 1 592 ? -11.844 -27.352 4.254 1.00 50.91 592 MET A O 1
ATOM 4513 N N . PRO A 1 593 ? -11.357 -25.372 5.224 1.00 49.34 593 PRO A N 1
ATOM 4514 C CA . PRO A 1 593 ? -9.952 -25.429 4.847 1.00 49.34 593 PRO A CA 1
ATOM 4515 C C . PRO A 1 593 ? -9.286 -26.615 5.551 1.00 49.34 593 PRO A C 1
ATOM 4517 O O . PRO A 1 593 ? -9.256 -26.667 6.782 1.00 49.34 593 PRO A O 1
ATOM 4520 N N . GLY A 1 594 ? -8.798 -27.583 4.774 1.00 46.97 594 GLY A N 1
ATOM 4521 C CA . GLY A 1 594 ? -8.050 -28.718 5.311 1.00 46.97 594 GLY A CA 1
ATOM 4522 C C . GLY A 1 594 ? -6.679 -28.286 5.848 1.00 46.97 594 GLY A C 1
ATOM 4523 O O . GLY A 1 594 ? -6.213 -27.198 5.501 1.00 46.97 594 GLY A O 1
ATOM 4524 N N . PRO A 1 595 ? -5.993 -29.130 6.644 1.00 43.25 595 PRO A N 1
ATOM 4525 C CA . PRO A 1 595 ? -4.627 -28.851 7.092 1.00 43.25 595 PRO A CA 1
ATOM 4526 C C . PRO A 1 595 ? -3.680 -28.521 5.927 1.00 43.25 595 PRO A C 1
ATOM 4528 O O . PRO A 1 595 ? -2.859 -27.622 6.025 1.00 43.25 595 PRO A O 1
ATOM 4531 N N . GLU A 1 596 ? -3.848 -29.180 4.782 1.00 43.06 596 GLU A N 1
ATOM 4532 C CA . GLU A 1 596 ? -3.024 -28.954 3.589 1.00 43.06 596 GLU A CA 1
ATOM 4533 C C . GLU A 1 596 ? -3.220 -27.553 2.969 1.00 43.06 596 GLU A C 1
ATOM 4535 O O . GLU A 1 596 ? -2.242 -26.932 2.550 1.00 43.06 596 GLU A O 1
ATOM 4540 N N . GLU A 1 597 ? -4.438 -26.981 2.997 1.00 46.91 597 GLU A N 1
ATOM 4541 C CA . GLU A 1 597 ? -4.685 -25.602 2.522 1.00 46.91 597 GLU A CA 1
ATOM 4542 C C . GLU A 1 597 ? -3.961 -24.536 3.365 1.00 46.91 597 GLU A C 1
ATOM 4544 O O . GLU A 1 597 ? -3.825 -23.391 2.922 1.00 46.91 597 GLU A O 1
ATOM 4549 N N . SER A 1 598 ? -3.526 -24.874 4.585 1.00 46.34 598 SER A N 1
ATOM 4550 C CA . SER A 1 598 ? -2.843 -23.944 5.489 1.00 46.34 598 SER A CA 1
ATOM 4551 C C . SER A 1 598 ? -1.315 -24.042 5.465 1.00 46.34 598 SER A C 1
ATOM 4553 O O . SER A 1 598 ? -0.655 -23.160 6.019 1.00 46.34 598 SER A O 1
ATOM 4555 N N . ILE A 1 599 ? -0.762 -25.071 4.812 1.00 42.25 599 ILE A N 1
ATOM 4556 C CA . ILE A 1 599 ? 0.678 -25.373 4.779 1.00 42.25 599 ILE A CA 1
ATOM 4557 C C . ILE A 1 599 ? 1.349 -24.855 3.491 1.00 42.25 599 ILE A C 1
ATOM 4559 O O . ILE A 1 599 ? 2.518 -24.480 3.525 1.00 42.25 599 ILE A O 1
ATOM 4563 N N . GLY A 1 600 ? 0.631 -24.804 2.362 1.00 37.78 600 GLY A N 1
ATOM 4564 C CA . GLY A 1 600 ? 1.211 -24.462 1.055 1.00 37.78 600 GLY A CA 1
ATOM 4565 C C . GLY A 1 600 ? 1.500 -22.968 0.827 1.00 37.78 600 GLY A C 1
ATOM 4566 O O . GLY A 1 600 ? 0.562 -22.179 0.692 1.00 37.78 600 GLY A O 1
ATOM 4567 N N . ASP A 1 601 ? 2.792 -22.624 0.711 1.00 40.88 601 ASP A N 1
ATOM 4568 C CA . ASP A 1 601 ? 3.451 -21.424 0.132 1.00 40.88 601 ASP A CA 1
ATOM 4569 C C . ASP A 1 601 ? 2.969 -20.007 0.505 1.00 40.88 601 ASP A C 1
ATOM 4571 O O . ASP A 1 601 ? 3.612 -19.010 0.166 1.00 40.88 601 ASP A O 1
ATOM 4575 N N . GLN A 1 602 ? 1.873 -19.858 1.240 1.00 42.12 602 GLN A N 1
ATOM 4576 C CA . GLN A 1 602 ? 1.513 -18.594 1.863 1.00 42.12 602 GLN A CA 1
ATOM 4577 C C . GLN A 1 602 ? 2.392 -18.393 3.097 1.00 42.12 602 GLN A C 1
ATOM 4579 O O . GLN A 1 602 ? 2.229 -19.137 4.063 1.00 42.12 602 GLN A O 1
ATOM 4584 N N . ASP A 1 603 ? 3.249 -17.357 3.076 1.00 39.28 603 ASP A N 1
ATOM 4585 C CA . ASP A 1 603 ? 3.913 -16.769 4.257 1.00 39.28 603 ASP A CA 1
ATOM 4586 C C . ASP A 1 603 ? 3.013 -16.947 5.485 1.00 39.28 603 ASP A C 1
ATOM 4588 O O . ASP A 1 603 ? 1.965 -16.285 5.574 1.00 39.28 603 ASP A O 1
ATOM 4592 N N . LEU A 1 604 ? 3.389 -17.883 6.371 1.00 38.97 604 LEU A N 1
ATOM 4593 C CA . LEU A 1 604 ? 2.496 -18.416 7.402 1.00 38.97 604 LEU A CA 1
ATOM 4594 C C . LEU A 1 604 ? 1.774 -17.267 8.104 1.00 38.97 604 LEU A C 1
ATOM 4596 O O . LEU A 1 604 ? 2.409 -16.301 8.538 1.00 38.97 604 LEU A O 1
ATOM 4600 N N . ILE A 1 605 ? 0.443 -17.365 8.216 1.00 42.66 605 ILE A N 1
ATOM 4601 C CA . ILE A 1 605 ? -0.394 -16.369 8.902 1.00 42.66 605 ILE A CA 1
ATOM 4602 C C . ILE A 1 605 ? -0.019 -16.433 10.382 1.00 42.66 605 ILE A C 1
ATOM 4604 O O . ILE A 1 605 ? -0.511 -17.268 11.134 1.00 42.66 605 ILE A O 1
ATOM 4608 N N . SER A 1 606 ? 0.976 -15.625 10.741 1.00 42.25 606 SER A N 1
ATOM 4609 C CA . SER A 1 606 ? 2.087 -16.155 11.529 1.00 42.25 606 SER A CA 1
ATOM 4610 C C . SER A 1 606 ? 1.656 -16.724 12.869 1.00 42.25 606 SER A C 1
ATOM 4612 O O . SER A 1 606 ? 1.145 -15.981 13.707 1.00 42.25 606 SER A O 1
ATOM 4614 N N . THR A 1 607 ? 1.993 -17.992 13.119 1.00 44.94 607 THR A N 1
ATOM 4615 C CA . THR A 1 607 ? 2.071 -18.567 14.473 1.00 44.94 607 THR A CA 1
ATOM 4616 C C . THR A 1 607 ? 2.815 -17.610 15.404 1.00 44.94 607 THR A C 1
ATOM 4618 O O . THR A 1 607 ? 2.292 -17.264 16.453 1.00 44.94 607 THR A O 1
ATOM 4621 N N . LYS A 1 608 ? 3.935 -17.031 14.942 1.00 45.03 608 LYS A N 1
ATOM 4622 C CA . LYS A 1 608 ? 4.718 -15.961 15.599 1.00 45.03 608 LYS A CA 1
ATOM 4623 C C . LYS A 1 608 ? 3.918 -14.718 16.046 1.00 45.03 608 LYS A C 1
ATOM 4625 O O . LYS A 1 608 ? 4.425 -13.945 16.849 1.00 45.03 608 LYS A O 1
ATOM 4630 N N . GLY A 1 609 ? 2.722 -14.490 15.501 1.00 46.50 609 GLY A N 1
ATOM 4631 C CA . GLY A 1 609 ? 1.806 -13.406 15.881 1.00 46.50 609 GLY A CA 1
ATOM 4632 C C . GLY A 1 609 ? 0.673 -13.851 16.812 1.00 46.50 609 GLY A C 1
ATOM 4633 O O . GLY A 1 609 ? 0.128 -13.021 17.527 1.00 46.50 609 GLY A O 1
ATOM 4634 N N . HIS A 1 610 ? 0.344 -15.145 16.835 1.00 48.72 610 HIS A N 1
ATOM 4635 C CA . HIS A 1 610 ? -0.525 -15.738 17.856 1.00 48.72 610 HIS A CA 1
ATOM 4636 C C . HIS A 1 610 ? 0.254 -15.995 19.151 1.00 48.72 610 HIS A C 1
ATOM 4638 O O . HIS A 1 610 ? -0.281 -15.730 20.219 1.00 48.72 610 HIS A O 1
ATOM 4644 N N . TYR A 1 611 ? 1.536 -16.374 19.043 1.00 50.94 611 TYR A N 1
ATOM 4645 C CA . TYR A 1 611 ? 2.508 -16.309 20.137 1.00 50.94 611 TYR A CA 1
ATOM 4646 C C . TYR A 1 611 ? 2.555 -14.900 20.743 1.00 50.94 611 TYR A C 1
ATOM 4648 O O . TYR A 1 611 ? 2.268 -14.778 21.920 1.00 50.94 611 TYR A O 1
ATOM 4656 N N . GLU A 1 612 ? 2.771 -13.834 19.953 1.00 49.59 612 GLU A N 1
ATOM 4657 C CA . GLU A 1 612 ? 2.753 -12.450 20.482 1.00 49.59 612 GLU A CA 1
ATOM 4658 C C . GLU A 1 612 ? 1.446 -12.081 21.203 1.00 49.59 612 GLU A C 1
ATOM 4660 O O . GLU A 1 612 ? 1.482 -11.347 22.184 1.00 49.59 612 GLU A O 1
ATOM 4665 N N . VAL A 1 613 ? 0.288 -12.553 20.721 1.00 47.41 613 VAL A N 1
ATOM 4666 C CA . VAL A 1 613 ? -0.996 -12.295 21.395 1.00 47.41 613 VAL A CA 1
ATOM 4667 C C . VAL A 1 613 ? -1.092 -13.084 22.699 1.00 47.41 613 VAL A C 1
ATOM 4669 O O . VAL A 1 613 ? -1.513 -12.510 23.694 1.00 47.41 613 VAL A O 1
ATOM 4672 N N . ALA A 1 614 ? -0.675 -14.354 22.729 1.00 53.44 614 ALA A N 1
ATOM 4673 C CA . ALA A 1 614 ? -0.651 -15.165 23.946 1.00 53.44 614 ALA A CA 1
ATOM 4674 C C . ALA A 1 614 ? 0.350 -14.616 24.984 1.00 53.44 614 ALA A C 1
ATOM 4676 O O . ALA A 1 614 ? -0.003 -14.457 26.149 1.00 53.44 614 ALA A O 1
ATOM 4677 N N . GLU A 1 615 ? 1.553 -14.235 24.547 1.00 54.38 615 GLU A N 1
ATOM 4678 C CA . GLU A 1 615 ? 2.600 -13.565 25.337 1.00 54.38 615 GLU A CA 1
ATOM 4679 C C . GLU A 1 615 ? 2.141 -12.211 25.914 1.00 54.38 615 GLU A C 1
ATOM 4681 O O . GLU A 1 615 ? 2.670 -11.781 26.935 1.00 54.38 615 GLU A O 1
ATOM 4686 N N . ALA A 1 616 ? 1.136 -11.566 25.308 1.00 49.84 616 ALA A N 1
ATOM 4687 C CA . ALA A 1 616 ? 0.528 -10.321 25.787 1.00 49.84 616 ALA A CA 1
ATOM 4688 C C . ALA A 1 616 ? -0.741 -10.514 26.650 1.00 49.84 616 ALA A C 1
ATOM 4690 O O . ALA A 1 616 ? -1.284 -9.535 27.164 1.00 49.84 616 ALA A O 1
ATOM 4691 N N . LEU A 1 617 ? -1.244 -11.744 26.820 1.00 46.62 617 LEU A N 1
ATOM 4692 C CA . LEU A 1 617 ? -2.341 -12.012 27.758 1.00 46.62 617 LEU A CA 1
ATOM 4693 C C . LEU A 1 617 ? -1.840 -11.931 29.214 1.00 46.62 617 LEU A C 1
ATOM 4695 O O . LEU A 1 617 ? -0.706 -12.323 29.483 1.00 46.62 617 LEU A O 1
ATOM 4699 N N . PRO A 1 618 ? -2.674 -11.503 30.184 1.00 52.72 618 PRO A N 1
ATOM 4700 C CA . PRO A 1 618 ? -2.316 -11.559 31.602 1.00 52.72 618 PRO A CA 1
ATOM 4701 C C . PRO A 1 618 ? -1.954 -12.982 32.053 1.00 52.72 618 PRO A C 1
ATOM 4703 O O . PRO A 1 618 ? -2.539 -13.951 31.570 1.00 52.72 618 PRO A O 1
ATOM 4706 N N . GLU A 1 619 ? -1.058 -13.121 33.032 1.00 55.38 619 GLU A N 1
ATOM 4707 C CA . GLU A 1 619 ? -0.531 -14.417 33.501 1.00 55.38 619 GLU A CA 1
ATOM 4708 C C . GLU A 1 619 ? -1.638 -15.419 33.896 1.00 55.38 619 GLU A C 1
ATOM 4710 O O . GLU A 1 619 ? -1.614 -16.584 33.500 1.00 55.38 619 GLU A O 1
ATOM 4715 N N . ALA A 1 620 ? -2.694 -14.950 34.573 1.00 50.16 620 ALA A N 1
ATOM 4716 C CA . ALA A 1 620 ? -3.865 -15.757 34.943 1.00 50.16 620 ALA A CA 1
ATOM 4717 C C . ALA A 1 620 ? -4.704 -16.259 33.741 1.00 50.16 620 ALA A C 1
ATOM 4719 O O . ALA A 1 620 ? -5.551 -17.144 33.893 1.00 50.16 620 ALA A O 1
ATOM 4720 N N . VAL A 1 621 ? -4.485 -15.696 32.550 1.00 45.78 621 VAL A N 1
ATOM 4721 C CA . VAL A 1 621 ? -5.042 -16.154 31.271 1.00 45.78 621 VAL A CA 1
ATOM 4722 C C . VAL A 1 621 ? -4.015 -17.019 30.528 1.00 45.78 621 VAL A C 1
ATOM 4724 O O . VAL A 1 621 ? -4.396 -18.069 30.015 1.00 45.78 621 VAL A O 1
ATOM 4727 N N . GLN A 1 622 ? -2.722 -16.665 30.545 1.00 50.91 622 GLN A N 1
ATOM 4728 C CA . GLN A 1 622 ? -1.630 -17.489 29.995 1.00 50.91 622 GLN A CA 1
ATOM 4729 C C . GLN A 1 622 ? -1.575 -18.888 30.615 1.00 50.91 622 GLN A C 1
ATOM 4731 O O . GLN A 1 622 ? -1.530 -19.877 29.889 1.00 50.91 622 GLN A O 1
ATOM 4736 N N . ALA A 1 623 ? -1.704 -18.994 31.941 1.00 51.59 623 ALA A N 1
ATOM 4737 C CA . ALA A 1 623 ? -1.771 -20.265 32.668 1.00 51.59 623 ALA A CA 1
ATOM 4738 C C . ALA A 1 623 ? -2.972 -21.155 32.269 1.00 51.59 623 ALA A C 1
ATOM 4740 O O . ALA A 1 623 ? -3.066 -22.310 32.680 1.00 51.59 623 ALA A O 1
ATOM 4741 N N . ARG A 1 624 ? -3.908 -20.624 31.469 1.00 45.25 624 ARG A N 1
ATOM 4742 C CA . ARG A 1 624 ? -5.083 -21.318 30.915 1.00 45.25 624 ARG A CA 1
ATOM 4743 C C . ARG A 1 624 ? -5.013 -21.436 29.383 1.00 45.25 624 ARG A C 1
ATOM 4745 O O . ARG A 1 624 ? -5.865 -22.088 28.782 1.00 45.25 624 ARG A O 1
ATOM 4752 N N . ALA A 1 625 ? -4.007 -20.825 28.758 1.00 39.78 625 ALA A N 1
ATOM 4753 C CA . ALA A 1 625 ? -3.810 -20.699 27.321 1.00 39.78 625 ALA A CA 1
ATOM 4754 C C . ALA A 1 625 ? -2.656 -21.601 26.844 1.00 39.78 625 ALA A C 1
ATOM 4756 O O . ALA A 1 625 ? -1.610 -21.132 26.401 1.00 39.78 625 ALA A O 1
ATOM 4757 N N . VAL A 1 626 ? -2.861 -22.920 26.909 1.00 47.84 626 VAL A N 1
ATOM 4758 C CA . VAL A 1 626 ? -1.911 -23.904 26.364 1.00 47.84 626 VAL A CA 1
ATOM 4759 C C . VAL A 1 626 ? -1.754 -23.676 24.856 1.00 47.84 626 VAL A C 1
ATOM 4761 O O . VAL A 1 626 ? -2.735 -23.765 24.120 1.00 47.84 626 VAL A O 1
ATOM 4764 N N . MET A 1 627 ? -0.533 -23.400 24.380 1.00 39.81 627 MET A N 1
ATOM 4765 C CA . MET A 1 627 ? -0.262 -23.058 22.969 1.00 39.81 627 MET A CA 1
ATOM 4766 C C . MET A 1 627 ? -0.774 -24.106 21.967 1.00 39.81 627 MET A C 1
ATOM 4768 O O . MET A 1 627 ? -1.224 -23.755 20.876 1.00 39.81 627 MET A O 1
ATOM 4772 N N . GLU A 1 628 ? -0.768 -25.380 22.355 1.00 41.25 628 GLU A N 1
ATOM 4773 C CA . GLU A 1 628 ? -1.285 -26.505 21.567 1.00 41.25 628 GLU A CA 1
ATOM 4774 C C . GLU A 1 628 ? -2.789 -26.367 21.258 1.00 41.25 628 GLU A C 1
ATOM 4776 O O . GLU A 1 628 ? -3.239 -26.788 20.197 1.00 41.25 628 GLU A O 1
ATOM 4781 N N . HIS A 1 629 ? -3.564 -25.683 22.110 1.00 41.97 629 HIS A N 1
ATOM 4782 C CA . HIS A 1 629 ? -4.993 -25.420 21.884 1.00 41.97 629 HIS A CA 1
ATOM 4783 C C . HIS A 1 629 ? -5.253 -24.289 20.865 1.00 41.97 629 HIS A C 1
ATOM 4785 O O . HIS A 1 629 ? -6.372 -24.155 20.366 1.00 41.97 629 HIS A O 1
ATOM 4791 N N . PHE A 1 630 ? -4.240 -23.480 20.528 1.00 43.22 630 PHE A N 1
ATOM 4792 C CA . PHE A 1 630 ? -4.332 -22.427 19.501 1.00 43.22 630 PHE A CA 1
ATOM 4793 C C . PHE A 1 630 ? -3.900 -22.920 18.110 1.00 43.22 630 PHE A C 1
ATOM 4795 O O . PHE A 1 630 ? -4.108 -22.228 17.109 1.00 43.22 630 PHE A O 1
ATOM 4802 N N . ALA A 1 631 ? -3.325 -24.122 18.022 1.00 43.09 631 ALA A N 1
ATOM 4803 C CA . ALA A 1 631 ? -2.901 -24.734 16.772 1.00 43.09 631 ALA A CA 1
ATOM 4804 C C . ALA A 1 631 ? -4.085 -25.386 16.033 1.00 43.09 631 ALA A C 1
ATOM 4806 O O . ALA A 1 631 ? -4.396 -26.554 16.219 1.00 43.09 631 ALA A O 1
ATOM 4807 N N . PHE A 1 632 ? -4.690 -24.622 15.122 1.00 47.31 632 PHE A N 1
ATOM 4808 C CA . PHE A 1 632 ? -5.658 -25.050 14.102 1.00 47.31 632 PHE A CA 1
ATOM 4809 C C . PHE A 1 632 ? -7.084 -25.458 14.537 1.00 47.31 632 PHE A C 1
ATOM 4811 O O . PHE A 1 632 ? -7.976 -24.757 14.066 1.00 47.31 632 PHE A O 1
ATOM 4818 N N . PRO A 1 633 ? -7.386 -26.494 15.355 1.00 41.12 633 PRO A N 1
ATOM 4819 C CA . PRO A 1 633 ? -8.778 -26.733 15.752 1.00 41.12 633 PRO A CA 1
ATOM 4820 C C . PRO A 1 633 ? -8.992 -27.158 17.223 1.00 41.12 633 PRO A C 1
ATOM 4822 O O . PRO A 1 633 ? -9.137 -28.335 17.531 1.00 41.12 633 PRO A O 1
ATOM 4825 N N . PHE A 1 634 ? -9.228 -26.173 18.092 1.00 37.38 634 PHE A N 1
ATOM 4826 C CA . PHE A 1 634 ? -10.379 -26.203 19.014 1.00 37.38 634 PHE A CA 1
ATOM 4827 C C . PHE A 1 634 ? -11.347 -25.072 18.597 1.00 37.38 634 PHE A C 1
ATOM 4829 O O . PHE A 1 634 ? -11.549 -24.065 19.279 1.00 37.38 634 PHE A O 1
ATOM 4836 N N . TRP A 1 635 ? -11.881 -25.178 17.374 1.00 46.25 635 TRP A N 1
ATOM 4837 C CA . TRP A 1 635 ? -12.651 -24.133 16.679 1.00 46.25 635 TRP A CA 1
ATOM 4838 C C . TRP A 1 635 ? -14.116 -24.087 17.153 1.00 46.25 635 TRP A C 1
ATOM 4840 O O . TRP A 1 635 ? -15.034 -24.408 16.399 1.00 46.25 635 TRP A O 1
ATOM 4850 N N . LEU A 1 636 ? -14.336 -23.693 18.418 1.00 36.59 636 LEU A N 1
ATOM 4851 C CA . LEU A 1 636 ? -15.605 -23.924 19.139 1.00 36.59 636 LEU A CA 1
ATOM 4852 C C . LEU A 1 636 ? -15.995 -25.416 19.088 1.00 36.59 636 LEU A C 1
ATOM 4854 O O . LEU A 1 636 ? -17.140 -25.757 18.823 1.00 36.59 636 LEU A O 1
ATOM 4858 N N . ASP A 1 637 ? -15.019 -26.299 19.270 1.00 32.50 637 ASP A N 1
ATOM 4859 C CA . ASP A 1 637 ? -15.028 -27.695 18.823 1.00 32.50 637 ASP A CA 1
ATOM 4860 C C . ASP A 1 637 ? -15.025 -27.807 17.275 1.00 32.50 637 ASP A C 1
ATOM 4862 O O . ASP A 1 637 ? -14.015 -27.428 16.686 1.00 32.50 637 ASP A O 1
ATOM 4866 N N . ILE A 1 638 ? -15.980 -28.310 16.472 1.00 38.97 638 ILE A N 1
ATOM 4867 C CA . ILE A 1 638 ? -17.369 -28.812 16.614 1.00 38.97 638 ILE A CA 1
ATOM 4868 C C . ILE A 1 638 ? -18.448 -27.777 17.018 1.00 38.97 638 ILE A C 1
ATOM 4870 O O . ILE A 1 638 ? -19.365 -28.088 17.772 1.00 38.97 638 ILE A O 1
ATOM 4874 N N . VAL A 1 639 ? -18.393 -26.590 16.383 1.00 32.03 639 VAL A N 1
ATOM 4875 C CA . VAL A 1 639 ? -19.205 -25.345 16.552 1.00 32.03 639 VAL A CA 1
ATOM 4876 C C . VAL A 1 639 ? -20.675 -25.502 17.011 1.00 32.03 639 VAL A C 1
ATOM 4878 O O . VAL A 1 639 ? -21.228 -24.612 17.647 1.00 32.03 639 VAL A O 1
ATOM 4881 N N . LEU A 1 640 ? -21.347 -26.597 16.649 1.00 35.28 640 LEU A N 1
ATOM 4882 C CA . LEU A 1 640 ? -22.436 -27.201 17.427 1.00 35.28 640 LEU A CA 1
ATOM 4883 C C . LEU A 1 640 ? -22.392 -28.703 17.147 1.00 35.28 640 LEU A C 1
ATOM 4885 O O . LEU A 1 640 ? -22.454 -29.089 15.976 1.00 35.28 640 LEU A O 1
ATOM 4889 N N . SER A 1 641 ? -22.435 -29.526 18.194 1.00 28.80 641 SER A N 1
ATOM 4890 C CA . SER A 1 641 ? -22.722 -30.959 18.086 1.00 28.80 641 SER A CA 1
ATOM 4891 C C . SER A 1 641 ? -24.127 -31.266 18.635 1.00 28.80 641 SER A C 1
ATOM 4893 O O . SER A 1 641 ? -24.272 -31.656 19.794 1.00 28.80 641 SER A O 1
ATOM 4895 N N . PRO A 1 642 ? -25.208 -31.079 17.849 1.00 37.41 642 PRO A N 1
ATOM 4896 C CA . PRO A 1 642 ? -26.586 -31.275 18.308 1.00 37.41 642 PRO A CA 1
ATOM 4897 C C . PRO A 1 642 ? -26.994 -32.765 18.350 1.00 37.41 642 PRO A C 1
ATOM 4899 O O . PRO A 1 642 ? -28.113 -33.105 17.979 1.00 37.41 642 PRO A O 1
ATOM 4902 N N . SER A 1 643 ? -26.087 -33.680 18.726 1.00 40.44 643 SER A N 1
ATOM 4903 C CA . SER A 1 643 ? -26.336 -35.132 18.636 1.00 40.44 643 SER A CA 1
ATOM 4904 C C . SER A 1 643 ? -25.527 -36.021 19.599 1.00 40.44 643 SER A C 1
ATOM 4906 O O . SER A 1 643 ? -25.006 -37.065 19.217 1.00 40.44 643 SER A O 1
ATOM 4908 N N . ARG A 1 644 ? -25.517 -35.688 20.896 1.00 35.00 644 ARG A N 1
ATOM 4909 C CA . ARG A 1 644 ? -25.505 -36.718 21.958 1.00 35.00 644 ARG A CA 1
ATOM 4910 C C . ARG A 1 644 ? -26.500 -36.368 23.062 1.00 35.00 644 ARG A C 1
ATOM 4912 O O . ARG A 1 644 ? -26.118 -35.942 24.146 1.00 35.00 644 ARG A O 1
ATOM 4919 N N . GLN A 1 645 ? -27.787 -36.595 22.793 1.00 34.91 645 GLN A N 1
ATOM 4920 C CA . GLN A 1 645 ? -28.702 -36.902 23.892 1.00 34.91 645 GLN A CA 1
ATOM 4921 C C . GLN A 1 645 ? -28.196 -38.188 24.571 1.00 34.91 645 GLN A C 1
ATOM 4923 O O . GLN A 1 645 ? -27.980 -39.179 23.865 1.00 34.91 645 GLN A O 1
ATOM 4928 N N . PRO A 1 646 ? -28.012 -38.227 25.901 1.00 38.81 646 PRO A N 1
ATOM 4929 C CA . PRO A 1 646 ? -27.973 -39.504 26.593 1.00 38.81 646 PRO A CA 1
ATOM 4930 C C . PRO A 1 646 ? -29.356 -40.145 26.438 1.00 38.81 646 PRO A C 1
ATOM 4932 O O . PRO A 1 646 ? -30.360 -39.525 26.784 1.00 38.81 646 PRO A O 1
ATOM 4935 N N . LEU A 1 647 ? -29.426 -41.366 25.901 1.00 39.97 647 LEU A N 1
ATOM 4936 C CA . LEU A 1 647 ? -30.682 -42.117 25.869 1.00 39.97 647 LEU A CA 1
ATOM 4937 C C . LEU A 1 647 ? -31.123 -42.398 27.316 1.00 39.97 647 LEU A C 1
ATOM 4939 O O . LEU A 1 647 ? -30.412 -43.132 28.013 1.00 39.97 647 LEU A O 1
ATOM 4943 N N . PRO A 1 648 ? -32.274 -41.881 27.786 1.00 44.88 648 PRO A N 1
ATOM 4944 C CA . PRO A 1 648 ? -32.817 -42.320 29.059 1.00 44.88 648 PRO A CA 1
ATOM 4945 C C . PRO A 1 648 ? -33.234 -43.791 28.918 1.00 44.88 648 PRO A C 1
ATOM 4947 O O . PRO A 1 648 ? -34.041 -44.135 28.058 1.00 44.88 648 PRO A O 1
ATOM 4950 N N . GLY A 1 649 ? -32.677 -44.672 29.753 1.00 48.16 649 GLY A N 1
ATOM 4951 C CA . GLY A 1 649 ? -33.162 -46.053 29.859 1.00 48.16 649 GLY A CA 1
ATOM 4952 C C . GLY A 1 649 ? -32.546 -47.099 28.919 1.00 48.16 649 GLY A C 1
ATOM 4953 O O . GLY A 1 649 ? -33.239 -48.038 28.537 1.00 48.16 649 GLY A O 1
ATOM 4954 N N . LYS A 1 650 ? -31.243 -47.037 28.607 1.00 46.00 650 LYS A N 1
ATOM 4955 C CA . LYS A 1 650 ? -30.480 -48.270 28.313 1.00 46.00 650 LYS A CA 1
ATOM 4956 C C . LYS A 1 650 ? -29.398 -48.504 29.362 1.00 46.00 650 LYS A C 1
ATOM 4958 O O . LYS A 1 650 ? -28.330 -47.900 29.321 1.00 46.00 650 LYS A O 1
ATOM 4963 N N . ALA A 1 651 ? -29.702 -49.397 30.304 1.00 46.81 651 ALA A N 1
ATOM 4964 C CA . ALA A 1 651 ? -28.725 -49.924 31.247 1.00 46.81 651 ALA A CA 1
ATOM 4965 C C . ALA A 1 651 ? -27.557 -50.583 30.494 1.00 46.81 651 ALA A C 1
ATOM 4967 O O . ALA A 1 651 ? -27.751 -51.175 29.428 1.00 46.81 651 ALA A O 1
ATOM 4968 N N . ARG A 1 652 ? -26.345 -50.514 31.062 1.00 37.25 652 ARG A N 1
ATOM 4969 C CA . ARG A 1 652 ? -25.227 -51.340 30.588 1.00 37.25 652 ARG A CA 1
ATOM 4970 C C . ARG A 1 652 ? -25.646 -52.816 30.680 1.00 37.25 652 ARG A C 1
ATOM 4972 O O . ARG A 1 652 ? -26.033 -53.228 31.775 1.00 37.25 652 ARG A O 1
ATOM 4979 N N . PRO A 1 653 ? -25.530 -53.629 29.612 1.00 46.94 653 PRO A N 1
ATOM 4980 C CA . PRO A 1 653 ? -25.496 -55.073 29.801 1.00 46.94 653 PRO A CA 1
ATOM 4981 C C . PRO A 1 653 ? -24.307 -55.395 30.713 1.00 46.94 653 PRO A C 1
ATOM 4983 O O . PRO A 1 653 ? -23.241 -54.784 30.583 1.00 46.94 653 PRO A O 1
ATOM 4986 N N . ALA A 1 654 ? -24.499 -56.305 31.668 1.00 44.38 654 ALA A N 1
ATOM 4987 C CA . ALA A 1 654 ? -23.448 -56.648 32.617 1.00 44.38 654 ALA A CA 1
ATOM 4988 C C . ALA A 1 654 ? -22.222 -57.179 31.858 1.00 44.38 654 ALA A C 1
ATOM 4990 O O . ALA A 1 654 ? -22.352 -58.030 30.975 1.00 44.38 654 ALA A O 1
ATOM 4991 N N . GLN A 1 655 ? -21.032 -56.677 32.192 1.00 40.56 655 GLN A N 1
ATOM 4992 C CA . GLN A 1 655 ? -19.799 -57.233 31.645 1.00 40.56 655 GLN A CA 1
ATOM 4993 C C . GLN A 1 655 ? -19.673 -58.670 32.157 1.00 40.56 655 GLN A C 1
ATOM 4995 O O . GLN A 1 655 ? -19.539 -58.878 33.363 1.00 40.56 655 GLN A O 1
ATOM 5000 N N . ARG A 1 656 ? -19.718 -59.660 31.254 1.00 49.31 656 ARG A N 1
ATOM 5001 C CA . ARG A 1 656 ? -19.268 -61.012 31.604 1.00 49.31 656 ARG A CA 1
ATOM 5002 C C . ARG A 1 656 ? -17.816 -60.911 32.094 1.00 49.31 656 ARG A C 1
ATOM 5004 O O . ARG A 1 656 ? -17.042 -60.169 31.478 1.00 49.31 656 ARG A O 1
ATOM 5011 N N . PRO A 1 657 ? -17.435 -61.613 33.176 1.00 44.75 657 PRO A N 1
ATOM 5012 C CA . PRO A 1 657 ? -16.034 -61.695 33.559 1.00 44.75 657 PRO A CA 1
ATOM 5013 C C . PRO A 1 657 ? -15.237 -62.296 32.396 1.00 44.75 657 PRO A C 1
ATOM 5015 O O . PRO A 1 657 ? -15.721 -63.196 31.711 1.00 44.75 657 PRO A O 1
ATOM 5018 N N . ARG A 1 658 ? -14.024 -61.784 32.161 1.00 43.56 658 ARG A N 1
ATOM 5019 C CA . ARG A 1 658 ? -13.092 -62.414 31.222 1.00 43.56 658 ARG A CA 1
ATOM 5020 C C . ARG A 1 658 ? -12.690 -63.774 31.778 1.00 43.56 658 ARG A C 1
ATOM 5022 O O . ARG A 1 658 ? -12.108 -63.841 32.860 1.00 43.56 658 ARG A O 1
ATOM 5029 N N . GLU A 1 659 ? -12.954 -64.822 31.013 1.00 48.00 659 GLU A N 1
ATOM 5030 C CA . GLU A 1 659 ? -12.227 -66.079 31.151 1.00 48.00 659 GLU A CA 1
ATOM 5031 C C . GLU A 1 659 ? -10.739 -65.815 30.861 1.00 48.00 659 GLU A C 1
ATOM 5033 O O . GLU A 1 659 ? -10.390 -64.929 30.072 1.00 48.00 659 GLU A O 1
ATOM 5038 N N . LYS A 1 660 ? -9.856 -66.522 31.571 1.00 60.50 660 LYS A N 1
ATOM 5039 C CA . LYS A 1 660 ? -8.414 -66.480 31.325 1.00 60.50 660 LYS A CA 1
ATOM 5040 C C . LYS A 1 660 ? -8.066 -67.630 30.390 1.00 60.50 660 LYS A C 1
ATOM 5042 O O . LYS A 1 660 ? -8.154 -68.780 30.813 1.00 60.50 660 LYS A O 1
ATOM 5047 N N . GLU A 1 661 ? -7.634 -67.322 29.177 1.00 41.66 661 GLU A N 1
ATOM 5048 C CA . GLU A 1 661 ? -6.828 -68.265 28.399 1.00 41.66 661 GLU A CA 1
ATOM 5049 C C . GLU A 1 661 ? -5.380 -68.275 28.935 1.00 41.66 661 GLU A C 1
ATOM 5051 O O . GLU A 1 661 ? -4.966 -67.304 29.589 1.00 41.66 661 GLU A O 1
ATOM 5056 N N . PRO A 1 662 ? -4.649 -69.394 28.779 1.00 57.03 662 PRO A N 1
ATOM 5057 C CA . PRO A 1 662 ? -3.346 -69.590 29.406 1.00 57.03 662 PRO A CA 1
ATOM 5058 C C . PRO A 1 662 ? -2.233 -68.791 28.716 1.00 57.03 662 PRO A C 1
ATOM 5060 O O . PRO A 1 662 ? -2.397 -68.270 27.614 1.00 57.03 662 PRO A O 1
ATOM 5063 N N . ALA A 1 663 ? -1.087 -68.714 29.390 1.00 59.19 663 ALA A N 1
ATOM 5064 C CA . ALA A 1 663 ? 0.175 -68.352 28.762 1.00 59.19 663 ALA A CA 1
ATOM 5065 C C . ALA A 1 663 ? 0.937 -69.644 28.448 1.00 59.19 663 ALA A C 1
ATOM 5067 O O . ALA A 1 663 ? 1.136 -70.446 29.359 1.00 59.19 663 ALA A O 1
ATOM 5068 N N . ASP A 1 664 ? 1.361 -69.787 27.197 1.00 57.25 664 ASP A N 1
ATOM 5069 C CA . ASP A 1 664 ? 2.329 -70.781 26.729 1.00 57.25 664 ASP A CA 1
ATOM 5070 C C . ASP A 1 664 ? 3.520 -70.050 26.069 1.00 57.25 664 ASP A C 1
ATOM 5072 O O . ASP A 1 664 ? 3.495 -68.823 25.922 1.00 57.25 664 ASP A O 1
ATOM 5076 N N . GLU A 1 665 ? 4.566 -70.824 25.773 1.00 49.19 665 GLU A N 1
ATOM 5077 C CA . GLU A 1 665 ? 5.993 -70.459 25.635 1.00 49.19 665 GLU A CA 1
ATOM 5078 C C . GLU A 1 665 ? 6.372 -69.445 24.529 1.00 49.19 665 GLU A C 1
ATOM 5080 O O . GLU A 1 665 ? 5.926 -69.598 23.368 1.00 49.19 665 GLU A O 1
#